Protein AF-A0A0G2E3F4-F1 (afdb_monomer_lite)

Organism: NCBI:txid420778

pLDDT: mean 75.31, std 21.33, range [27.22, 98.62]

Structure (mmCIF, N/CA/C/O backbone):
data_AF-A0A0G2E3F4-F1
#
_entry.id   AF-A0A0G2E3F4-F1
#
loop_
_atom_site.group_PDB
_atom_site.id
_atom_site.type_symbol
_atom_site.label_atom_id
_atom_site.label_alt_id
_atom_site.label_comp_id
_atom_site.label_asym_id
_atom_site.label_entity_id
_atom_site.label_seq_id
_atom_site.pdbx_PDB_ins_code
_atom_site.Cartn_x
_atom_site.Cartn_y
_atom_site.Cartn_z
_atom_site.occupancy
_atom_site.B_iso_or_equiv
_atom_site.auth_seq_id
_atom_site.auth_comp_id
_atom_site.auth_asym_id
_atom_site.auth_atom_id
_atom_site.pdbx_PDB_model_num
ATOM 1 N N . MET A 1 1 ? 27.073 -11.955 -39.532 1.00 35.34 1 MET A N 1
ATOM 2 C CA . MET A 1 1 ? 26.327 -10.688 -39.414 1.00 35.34 1 MET A CA 1
ATOM 3 C C . MET A 1 1 ? 25.211 -10.951 -38.424 1.00 35.34 1 MET A C 1
ATOM 5 O O . MET A 1 1 ? 24.167 -11.445 -38.822 1.00 35.34 1 MET A O 1
ATOM 9 N N . GLU A 1 2 ? 25.476 -10.755 -37.133 1.00 41.59 2 GLU A N 1
ATOM 10 C CA . GLU A 1 2 ? 24.390 -10.614 -36.159 1.00 41.59 2 GLU A CA 1
ATOM 11 C C . GLU A 1 2 ? 23.680 -9.307 -36.512 1.00 41.59 2 GLU A C 1
ATOM 13 O O . GLU A 1 2 ? 24.332 -8.270 -36.650 1.00 41.59 2 GLU A O 1
ATOM 18 N N . SER A 1 3 ? 22.377 -9.360 -36.777 1.00 43.88 3 SER A N 1
ATOM 19 C CA . SER A 1 3 ? 21.594 -8.137 -36.898 1.00 43.88 3 SER A CA 1
ATOM 20 C C . SER A 1 3 ? 21.648 -7.448 -35.539 1.00 43.88 3 SER A C 1
ATOM 22 O O . SER A 1 3 ? 21.188 -8.041 -34.564 1.00 43.88 3 SER A O 1
ATOM 24 N N . MET A 1 4 ? 22.207 -6.236 -35.463 1.00 48.00 4 MET A N 1
ATOM 25 C CA . MET A 1 4 ? 21.956 -5.343 -34.331 1.00 48.00 4 MET A CA 1
ATOM 26 C C . MET A 1 4 ? 20.439 -5.262 -34.179 1.00 48.00 4 MET A C 1
ATOM 28 O O . MET A 1 4 ? 19.757 -4.732 -35.052 1.00 48.00 4 MET A O 1
ATOM 32 N N . GLN A 1 5 ? 19.907 -5.913 -33.153 1.00 59.69 5 GLN A N 1
ATOM 33 C CA . GLN A 1 5 ? 18.490 -5.858 -32.863 1.00 59.69 5 GLN A CA 1
ATOM 34 C C . GLN A 1 5 ? 18.276 -4.521 -32.166 1.00 59.69 5 GLN A C 1
ATOM 36 O O . GLN A 1 5 ? 18.839 -4.290 -31.098 1.00 59.69 5 GLN A O 1
ATOM 41 N N . ASP A 1 6 ? 17.558 -3.610 -32.819 1.00 74.75 6 ASP A N 1
ATOM 42 C CA . ASP A 1 6 ? 17.254 -2.306 -32.241 1.00 74.75 6 ASP A CA 1
ATOM 43 C C . ASP A 1 6 ? 16.516 -2.520 -30.911 1.00 74.75 6 ASP A C 1
ATOM 45 O O . ASP A 1 6 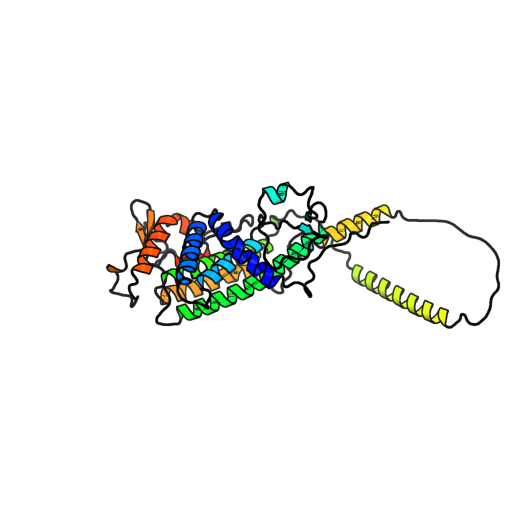? 15.482 -3.188 -30.867 1.00 74.75 6 ASP A O 1
ATOM 49 N N . VAL A 1 7 ? 17.082 -2.008 -29.815 1.00 83.88 7 VAL A N 1
ATOM 50 C CA . VAL A 1 7 ? 16.485 -2.099 -28.477 1.00 83.88 7 VAL A CA 1
ATOM 51 C C . VAL A 1 7 ? 15.593 -0.884 -28.269 1.00 83.88 7 VAL A C 1
ATOM 53 O O . VAL A 1 7 ? 16.074 0.250 -28.258 1.00 83.88 7 VAL A O 1
ATOM 56 N N . GLU A 1 8 ? 14.292 -1.105 -28.084 1.00 87.44 8 GLU A N 1
ATOM 57 C CA . GLU A 1 8 ? 13.362 -0.024 -27.771 1.00 87.44 8 GLU A CA 1
ATOM 58 C C . GLU A 1 8 ? 13.392 0.339 -26.281 1.00 87.44 8 GLU A C 1
ATOM 60 O O . GLU A 1 8 ? 13.349 -0.527 -25.406 1.00 87.44 8 GLU A O 1
ATOM 65 N N . ILE A 1 9 ? 13.427 1.643 -25.997 1.00 90.31 9 ILE A N 1
ATOM 66 C CA . ILE A 1 9 ? 13.443 2.211 -24.643 1.00 90.31 9 ILE A CA 1
ATOM 67 C C . ILE A 1 9 ? 12.480 3.394 -24.568 1.00 90.31 9 ILE A C 1
ATOM 69 O O . ILE A 1 9 ? 12.172 4.009 -25.590 1.00 90.31 9 ILE A O 1
ATOM 73 N N . ILE A 1 10 ? 12.028 3.750 -23.365 1.00 89.88 10 ILE A N 1
ATOM 74 C CA . ILE A 1 10 ? 11.353 5.035 -23.160 1.00 89.88 10 ILE A CA 1
ATOM 75 C C . ILE A 1 10 ? 12.427 6.114 -23.015 1.00 89.88 10 ILE A C 1
ATOM 77 O O . ILE A 1 10 ? 13.331 5.966 -22.196 1.00 89.88 10 ILE A O 1
ATOM 81 N N . ASP A 1 11 ? 12.322 7.195 -23.783 1.00 88.25 11 ASP A N 1
ATOM 82 C CA . ASP A 1 11 ? 13.210 8.352 -23.661 1.00 88.25 11 ASP A CA 1
ATOM 83 C C . ASP A 1 11 ? 12.820 9.192 -22.425 1.00 88.25 11 ASP A C 1
ATOM 85 O O . ASP A 1 11 ? 11.765 9.834 -22.441 1.00 88.25 11 ASP A O 1
ATOM 89 N N . PRO A 1 12 ? 13.623 9.200 -21.342 1.00 82.88 12 PRO A N 1
ATOM 90 C CA . PRO A 1 12 ? 13.279 9.910 -20.113 1.00 82.88 12 PRO A CA 1
ATOM 91 C C . PRO A 1 12 ? 13.416 11.436 -20.226 1.00 82.88 12 PRO A C 1
ATOM 93 O O . PRO A 1 12 ? 12.885 12.140 -19.367 1.00 82.88 12 PRO A O 1
ATOM 96 N N . ASP A 1 13 ? 14.125 11.948 -21.238 1.00 82.69 13 ASP A N 1
ATOM 97 C CA . ASP A 1 13 ? 14.331 13.387 -21.436 1.00 82.69 13 ASP A CA 1
ATOM 98 C C . ASP A 1 13 ? 13.146 14.022 -22.174 1.00 82.69 13 ASP A C 1
ATOM 100 O O . ASP A 1 13 ? 12.846 15.206 -21.998 1.00 82.69 13 ASP A O 1
ATOM 104 N N . VAL A 1 14 ? 12.448 13.222 -22.982 1.00 84.00 14 VAL A N 1
ATOM 105 C CA . VAL A 1 14 ? 11.275 13.648 -23.754 1.00 84.00 14 VAL A CA 1
ATOM 106 C C . VAL A 1 14 ? 9.968 13.286 -23.048 1.00 84.00 14 VAL A C 1
ATOM 108 O O . VAL A 1 14 ? 9.007 14.058 -23.095 1.00 84.00 14 VAL A O 1
ATOM 111 N N . GLU A 1 15 ? 9.905 12.123 -22.396 1.00 84.19 15 GLU A N 1
ATOM 112 C CA . GLU A 1 15 ? 8.662 11.570 -21.860 1.00 84.19 15 GLU A CA 1
ATOM 113 C C . GLU A 1 15 ? 8.498 11.785 -20.348 1.00 84.19 15 GLU A C 1
ATOM 115 O O . GLU A 1 15 ? 9.293 11.315 -19.534 1.00 84.19 15 GLU A O 1
ATOM 120 N N . ASP A 1 16 ? 7.378 12.396 -19.937 1.00 88.25 16 ASP A N 1
ATOM 121 C CA . ASP A 1 16 ? 6.977 12.458 -18.524 1.00 88.25 16 ASP A CA 1
ATOM 122 C C . ASP A 1 16 ? 6.351 11.129 -18.069 1.00 88.25 16 ASP A C 1
ATOM 124 O O . ASP A 1 16 ? 5.131 10.986 -17.920 1.00 88.25 16 ASP A O 1
ATOM 128 N N . ILE A 1 17 ? 7.207 10.128 -17.843 1.00 89.00 17 ILE A N 1
ATOM 129 C CA . ILE A 1 17 ? 6.800 8.814 -17.320 1.00 89.00 17 ILE A CA 1
ATOM 130 C C . ILE A 1 17 ? 6.051 8.983 -15.989 1.00 89.00 17 ILE A C 1
ATOM 132 O O . ILE A 1 17 ? 5.054 8.305 -15.747 1.00 89.00 17 ILE A O 1
ATOM 136 N N . GLY A 1 18 ? 6.490 9.910 -15.133 1.00 88.31 18 GLY A N 1
ATOM 137 C CA . GLY A 1 18 ? 5.902 10.134 -13.813 1.00 88.31 18 GLY A CA 1
ATOM 138 C C . GLY A 1 18 ? 4.446 10.600 -13.881 1.00 88.31 18 GLY A C 1
ATOM 139 O O . GLY A 1 18 ? 3.581 10.005 -13.229 1.00 88.31 18 GLY A O 1
ATOM 140 N N . GLY A 1 19 ? 4.165 11.629 -14.682 1.00 88.75 19 GLY A N 1
ATOM 141 C CA . GLY A 1 19 ? 2.813 12.145 -14.900 1.00 88.75 19 GLY A CA 1
ATOM 142 C C . GLY A 1 19 ? 1.916 11.176 -15.673 1.00 88.75 19 GLY A C 1
ATOM 143 O O . GLY A 1 19 ? 0.735 11.027 -15.353 1.00 88.75 19 GLY A O 1
ATOM 144 N N . LYS A 1 20 ? 2.464 10.429 -16.639 1.00 88.94 20 LYS A N 1
ATOM 145 C CA . LYS A 1 20 ? 1.707 9.379 -17.343 1.00 88.94 20 LYS A CA 1
ATOM 146 C C . LYS A 1 20 ? 1.330 8.223 -16.415 1.00 88.94 20 LYS A C 1
ATOM 148 O O . LYS A 1 20 ? 0.182 7.775 -16.445 1.00 88.94 20 LYS A O 1
ATOM 153 N N . LEU A 1 21 ? 2.247 7.780 -15.551 1.00 89.94 21 LEU A N 1
ATOM 154 C CA . LEU A 1 21 ? 1.967 6.748 -14.549 1.00 89.94 21 LEU A CA 1
ATOM 155 C C . LEU A 1 21 ? 0.956 7.217 -13.508 1.00 89.94 21 LEU A C 1
ATOM 157 O O . LEU A 1 21 ? 0.098 6.434 -13.117 1.00 89.94 21 LEU A O 1
ATOM 161 N N . GLU A 1 22 ? 0.998 8.486 -13.098 1.00 91.31 22 GLU A N 1
ATOM 162 C CA . GLU A 1 22 ? -0.040 9.072 -12.246 1.00 91.31 22 GLU A CA 1
ATOM 163 C C . GLU A 1 22 ? -1.436 8.898 -12.843 1.00 91.31 22 GLU A C 1
ATOM 165 O O . GLU A 1 22 ? -2.330 8.341 -12.200 1.00 91.31 22 GLU A O 1
ATOM 170 N N . SER A 1 23 ? -1.610 9.359 -14.080 1.00 89.50 23 SER A N 1
ATOM 171 C CA . SER A 1 23 ? -2.882 9.284 -14.797 1.00 89.50 23 SER A CA 1
ATOM 172 C C . SER A 1 23 ? -3.320 7.836 -15.009 1.00 89.50 23 SER A C 1
ATOM 174 O O . SER A 1 23 ? -4.490 7.505 -14.812 1.00 89.50 23 SER A O 1
ATOM 176 N N . TYR A 1 24 ? -2.378 6.952 -15.348 1.00 89.12 24 TYR A N 1
ATOM 177 C CA . TYR A 1 24 ? -2.632 5.521 -15.487 1.00 89.12 24 TYR A CA 1
ATOM 178 C C . TYR A 1 24 ? -3.112 4.893 -14.173 1.00 89.12 24 TYR A C 1
ATOM 180 O O . TYR A 1 24 ? -4.166 4.262 -14.152 1.00 89.12 24 TYR A O 1
ATOM 188 N N . MET A 1 25 ? -2.409 5.126 -13.062 1.00 91.56 25 MET A N 1
ATOM 189 C CA . MET A 1 25 ? -2.772 4.608 -11.739 1.00 91.56 25 MET A CA 1
ATOM 190 C C . MET A 1 25 ? -4.142 5.095 -11.275 1.00 91.56 25 MET A C 1
ATOM 192 O O . MET A 1 25 ? -4.948 4.293 -10.806 1.00 91.56 25 MET A O 1
ATOM 196 N N . LYS A 1 26 ? -4.421 6.398 -11.420 1.00 90.38 26 LYS A N 1
ATOM 197 C CA . LYS A 1 26 ? -5.726 6.982 -11.074 1.00 90.38 26 LYS A CA 1
ATOM 198 C C . LYS A 1 26 ? -6.853 6.313 -11.854 1.00 90.38 26 LYS A C 1
ATOM 200 O O . LYS A 1 26 ? -7.930 6.085 -11.310 1.00 90.38 26 LYS A O 1
ATOM 205 N N . ARG A 1 27 ? -6.588 5.962 -13.111 1.00 88.81 27 ARG A N 1
ATOM 206 C CA . ARG A 1 27 ? -7.558 5.317 -13.989 1.00 88.81 27 ARG A CA 1
ATOM 207 C C . ARG A 1 27 ? -7.780 3.838 -13.670 1.00 88.81 27 ARG A C 1
ATOM 209 O O . ARG A 1 27 ? -8.925 3.396 -13.688 1.00 88.81 27 ARG A O 1
ATOM 216 N N . ILE A 1 28 ? -6.725 3.074 -13.389 1.00 89.75 28 ILE A N 1
ATOM 217 C CA . ILE A 1 28 ? -6.854 1.637 -13.083 1.00 89.75 28 ILE A CA 1
ATOM 218 C C . ILE A 1 28 ? -7.222 1.361 -11.620 1.00 89.75 28 ILE A C 1
ATOM 220 O O . ILE A 1 28 ? -7.652 0.255 -11.308 1.00 89.75 28 ILE A O 1
ATOM 224 N N . GLY A 1 29 ? -7.067 2.342 -10.725 1.00 93.25 29 GLY A N 1
ATOM 225 C CA . GLY A 1 29 ? -7.308 2.205 -9.288 1.00 93.25 29 GLY A CA 1
ATOM 226 C C . GLY A 1 29 ? -8.634 1.517 -8.948 1.00 93.25 29 GLY A C 1
ATOM 227 O O . GLY A 1 29 ? -8.592 0.462 -8.319 1.00 93.25 29 GLY A O 1
ATOM 228 N N . PRO A 1 30 ? -9.793 2.020 -9.421 1.00 93.50 30 PRO A N 1
ATOM 229 C CA . PRO A 1 30 ? -11.088 1.396 -9.149 1.00 93.50 30 PRO A CA 1
ATOM 230 C C . PRO A 1 30 ? -11.157 -0.081 -9.559 1.00 93.50 30 PRO A C 1
ATOM 232 O O . PRO A 1 30 ? -11.669 -0.904 -8.808 1.00 93.50 30 PRO A O 1
ATOM 235 N N . MET A 1 31 ? -10.575 -0.440 -10.710 1.00 92.25 31 MET A N 1
ATOM 236 C CA . MET A 1 31 ? -10.502 -1.833 -11.163 1.00 92.25 31 MET A CA 1
ATOM 237 C C . MET A 1 31 ? -9.650 -2.686 -10.216 1.00 92.25 31 MET A C 1
ATOM 239 O O . MET A 1 31 ? -10.044 -3.797 -9.877 1.00 92.25 31 MET A O 1
ATOM 243 N N . ILE A 1 32 ? -8.507 -2.167 -9.758 1.00 93.50 32 ILE A N 1
ATOM 244 C CA . ILE A 1 32 ? -7.624 -2.861 -8.810 1.00 93.50 32 ILE A CA 1
ATOM 245 C C . ILE A 1 32 ? -8.321 -3.101 -7.466 1.00 93.50 32 ILE A C 1
ATOM 247 O O . ILE A 1 32 ? -8.130 -4.167 -6.875 1.00 93.50 32 ILE A O 1
ATOM 251 N N . TYR A 1 33 ? -9.110 -2.136 -6.981 1.00 95.75 33 TYR A N 1
ATOM 252 C CA . TYR A 1 33 ? -9.839 -2.256 -5.714 1.00 95.75 33 TYR A CA 1
ATOM 253 C C . TYR A 1 33 ? -10.932 -3.326 -5.806 1.00 95.75 33 TYR A C 1
ATOM 255 O O . TYR A 1 33 ? -11.039 -4.170 -4.922 1.00 95.75 33 TYR A O 1
ATOM 263 N N . GLU A 1 34 ? -11.695 -3.343 -6.902 1.00 94.56 34 GLU A N 1
ATOM 264 C CA . GLU A 1 34 ? -12.765 -4.325 -7.120 1.00 94.56 34 GLU A CA 1
ATOM 265 C C . GLU A 1 34 ? -12.240 -5.739 -7.398 1.00 94.56 34 GLU A C 1
ATOM 267 O O . GLU A 1 34 ? -12.844 -6.730 -6.972 1.00 94.56 34 GLU A O 1
ATOM 272 N N . ALA A 1 35 ? -11.097 -5.839 -8.081 1.00 93.00 35 ALA A N 1
ATOM 273 C CA . ALA A 1 35 ? -10.402 -7.095 -8.351 1.00 93.00 35 ALA A CA 1
ATOM 274 C C . ALA A 1 35 ? -9.579 -7.606 -7.154 1.00 93.00 35 ALA A C 1
ATOM 276 O O . ALA A 1 35 ? -8.912 -8.636 -7.264 1.00 93.00 35 ALA A O 1
ATOM 277 N N . GLU A 1 36 ? -9.575 -6.899 -6.019 1.00 95.12 36 GLU A N 1
ATOM 278 C CA . GLU A 1 36 ? -8.945 -7.395 -4.800 1.00 95.12 36 GLU A CA 1
ATOM 279 C C . GLU A 1 36 ? -9.619 -8.697 -4.347 1.00 95.12 36 GLU A C 1
ATOM 281 O O . GLU A 1 36 ? -10.843 -8.810 -4.316 1.00 95.12 36 GLU A O 1
ATOM 286 N N . THR A 1 37 ? -8.808 -9.698 -4.018 1.00 93.81 37 THR A N 1
ATOM 287 C CA . THR A 1 37 ? -9.283 -11.038 -3.640 1.00 93.81 37 THR A CA 1
ATOM 288 C C . THR A 1 37 ? -9.287 -11.240 -2.134 1.00 93.81 37 THR A C 1
ATOM 290 O O . THR A 1 37 ? -9.999 -12.114 -1.641 1.00 93.81 37 THR A O 1
ATOM 293 N N . SER A 1 38 ? -8.521 -10.434 -1.395 1.00 94.19 38 SER A N 1
ATOM 294 C CA . SER A 1 38 ? -8.513 -10.491 0.059 1.00 94.19 38 SER A CA 1
ATOM 295 C C . SER A 1 38 ? -9.885 -10.111 0.637 1.00 94.19 38 SER A C 1
ATOM 297 O O . SER A 1 38 ? -10.397 -9.023 0.342 1.00 94.19 38 SER A O 1
ATOM 299 N N . PRO A 1 39 ? -10.461 -10.948 1.524 1.00 94.56 39 PRO A N 1
ATOM 300 C CA . PRO A 1 39 ? -11.708 -10.630 2.216 1.00 94.56 39 PRO A CA 1
ATOM 301 C C . PRO A 1 39 ? -11.554 -9.468 3.209 1.00 94.56 39 PRO A C 1
ATOM 303 O O . PRO A 1 39 ? -12.553 -8.875 3.603 1.00 94.56 39 PRO A O 1
ATOM 306 N N . PHE A 1 40 ? -10.324 -9.120 3.602 1.00 96.06 40 PHE A N 1
ATOM 307 C CA . PHE A 1 40 ? -10.042 -7.980 4.470 1.00 96.06 40 PHE A CA 1
ATOM 308 C C . PHE A 1 40 ? -9.774 -6.704 3.662 1.00 96.06 40 PHE A C 1
ATOM 310 O O . PHE A 1 40 ? -10.366 -5.652 3.921 1.00 96.06 40 PHE A O 1
ATOM 317 N N . MET A 1 41 ? -8.888 -6.773 2.663 1.00 97.00 41 MET A N 1
ATOM 318 C CA . MET A 1 41 ? -8.467 -5.581 1.928 1.00 97.00 41 MET A CA 1
ATOM 319 C C . MET A 1 41 ? -9.506 -5.117 0.912 1.00 97.00 41 MET A C 1
ATOM 321 O O . MET A 1 41 ? -9.662 -3.907 0.768 1.00 97.00 41 MET A O 1
ATOM 325 N N . LYS A 1 42 ? -10.264 -6.012 0.261 1.00 97.62 42 LYS A N 1
ATOM 326 C CA . LYS A 1 42 ? -11.311 -5.606 -0.694 1.00 97.62 42 LYS A CA 1
ATOM 327 C C . LYS A 1 42 ? -12.326 -4.627 -0.080 1.00 97.62 42 LYS A C 1
ATOM 329 O O . LYS A 1 42 ? -12.399 -3.498 -0.569 1.00 97.62 42 LYS A O 1
ATOM 334 N N . PRO A 1 43 ? -13.069 -4.977 0.990 1.00 97.81 43 PRO A N 1
ATOM 335 C CA . PRO A 1 43 ? -14.024 -4.044 1.599 1.00 97.81 43 PRO A CA 1
ATOM 336 C C . PRO A 1 43 ? -13.339 -2.781 2.146 1.00 97.81 43 PRO A C 1
ATOM 338 O O . PRO A 1 43 ? -13.871 -1.680 2.025 1.00 97.81 43 PRO A O 1
ATOM 341 N N . THR A 1 44 ? -12.108 -2.896 2.659 1.00 98.12 44 THR A N 1
ATOM 342 C CA . THR A 1 44 ? -11.318 -1.744 3.129 1.00 98.12 44 THR A CA 1
ATOM 343 C C . THR A 1 44 ? -11.024 -0.740 2.009 1.00 98.12 44 THR A C 1
ATOM 345 O O . THR A 1 44 ? -11.204 0.465 2.197 1.00 98.12 44 THR A O 1
ATOM 348 N N . LEU A 1 45 ? -10.595 -1.216 0.837 1.00 98.38 45 LEU A N 1
ATOM 349 C CA . LEU A 1 45 ? -10.280 -0.375 -0.320 1.00 98.38 45 LEU A CA 1
ATOM 350 C C . LEU A 1 45 ? -11.539 0.220 -0.947 1.00 98.38 45 LEU A C 1
ATOM 352 O O . LEU A 1 45 ? -11.551 1.410 -1.255 1.00 98.38 45 LEU A O 1
ATOM 356 N N . VAL A 1 46 ? -12.596 -0.581 -1.106 1.00 97.88 46 VAL A N 1
ATOM 357 C CA . VAL A 1 46 ? -13.875 -0.134 -1.679 1.00 97.88 46 VAL A CA 1
ATOM 358 C C . VAL A 1 46 ? -14.500 0.955 -0.807 1.00 97.88 46 VAL A C 1
ATOM 360 O O . VAL A 1 46 ? -14.882 2.010 -1.318 1.00 97.88 46 VAL A O 1
ATOM 363 N N . MET A 1 47 ? -14.518 0.769 0.516 1.00 97.56 47 MET A N 1
ATOM 364 C CA . MET A 1 47 ? -15.020 1.784 1.440 1.00 97.56 47 MET A CA 1
ATOM 365 C C . MET A 1 47 ? -14.160 3.053 1.434 1.00 97.56 47 MET A C 1
ATOM 367 O O . MET A 1 47 ? -14.693 4.161 1.366 1.00 97.56 47 MET A O 1
ATOM 371 N N . ALA A 1 48 ? -12.830 2.919 1.461 1.00 97.25 48 ALA A N 1
ATOM 372 C CA . ALA A 1 48 ? -11.930 4.066 1.367 1.00 97.25 48 ALA A CA 1
ATOM 373 C C . ALA A 1 48 ? -12.110 4.831 0.047 1.00 97.25 48 ALA A C 1
ATOM 375 O O . ALA A 1 48 ? -12.100 6.062 0.050 1.00 97.25 48 ALA A O 1
ATOM 376 N N . HIS A 1 49 ? -12.309 4.122 -1.069 1.00 96.69 49 HIS A N 1
ATOM 377 C CA . HIS A 1 49 ? -12.571 4.719 -2.375 1.00 96.69 49 HIS A CA 1
ATOM 378 C C . HIS A 1 49 ? -13.899 5.477 -2.378 1.00 96.69 49 HIS A C 1
ATOM 380 O O . HIS A 1 49 ? -13.905 6.657 -2.736 1.00 96.69 49 HIS A O 1
ATOM 386 N N . ARG A 1 50 ? -14.980 4.863 -1.880 1.00 95.12 50 ARG A N 1
ATOM 387 C CA . ARG A 1 50 ? -16.290 5.508 -1.713 1.00 95.12 50 ARG A CA 1
ATOM 388 C C . ARG A 1 50 ? -16.176 6.813 -0.923 1.00 95.12 50 ARG A C 1
ATOM 390 O O . ARG A 1 50 ? -16.547 7.870 -1.426 1.00 95.12 50 ARG A O 1
ATOM 397 N N . LEU A 1 51 ? -15.564 6.767 0.261 1.00 93.62 51 LEU A N 1
ATOM 398 C CA . LEU A 1 51 ? -15.359 7.954 1.100 1.00 93.62 51 LEU A CA 1
ATOM 399 C C . LEU A 1 51 ? -14.454 9.001 0.431 1.00 93.62 51 LEU A C 1
ATOM 401 O O . LEU A 1 51 ? -14.646 10.203 0.608 1.00 93.62 51 LEU A O 1
ATOM 405 N N . SER A 1 52 ? -13.468 8.572 -0.363 1.00 92.69 52 SER A N 1
ATOM 406 C CA . SER A 1 52 ? -12.595 9.491 -1.099 1.00 92.69 52 SER A CA 1
ATOM 407 C C . SER A 1 52 ? -13.334 10.276 -2.187 1.00 92.69 52 SER A C 1
ATOM 409 O O . SER A 1 52 ? -12.941 11.411 -2.461 1.00 92.69 52 SER A O 1
ATOM 411 N N . VAL A 1 53 ? -14.372 9.679 -2.787 1.00 90.56 53 VAL A N 1
ATOM 412 C CA . VAL A 1 53 ? -15.226 10.292 -3.813 1.00 90.56 53 VAL A CA 1
ATOM 413 C C . VAL A 1 53 ? -16.254 11.208 -3.156 1.00 90.56 53 VAL A C 1
ATOM 415 O O . VAL A 1 53 ? -16.319 12.375 -3.527 1.00 90.56 53 VAL A O 1
ATOM 418 N N . GLU A 1 54 ? -16.956 10.735 -2.121 1.00 87.75 54 GLU A N 1
ATOM 419 C CA . GLU A 1 54 ? -17.923 11.544 -1.357 1.00 87.75 54 GLU A CA 1
ATOM 420 C C . GLU A 1 54 ? -17.290 12.842 -0.827 1.00 87.75 54 GLU A C 1
ATOM 422 O O . GLU A 1 54 ? -17.881 13.913 -0.909 1.00 87.75 54 GLU A O 1
ATOM 427 N N . ASN A 1 55 ? -16.047 12.780 -0.340 1.00 78.62 55 ASN A N 1
ATOM 428 C CA . ASN A 1 55 ? -15.343 13.953 0.184 1.00 78.62 55 ASN A CA 1
ATOM 429 C C . ASN A 1 55 ? -14.897 14.962 -0.896 1.00 78.62 55 ASN A C 1
ATOM 431 O O . ASN A 1 55 ? -14.499 16.074 -0.546 1.00 78.62 55 ASN A O 1
ATOM 435 N N . LYS A 1 56 ? -14.909 14.593 -2.186 1.00 72.62 56 LYS A N 1
ATOM 436 C CA . LYS A 1 56 ? -14.609 15.509 -3.305 1.00 72.62 56 LYS A CA 1
ATOM 437 C C . LYS A 1 56 ? -15.839 16.311 -3.737 1.00 72.62 56 LYS A C 1
ATOM 439 O O . LYS A 1 56 ? -15.685 17.367 -4.350 1.00 72.62 56 LYS A O 1
ATOM 444 N N . GLU A 1 57 ? -17.042 15.855 -3.398 1.00 59.25 57 GLU A N 1
ATOM 445 C CA . GLU A 1 57 ? -18.291 16.558 -3.684 1.00 59.25 57 GLU A CA 1
ATOM 446 C C . GLU A 1 57 ? -18.458 17.749 -2.721 1.00 59.25 57 GLU A C 1
ATOM 448 O O . GLU A 1 57 ? -19.051 17.638 -1.652 1.00 59.25 57 GLU A O 1
ATOM 453 N N . GLY A 1 58 ? -17.891 18.910 -3.077 1.00 55.47 58 GLY A N 1
ATOM 454 C CA . GLY A 1 58 ? -18.158 20.179 -2.378 1.00 55.47 58 GLY A CA 1
ATOM 455 C C . GLY A 1 58 ? -16.954 21.078 -2.082 1.00 55.47 58 GLY A C 1
ATOM 456 O O . GLY A 1 58 ? -17.155 22.196 -1.614 1.00 55.47 58 GLY A O 1
ATOM 457 N N . ILE A 1 59 ? -15.718 20.644 -2.355 1.00 56.34 59 ILE A N 1
ATOM 458 C CA . ILE A 1 59 ? -14.520 21.493 -2.235 1.00 56.34 59 ILE A CA 1
ATOM 459 C C . ILE A 1 59 ? -13.626 21.266 -3.455 1.00 56.34 59 ILE A C 1
ATOM 461 O O . ILE A 1 59 ? -12.892 20.281 -3.540 1.00 56.34 59 ILE A O 1
ATOM 465 N N . GLU A 1 60 ? -13.650 22.205 -4.398 1.00 52.28 60 GLU A N 1
ATOM 466 C CA . GLU A 1 60 ? -12.638 22.270 -5.450 1.00 52.28 60 GLU A CA 1
ATOM 467 C C . GLU A 1 60 ? -11.303 22.662 -4.807 1.00 52.28 60 GLU A C 1
ATOM 469 O O . GLU A 1 60 ? -11.206 23.747 -4.238 1.00 52.28 60 GLU A O 1
ATOM 474 N N . SER A 1 61 ? -10.301 21.768 -4.850 1.00 54.53 61 SER A N 1
ATOM 475 C CA . SER A 1 61 ? -8.849 22.067 -4.955 1.00 54.53 61 SER A CA 1
ATOM 476 C C . SER A 1 61 ? -7.900 21.190 -4.124 1.00 54.53 61 SER A C 1
ATOM 478 O O . SER A 1 61 ? -6.695 21.252 -4.369 1.00 54.53 61 SER A O 1
ATOM 480 N N . LYS A 1 62 ? -8.359 20.335 -3.193 1.00 64.69 62 LYS A N 1
ATOM 481 C CA . LYS A 1 62 ? -7.439 19.454 -2.437 1.00 64.69 62 LYS A CA 1
ATOM 482 C C . LYS A 1 62 ? -7.823 17.982 -2.530 1.00 64.69 62 LYS A C 1
ATOM 484 O O . LYS A 1 62 ? -8.877 17.568 -2.062 1.00 64.69 62 LYS A O 1
ATOM 489 N N . GLU A 1 63 ? -6.922 17.176 -3.088 1.00 74.06 63 GLU A N 1
ATOM 490 C CA . GLU A 1 63 ? -7.054 15.721 -3.061 1.00 74.06 63 GLU A CA 1
ATOM 491 C C . GLU A 1 63 ? -7.075 15.211 -1.613 1.00 74.06 63 GLU A C 1
ATOM 493 O O . GLU A 1 63 ? -6.255 15.603 -0.774 1.00 74.06 63 GLU A O 1
ATOM 498 N N . SER A 1 64 ? -8.037 14.338 -1.313 1.00 87.38 64 SER A N 1
ATOM 499 C CA . SER A 1 64 ? -8.199 13.769 0.021 1.00 87.38 64 SER A CA 1
ATOM 500 C C . SER A 1 64 ? -7.031 12.839 0.370 1.00 87.38 64 SER A C 1
ATOM 502 O O . SER A 1 64 ? -6.454 12.178 -0.496 1.00 87.38 64 SER A O 1
ATOM 504 N N . LEU A 1 65 ? -6.700 12.737 1.664 1.00 92.88 65 LEU A N 1
ATOM 505 C CA . LEU A 1 65 ? -5.679 11.794 2.140 1.00 92.88 65 LEU A CA 1
ATOM 506 C C . LEU A 1 65 ? -6.022 10.343 1.758 1.00 92.88 65 LEU A C 1
ATOM 508 O O . LEU A 1 65 ? -5.124 9.570 1.434 1.00 92.88 65 LEU A O 1
ATOM 512 N N . LEU A 1 66 ? -7.317 10.004 1.725 1.00 95.06 66 LEU A N 1
ATOM 513 C CA . LEU A 1 66 ? -7.808 8.719 1.226 1.00 95.06 66 LEU A CA 1
ATOM 514 C C . LEU A 1 66 ? -7.419 8.486 -0.241 1.00 95.06 66 LEU A C 1
ATOM 516 O O . LEU A 1 66 ? -6.907 7.423 -0.568 1.00 95.06 66 LEU A O 1
ATOM 520 N N . SER A 1 67 ? -7.571 9.489 -1.115 1.00 94.81 67 SER A N 1
ATOM 521 C CA . SER A 1 67 ? -7.126 9.389 -2.515 1.00 94.81 67 SER A CA 1
ATOM 522 C C . SER A 1 67 ? -5.628 9.079 -2.593 1.00 94.81 67 SER A C 1
ATOM 524 O O . SER A 1 67 ? -5.211 8.196 -3.337 1.00 94.81 67 SER A O 1
ATOM 526 N N . LYS A 1 68 ? -4.808 9.751 -1.774 1.00 96.06 68 LYS A N 1
ATOM 527 C CA . LYS A 1 68 ? -3.352 9.554 -1.782 1.00 96.06 68 LYS A CA 1
ATOM 528 C C . LYS A 1 68 ? -2.905 8.202 -1.233 1.00 96.06 68 LYS A C 1
ATOM 530 O O . LYS A 1 68 ? -1.977 7.615 -1.785 1.00 96.06 68 LYS A O 1
ATOM 535 N N . VAL A 1 69 ? -3.551 7.686 -0.187 1.00 98.00 69 VAL A N 1
ATOM 536 C CA . VAL A 1 69 ? -3.216 6.352 0.337 1.00 98.00 69 VAL A CA 1
ATOM 537 C C . VAL A 1 69 ? -3.698 5.233 -0.597 1.00 98.00 69 VAL A C 1
ATOM 539 O O . VAL A 1 69 ? -3.024 4.216 -0.719 1.00 98.00 69 VAL A O 1
ATOM 542 N N . LEU A 1 70 ? -4.803 5.435 -1.322 1.00 97.94 70 LEU A N 1
ATOM 543 C CA . LEU A 1 70 ? -5.272 4.513 -2.362 1.00 97.94 70 LEU A CA 1
ATOM 544 C C . LEU A 1 70 ? -4.340 4.487 -3.580 1.00 97.94 70 LEU A C 1
ATOM 546 O O . LEU A 1 70 ? -4.077 3.422 -4.135 1.00 97.94 70 LEU A O 1
ATOM 550 N N . GLU A 1 71 ? -3.790 5.634 -3.983 1.00 96.94 71 GLU A N 1
ATOM 551 C CA . GLU A 1 71 ? -2.730 5.675 -4.996 1.00 96.94 71 GLU A CA 1
ATOM 552 C C . GLU A 1 71 ? -1.461 4.959 -4.507 1.00 96.94 71 GLU A C 1
ATOM 554 O O . GLU A 1 71 ? -0.852 4.200 -5.259 1.00 96.94 71 GLU A O 1
ATOM 559 N N . LEU A 1 72 ? -1.078 5.144 -3.237 1.00 98.38 72 LEU A N 1
ATOM 560 C CA . LEU A 1 72 ? 0.061 4.434 -2.644 1.00 98.38 72 LEU A CA 1
ATOM 561 C C . LEU A 1 72 ? -0.161 2.914 -2.631 1.00 98.38 72 LEU A C 1
ATOM 563 O O . LEU A 1 72 ? 0.762 2.153 -2.928 1.00 98.38 72 LEU A O 1
ATOM 567 N N . TRP A 1 73 ? -1.385 2.470 -2.338 1.00 97.94 73 TRP A N 1
ATOM 568 C CA . TRP A 1 73 ? -1.764 1.063 -2.425 1.00 97.94 73 TRP A CA 1
ATOM 569 C C . TRP A 1 73 ? -1.532 0.503 -3.827 1.00 97.94 73 TRP A C 1
ATOM 571 O O . TRP A 1 73 ? -0.868 -0.522 -3.963 1.00 97.94 73 TRP A O 1
ATOM 581 N N . VAL A 1 74 ? -2.011 1.197 -4.865 1.00 97.38 74 VAL A N 1
ATOM 582 C CA . VAL A 1 74 ? -1.799 0.783 -6.262 1.00 97.38 74 VAL A CA 1
ATOM 583 C C . VAL A 1 74 ? -0.307 0.696 -6.580 1.00 97.38 74 VAL A C 1
ATOM 585 O O . VAL A 1 74 ? 0.134 -0.320 -7.108 1.00 97.38 74 VAL A O 1
ATOM 588 N N . ALA A 1 75 ? 0.480 1.716 -6.220 1.00 97.19 75 ALA A N 1
ATOM 589 C CA . ALA A 1 75 ? 1.913 1.732 -6.516 1.00 97.19 75 ALA A CA 1
ATOM 590 C C . ALA A 1 75 ? 2.649 0.565 -5.852 1.00 97.19 75 ALA A C 1
ATOM 592 O O . ALA A 1 75 ? 3.393 -0.157 -6.508 1.00 97.19 75 ALA A O 1
ATOM 593 N N . THR A 1 76 ? 2.418 0.348 -4.556 1.00 97.00 76 THR A N 1
ATOM 594 C CA . THR A 1 76 ? 3.078 -0.747 -3.831 1.00 97.00 76 THR A CA 1
ATOM 595 C C . THR A 1 76 ? 2.610 -2.116 -4.310 1.00 97.00 76 THR A C 1
ATOM 597 O O . THR A 1 76 ? 3.420 -3.037 -4.349 1.00 97.00 76 THR A O 1
ATOM 600 N N . ARG A 1 77 ? 1.340 -2.260 -4.719 1.00 94.81 77 ARG A N 1
ATOM 601 C CA . ARG A 1 77 ? 0.826 -3.492 -5.328 1.00 94.81 77 ARG A CA 1
ATOM 602 C C . ARG A 1 77 ? 1.551 -3.798 -6.637 1.00 94.81 77 ARG A C 1
ATOM 604 O O . ARG A 1 77 ? 2.054 -4.903 -6.782 1.00 94.81 77 ARG A O 1
ATOM 611 N N . VAL A 1 78 ? 1.697 -2.812 -7.525 1.00 93.31 78 VAL A N 1
ATOM 612 C CA . VAL A 1 78 ? 2.456 -2.972 -8.780 1.00 93.31 78 VAL A CA 1
ATOM 613 C C . VAL A 1 78 ? 3.916 -3.359 -8.529 1.00 93.31 78 VAL A C 1
ATOM 615 O O . VAL A 1 78 ? 4.454 -4.184 -9.253 1.00 93.31 78 VAL A O 1
ATOM 618 N N . LEU A 1 79 ? 4.550 -2.795 -7.498 1.00 93.38 79 LEU A N 1
ATOM 619 C CA . LEU A 1 79 ? 5.959 -3.063 -7.189 1.00 93.38 79 LEU A CA 1
ATOM 620 C C . LEU A 1 79 ? 6.216 -4.454 -6.588 1.00 93.38 79 LEU A C 1
ATOM 622 O O . LEU A 1 79 ? 7.318 -4.975 -6.743 1.00 93.38 79 LEU A O 1
ATOM 626 N N . ALA A 1 80 ? 5.257 -5.031 -5.858 1.00 91.56 80 ALA A N 1
ATOM 627 C CA . ALA A 1 80 ? 5.502 -6.250 -5.083 1.00 91.56 80 ALA A CA 1
ATOM 628 C C . ALA A 1 80 ? 4.777 -7.503 -5.592 1.00 91.56 80 ALA A C 1
ATOM 630 O O . ALA A 1 80 ? 5.187 -8.603 -5.227 1.00 91.56 80 ALA A O 1
ATOM 631 N N . GLU A 1 81 ? 3.716 -7.364 -6.390 1.00 87.94 81 GLU A N 1
ATOM 632 C CA . GLU A 1 81 ? 2.978 -8.494 -6.968 1.00 87.94 81 GLU A CA 1
ATOM 633 C C . GLU A 1 81 ? 3.771 -9.116 -8.128 1.00 87.94 81 GLU A C 1
ATOM 635 O O . GLU A 1 81 ? 3.883 -8.494 -9.184 1.00 87.94 81 GLU A O 1
ATOM 640 N N . PRO A 1 82 ? 4.299 -10.347 -7.992 1.00 78.56 82 PRO A N 1
ATOM 641 C CA . PRO A 1 82 ? 5.075 -10.981 -9.062 1.00 78.56 82 PRO A CA 1
ATOM 642 C C . PRO A 1 82 ? 4.217 -11.374 -10.276 1.00 78.56 82 PRO A C 1
ATOM 644 O O . PRO A 1 82 ? 4.736 -11.524 -11.386 1.00 78.56 82 PRO A O 1
ATOM 647 N N . ASP A 1 83 ? 2.912 -11.548 -10.067 1.00 81.88 83 ASP A N 1
ATOM 648 C CA . ASP A 1 83 ? 1.967 -11.965 -11.102 1.00 81.88 83 ASP A CA 1
ATOM 649 C C . ASP A 1 83 ? 1.417 -10.786 -11.913 1.00 81.88 83 ASP A C 1
ATOM 651 O O . ASP A 1 83 ? 0.850 -10.985 -12.992 1.00 81.88 83 ASP A O 1
ATOM 655 N N . LEU A 1 84 ? 1.613 -9.549 -11.441 1.00 85.25 84 LEU A N 1
ATOM 656 C CA . LEU A 1 84 ? 1.205 -8.361 -12.174 1.00 85.25 84 LEU A CA 1
ATOM 657 C C . LEU A 1 84 ? 2.276 -8.001 -13.208 1.00 85.25 84 LEU A C 1
ATOM 659 O O . LEU A 1 84 ? 3.388 -7.611 -12.865 1.00 85.25 84 LEU A O 1
ATOM 663 N N . LYS A 1 85 ? 1.933 -8.124 -14.492 1.00 85.19 85 LYS A N 1
ATOM 664 C CA . LYS A 1 85 ? 2.857 -7.872 -15.605 1.00 85.19 85 LYS A CA 1
ATOM 665 C C . LYS A 1 85 ? 2.317 -6.793 -16.524 1.00 85.19 85 LYS A C 1
ATOM 667 O O . LYS A 1 85 ? 1.125 -6.772 -16.836 1.00 85.19 85 LYS A O 1
ATOM 672 N N . PHE A 1 86 ? 3.205 -5.924 -16.991 1.00 87.81 86 PHE A N 1
ATOM 673 C CA . PHE A 1 86 ? 2.864 -4.955 -18.018 1.00 87.81 86 PHE A CA 1
ATOM 674 C C . PHE A 1 86 ? 2.725 -5.642 -19.375 1.00 87.81 86 PHE A C 1
ATOM 676 O O . PHE A 1 86 ? 3.565 -6.435 -19.786 1.00 87.81 86 PHE A O 1
ATOM 683 N N . GLN A 1 87 ? 1.658 -5.311 -20.093 1.00 87.19 87 GLN A N 1
ATOM 684 C CA . GLN A 1 87 ? 1.534 -5.653 -21.503 1.00 87.19 87 GLN A CA 1
ATOM 685 C C . GLN A 1 87 ? 1.996 -4.448 -22.312 1.00 87.19 87 GLN A C 1
ATOM 687 O O . GLN A 1 87 ? 1.375 -3.385 -22.267 1.00 87.19 87 GLN A O 1
ATOM 692 N N . LEU A 1 88 ? 3.126 -4.606 -22.996 1.00 88.00 88 LEU A N 1
ATOM 693 C CA . LEU A 1 88 ? 3.805 -3.521 -23.687 1.00 88.00 88 LEU A CA 1
ATOM 694 C C . LEU A 1 88 ? 3.574 -3.625 -25.188 1.00 88.00 88 LEU A C 1
ATOM 696 O O . LEU A 1 88 ? 3.653 -4.698 -25.785 1.00 88.00 88 LEU A O 1
ATOM 700 N N . PHE A 1 89 ? 3.312 -2.479 -25.800 1.00 85.62 89 PHE A N 1
ATOM 701 C CA . PHE A 1 89 ? 3.072 -2.380 -27.226 1.00 85.62 89 PHE A CA 1
ATOM 702 C C . PHE A 1 89 ? 3.720 -1.118 -27.785 1.00 85.62 89 PHE A C 1
ATOM 704 O O . PHE A 1 89 ? 3.635 -0.050 -27.181 1.00 85.62 89 PHE A O 1
ATOM 711 N N . PHE A 1 90 ? 4.297 -1.231 -28.975 1.00 82.56 90 PHE A N 1
ATOM 712 C CA . PHE A 1 90 ? 4.875 -0.126 -29.729 1.00 82.56 90 PHE A CA 1
ATOM 713 C C . PHE A 1 90 ? 4.037 0.170 -30.974 1.00 82.56 90 PHE A C 1
ATOM 715 O O . PHE A 1 90 ? 3.653 -0.752 -31.689 1.00 82.56 90 PHE A O 1
ATOM 722 N N . ASN A 1 91 ? 3.755 1.444 -31.256 1.00 82.25 91 ASN A N 1
ATOM 723 C CA . ASN A 1 91 ? 3.054 1.865 -32.471 1.00 82.25 91 ASN A CA 1
ATOM 724 C C . ASN A 1 91 ? 3.873 2.923 -33.212 1.00 82.25 91 ASN A C 1
ATOM 726 O O . ASN A 1 91 ? 4.053 4.023 -32.704 1.00 82.25 91 ASN A O 1
ATOM 730 N N . HIS A 1 92 ? 4.335 2.597 -34.421 1.00 77.62 92 HIS A N 1
ATOM 731 C CA . HIS A 1 92 ? 5.163 3.493 -35.238 1.00 77.62 92 HIS A CA 1
ATOM 732 C C . HIS A 1 92 ? 4.359 4.427 -36.153 1.00 77.62 92 HIS A C 1
ATOM 734 O O . HIS A 1 92 ? 4.933 5.284 -36.817 1.00 77.62 92 HIS A O 1
ATOM 740 N N . THR A 1 93 ? 3.039 4.253 -36.238 1.00 76.75 93 THR A N 1
ATOM 741 C CA . THR A 1 93 ? 2.188 5.019 -37.170 1.00 76.75 93 THR A CA 1
ATOM 742 C C . THR A 1 93 ? 1.374 6.115 -36.498 1.00 76.75 93 THR A C 1
ATOM 744 O O . THR A 1 93 ? 0.798 6.952 -37.189 1.00 76.75 93 THR A O 1
ATOM 747 N N . GLN A 1 94 ? 1.287 6.103 -35.167 1.00 70.19 94 GLN A N 1
ATOM 748 C CA . GLN A 1 94 ? 0.508 7.073 -34.408 1.00 70.19 94 GLN A CA 1
ATOM 749 C C . GLN A 1 94 ? 1.402 7.812 -33.414 1.00 70.19 94 GLN A C 1
ATOM 751 O O . GLN A 1 94 ? 2.238 7.181 -32.767 1.00 70.19 94 GLN A O 1
ATOM 756 N N . PRO A 1 95 ? 1.227 9.137 -33.266 1.00 70.44 95 PRO A N 1
ATOM 757 C CA . PRO A 1 95 ? 1.925 9.888 -32.235 1.00 70.44 95 PRO A CA 1
ATOM 758 C C . PRO A 1 95 ? 1.470 9.445 -30.832 1.00 70.44 95 PRO A C 1
ATOM 760 O O . PRO A 1 95 ? 0.361 8.918 -30.684 1.00 70.44 95 PRO A O 1
ATOM 763 N N . PRO A 1 96 ? 2.280 9.693 -29.784 1.00 71.62 96 PRO A N 1
ATOM 764 C CA . PRO A 1 96 ? 1.885 9.427 -28.407 1.00 71.62 96 PRO A CA 1
ATOM 765 C C . PRO A 1 96 ? 0.560 10.114 -28.058 1.00 71.62 96 PRO A C 1
ATOM 767 O O . PRO A 1 96 ? 0.379 11.312 -28.292 1.00 71.62 96 PRO A O 1
ATOM 770 N N . PHE A 1 97 ? -0.370 9.365 -27.466 1.00 68.81 97 PHE A N 1
ATOM 771 C CA . PHE A 1 97 ? -1.597 9.946 -26.932 1.00 68.81 97 PHE A CA 1
ATOM 772 C C . PHE A 1 97 ? -1.280 10.782 -25.688 1.00 68.81 97 PHE A C 1
ATOM 774 O O . PHE A 1 97 ? -0.478 10.377 -24.843 1.00 68.81 97 PHE A O 1
ATOM 781 N N . LYS A 1 98 ? -1.924 11.950 -25.570 1.00 66.31 98 LYS A N 1
ATOM 782 C CA . LYS A 1 98 ? -1.840 12.785 -24.361 1.00 66.31 98 LYS A CA 1
ATOM 783 C C . LYS A 1 98 ? -2.579 12.146 -23.187 1.00 66.31 98 LYS A C 1
ATOM 785 O O . LYS A 1 98 ? -2.086 12.190 -22.065 1.00 66.31 98 LYS A O 1
ATOM 790 N N . ASP A 1 99 ? -3.713 11.512 -23.474 1.00 63.69 99 ASP A N 1
ATOM 791 C CA . ASP A 1 99 ? -4.536 10.824 -22.488 1.00 63.69 99 ASP A CA 1
ATOM 792 C C . ASP A 1 99 ? -4.371 9.301 -22.596 1.00 63.69 99 ASP A C 1
ATOM 794 O O . ASP A 1 99 ? -4.206 8.771 -23.701 1.00 63.69 99 ASP A O 1
ATOM 798 N N . PRO A 1 100 ? -4.444 8.560 -21.475 1.00 65.25 100 PRO A N 1
ATOM 799 C CA . PRO A 1 100 ? -4.430 7.104 -21.508 1.00 65.25 100 PRO A CA 1
ATOM 800 C C . PRO A 1 100 ? -5.562 6.562 -22.395 1.00 65.25 100 PRO A C 1
ATOM 802 O O . PRO A 1 100 ? -6.734 6.844 -22.146 1.00 65.25 100 PRO A O 1
ATOM 805 N N . VAL A 1 101 ? -5.238 5.720 -23.380 1.00 67.81 101 VAL A N 1
ATOM 806 C CA . VAL A 1 101 ? -6.226 5.107 -24.292 1.00 67.81 101 VAL A CA 1
ATOM 807 C C . VAL A 1 101 ? -7.010 4.000 -23.584 1.00 67.81 101 VAL A C 1
ATOM 809 O O . VAL A 1 101 ? -6.448 3.237 -22.793 1.00 67.81 101 VAL A O 1
ATOM 812 N N . ILE A 1 102 ? -8.325 3.915 -23.809 1.00 66.25 102 ILE A N 1
ATOM 813 C CA . ILE A 1 102 ? -9.141 2.783 -23.344 1.00 66.25 102 ILE A CA 1
ATOM 814 C C . ILE A 1 102 ? -9.094 1.691 -24.393 1.00 66.25 102 ILE A C 1
ATOM 816 O O . ILE A 1 102 ? -9.450 1.930 -25.538 1.00 66.25 102 ILE A O 1
ATOM 820 N N . MET A 1 103 ? -8.620 0.517 -23.989 1.00 65.56 103 MET A N 1
ATOM 821 C CA . MET A 1 103 ? -8.525 -0.646 -24.858 1.00 65.56 103 MET A CA 1
ATOM 822 C C . MET A 1 103 ? -9.421 -1.713 -24.268 1.00 65.56 103 MET A C 1
ATOM 824 O O . MET A 1 103 ? -9.238 -2.112 -23.117 1.00 65.56 103 MET A O 1
ATOM 828 N N . THR A 1 104 ? -10.423 -2.121 -25.026 1.00 70.69 104 THR A N 1
ATOM 829 C CA . THR A 1 104 ? -11.232 -3.283 -24.690 1.00 70.69 104 THR A CA 1
ATOM 830 C C . THR A 1 104 ? -10.448 -4.557 -25.022 1.00 70.69 104 THR A C 1
ATOM 832 O O . THR A 1 104 ? -9.548 -4.520 -25.861 1.00 70.69 104 THR A O 1
ATOM 835 N N . PRO A 1 105 ? -10.780 -5.710 -24.418 1.00 67.56 105 PRO A N 1
ATOM 836 C CA . PRO A 1 105 ? -10.177 -6.989 -24.802 1.00 67.56 105 PRO A CA 1
ATOM 837 C C . PRO A 1 105 ? -10.291 -7.283 -26.309 1.00 67.56 105 PRO A C 1
ATOM 839 O O . PRO A 1 105 ? -9.365 -7.817 -26.908 1.00 67.56 105 PRO A O 1
ATOM 842 N N . GLN A 1 106 ? -11.373 -6.835 -26.954 1.00 67.06 106 GLN A N 1
ATOM 843 C CA . GLN A 1 106 ? -11.574 -6.960 -28.403 1.00 67.06 106 GLN A CA 1
ATOM 844 C C . GLN A 1 106 ? -10.586 -6.095 -29.215 1.00 67.06 106 GLN A C 1
ATOM 846 O O . GLN A 1 106 ? -10.133 -6.507 -30.286 1.00 67.06 106 GLN A O 1
ATOM 851 N N . ASP A 1 107 ? -10.179 -4.936 -28.686 1.00 68.31 107 ASP A N 1
ATOM 852 C CA . ASP A 1 107 ? -9.128 -4.095 -29.281 1.00 68.31 107 ASP A CA 1
ATOM 853 C C . ASP A 1 107 ? -7.728 -4.719 -29.133 1.00 68.31 107 ASP A C 1
ATOM 855 O O . ASP A 1 107 ? -6.819 -4.392 -29.896 1.00 68.31 107 ASP A O 1
ATOM 859 N N . LEU A 1 108 ? -7.535 -5.609 -28.149 1.00 64.31 108 LEU A N 1
ATOM 860 C CA . LEU A 1 108 ? -6.302 -6.386 -27.977 1.00 64.31 108 LEU A CA 1
ATOM 861 C C . LEU A 1 108 ? -6.258 -7.647 -28.855 1.00 64.31 108 LEU A C 1
ATOM 863 O O . LEU A 1 108 ? -5.174 -8.105 -29.196 1.00 64.31 108 LEU A O 1
ATOM 867 N N . GLU A 1 109 ? -7.402 -8.214 -29.233 1.00 63.38 109 GLU A N 1
ATOM 868 C CA . GLU A 1 109 ? -7.465 -9.433 -30.056 1.00 63.38 109 GLU A CA 1
ATOM 869 C C . GLU A 1 109 ? -7.486 -9.142 -31.570 1.00 63.38 109 GLU A C 1
ATOM 871 O O . GLU A 1 109 ? -6.997 -9.943 -32.365 1.00 63.38 109 GLU A O 1
ATOM 876 N N . SER A 1 110 ? -7.965 -7.965 -31.994 1.00 60.09 110 SER A N 1
ATOM 877 C CA . SER A 1 110 ? -7.967 -7.504 -33.402 1.00 60.09 110 SER A CA 1
ATOM 878 C C . SER A 1 110 ? -6.594 -7.027 -33.925 1.00 60.09 110 SER A C 1
ATOM 880 O O . SER A 1 110 ? -6.471 -6.494 -35.031 1.00 60.09 110 SER A O 1
ATOM 882 N N . VAL A 1 111 ? -5.535 -7.285 -33.153 1.00 53.28 111 VAL A N 1
ATOM 883 C CA . VAL A 1 111 ? -4.153 -6.814 -33.330 1.00 53.28 111 VAL A CA 1
ATOM 884 C C . VAL A 1 111 ? -3.448 -7.172 -34.652 1.00 53.28 111 VAL A C 1
ATOM 886 O O . VAL A 1 111 ? -2.534 -6.421 -34.999 1.00 53.28 111 VAL A O 1
ATOM 889 N N . PRO A 1 112 ? -3.830 -8.170 -35.484 1.00 51.38 112 PRO A N 1
ATOM 890 C CA . PRO A 1 112 ? -3.110 -8.382 -36.743 1.00 51.38 112 PRO A CA 1
ATOM 891 C C . PRO A 1 112 ? -3.219 -7.228 -37.761 1.00 51.38 112 PRO A C 1
ATOM 893 O O . PRO A 1 112 ? -2.567 -7.297 -38.799 1.00 51.38 112 PRO A O 1
ATOM 896 N N . GLN A 1 113 ? -4.044 -6.194 -37.529 1.00 53.31 113 GLN A N 1
ATOM 897 C CA . GLN A 1 113 ? -4.399 -5.205 -38.562 1.00 53.31 113 GLN A CA 1
ATOM 898 C C . GLN A 1 113 ? -4.058 -3.739 -38.245 1.00 53.31 113 GLN A C 1
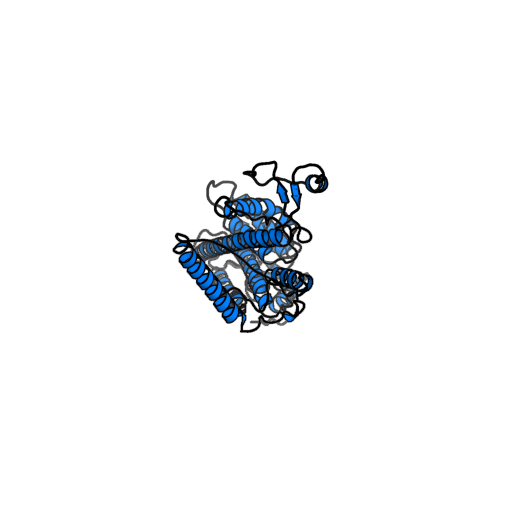ATOM 900 O O . GLN A 1 113 ? -4.194 -2.892 -39.125 1.00 53.31 113 GLN A O 1
ATOM 905 N N . THR A 1 114 ? -3.579 -3.397 -37.046 1.00 59.16 114 THR A N 1
ATOM 906 C CA . THR A 1 114 ? -3.478 -1.986 -36.622 1.00 59.16 114 THR A CA 1
ATOM 907 C C . THR A 1 114 ? -2.123 -1.647 -36.016 1.00 59.16 114 THR A C 1
ATOM 909 O O . THR A 1 114 ? -2.030 -1.595 -34.801 1.00 59.16 114 THR A O 1
ATOM 912 N N . SER A 1 115 ? -1.088 -1.407 -36.831 1.00 69.62 115 SER A N 1
ATOM 913 C CA . SER A 1 115 ? 0.157 -0.655 -36.528 1.00 69.62 115 SER A CA 1
ATOM 914 C C . SER A 1 115 ? 0.862 -0.814 -35.165 1.00 69.62 115 SER A C 1
ATOM 916 O O . SER A 1 115 ? 1.729 -0.012 -34.818 1.00 69.62 115 SER A O 1
ATOM 918 N N . ARG A 1 116 ? 0.504 -1.821 -34.378 1.00 76.38 116 ARG A N 1
ATOM 919 C CA . ARG A 1 116 ? 0.855 -1.993 -32.982 1.00 76.38 116 ARG A CA 1
ATOM 920 C C . ARG A 1 116 ? 1.529 -3.339 -32.845 1.00 76.38 116 ARG A C 1
ATOM 922 O O . ARG A 1 116 ? 0.934 -4.376 -33.110 1.00 76.38 116 ARG A O 1
ATOM 929 N N . PHE A 1 117 ? 2.762 -3.291 -32.390 1.00 80.94 117 PHE A N 1
ATOM 930 C CA . PHE A 1 117 ? 3.653 -4.425 -32.300 1.00 80.94 117 PHE A CA 1
ATOM 931 C C . PHE A 1 117 ? 3.850 -4.735 -30.822 1.00 80.94 117 PHE A C 1
ATOM 933 O O . PHE A 1 117 ? 4.255 -3.839 -30.076 1.00 80.94 117 PHE A O 1
ATOM 940 N N . PRO A 1 118 ? 3.518 -5.950 -30.368 1.00 85.31 118 PRO A N 1
ATOM 941 C CA . PRO A 1 118 ? 3.722 -6.315 -28.978 1.00 85.31 118 PRO A CA 1
ATOM 942 C C . PRO A 1 118 ? 5.225 -6.385 -28.680 1.00 85.31 118 PRO A C 1
ATOM 944 O O . PRO A 1 118 ? 6.012 -6.899 -29.478 1.00 85.31 118 PRO A O 1
ATOM 947 N N . ILE A 1 119 ? 5.621 -5.846 -27.530 1.00 87.25 119 ILE A N 1
ATOM 948 C CA . ILE A 1 119 ? 6.958 -6.024 -26.967 1.00 87.25 119 ILE A CA 1
ATOM 949 C C . ILE A 1 119 ? 6.801 -7.130 -25.930 1.00 87.25 119 ILE A C 1
ATOM 951 O O . ILE A 1 119 ? 6.293 -6.888 -24.839 1.00 87.25 119 ILE A O 1
ATOM 955 N N . GLU A 1 120 ? 7.166 -8.360 -26.286 1.00 85.88 120 GLU A N 1
ATOM 956 C CA . GLU A 1 120 ? 6.996 -9.525 -25.413 1.00 85.88 120 GLU A CA 1
ATOM 957 C C . GLU A 1 120 ? 8.339 -10.039 -24.913 1.00 85.88 120 GLU A C 1
ATOM 959 O O . GLU A 1 120 ? 9.341 -10.010 -25.625 1.00 85.88 120 GLU A O 1
ATOM 964 N N . LEU A 1 121 ? 8.342 -10.626 -23.716 1.00 84.00 121 LEU A N 1
ATOM 965 C CA . LEU A 1 121 ? 9.541 -11.227 -23.135 1.00 84.00 121 LEU A CA 1
ATOM 966 C C . LEU A 1 121 ? 10.145 -12.341 -24.013 1.00 84.00 121 LEU A C 1
ATOM 968 O O . LEU A 1 121 ? 11.348 -12.573 -23.952 1.00 84.00 121 LEU A O 1
ATOM 972 N N . ALA A 1 122 ? 9.326 -13.030 -24.815 1.00 82.94 122 ALA A N 1
ATOM 973 C CA . ALA A 1 122 ? 9.764 -14.122 -25.684 1.00 82.94 122 ALA A CA 1
ATOM 974 C C . ALA A 1 122 ? 10.447 -13.642 -26.976 1.00 82.94 122 ALA A C 1
ATOM 976 O O . ALA A 1 122 ? 11.279 -14.359 -27.525 1.00 82.94 122 ALA A O 1
ATOM 977 N N . THR A 1 123 ? 10.093 -12.451 -27.469 1.00 83.44 123 THR A N 1
ATOM 978 C CA . THR A 1 123 ? 10.517 -11.954 -28.790 1.00 83.44 123 THR A CA 1
ATOM 979 C C . THR A 1 123 ? 11.434 -10.735 -28.707 1.00 83.44 123 THR A C 1
ATOM 981 O O . THR A 1 123 ? 12.324 -10.584 -29.541 1.00 83.44 123 THR A O 1
ATOM 984 N N . ARG A 1 124 ? 11.241 -9.877 -27.700 1.00 85.31 124 ARG A N 1
ATOM 985 C CA . ARG A 1 124 ? 11.974 -8.625 -27.458 1.00 85.31 124 ARG A CA 1
ATOM 986 C C . ARG A 1 124 ? 12.338 -8.511 -25.976 1.00 85.31 124 ARG A C 1
ATOM 988 O O . ARG A 1 124 ? 11.923 -7.585 -25.281 1.00 85.31 124 ARG A O 1
ATOM 995 N N . SER A 1 125 ? 13.075 -9.505 -25.477 1.00 87.31 125 SER A N 1
ATOM 996 C CA . SER A 1 125 ? 13.358 -9.677 -24.046 1.00 87.31 125 SER A CA 1
ATOM 997 C C . SER A 1 125 ? 14.067 -8.473 -23.418 1.00 87.31 125 SER A C 1
ATOM 999 O O . SER A 1 125 ? 13.681 -8.048 -22.330 1.00 87.31 125 SER A O 1
ATOM 1001 N N . GLU A 1 126 ? 15.075 -7.914 -24.091 1.00 88.00 126 GLU A N 1
ATOM 1002 C CA . GLU A 1 126 ? 15.858 -6.777 -23.594 1.00 88.00 126 GLU A CA 1
ATOM 1003 C C . GLU A 1 126 ? 15.024 -5.495 -23.526 1.00 88.00 126 GLU A C 1
ATOM 1005 O O . GLU A 1 126 ? 14.944 -4.885 -22.459 1.00 88.00 126 GLU A O 1
ATOM 1010 N N . ALA A 1 127 ? 14.330 -5.143 -24.614 1.00 90.12 127 ALA A N 1
ATOM 1011 C CA . ALA A 1 127 ? 13.435 -3.987 -24.660 1.00 90.12 127 ALA A CA 1
ATOM 1012 C C . ALA A 1 127 ? 12.324 -4.090 -23.605 1.00 90.12 127 ALA A C 1
ATOM 1014 O O . ALA A 1 127 ? 12.101 -3.148 -22.845 1.00 90.12 127 ALA A O 1
ATOM 1015 N N . TYR A 1 128 ? 11.680 -5.261 -23.484 1.00 90.31 128 TYR A N 1
ATOM 1016 C CA . TYR A 1 128 ? 10.662 -5.493 -22.457 1.00 90.31 128 TYR A CA 1
ATOM 1017 C C . TYR A 1 128 ? 11.216 -5.216 -21.057 1.00 90.31 128 TYR A C 1
ATOM 1019 O O . TYR A 1 128 ? 10.625 -4.456 -20.299 1.00 90.31 128 TYR A O 1
ATOM 1027 N N . ARG A 1 129 ? 12.359 -5.820 -20.711 1.00 88.69 129 ARG A N 1
ATOM 1028 C CA . ARG A 1 129 ? 12.960 -5.698 -19.374 1.00 88.69 129 ARG A CA 1
ATOM 1029 C C . ARG A 1 129 ? 13.399 -4.278 -19.062 1.00 88.69 129 ARG A C 1
ATOM 1031 O O . ARG A 1 129 ? 13.261 -3.845 -17.923 1.00 88.69 129 ARG A O 1
ATOM 1038 N N . LEU A 1 130 ? 13.939 -3.572 -20.049 1.00 91.44 130 LEU A N 1
ATOM 1039 C CA . LEU A 1 130 ? 14.404 -2.207 -19.863 1.00 91.44 130 LEU A CA 1
ATOM 1040 C C . LEU A 1 130 ? 13.226 -1.253 -19.653 1.00 91.44 130 LEU A C 1
ATOM 1042 O O . LEU A 1 130 ? 13.233 -0.488 -18.692 1.00 91.44 130 LEU A O 1
ATOM 1046 N N . ILE A 1 131 ? 12.181 -1.362 -20.476 1.00 92.25 131 ILE A N 1
ATOM 1047 C CA . ILE A 1 131 ? 10.956 -0.570 -20.322 1.00 92.25 131 ILE A CA 1
ATOM 1048 C C . ILE A 1 131 ? 10.256 -0.898 -18.993 1.00 92.25 131 ILE A C 1
ATOM 1050 O O . ILE A 1 131 ? 9.847 0.013 -18.274 1.00 92.25 131 ILE A O 1
ATOM 1054 N N . ASP A 1 132 ? 10.161 -2.179 -18.629 1.00 91.81 132 ASP A N 1
ATOM 1055 C CA . ASP A 1 132 ? 9.615 -2.631 -17.343 1.00 91.81 132 ASP A CA 1
ATOM 1056 C C . ASP A 1 132 ? 10.394 -2.020 -16.167 1.00 91.81 132 ASP A C 1
ATOM 1058 O O . ASP A 1 132 ? 9.803 -1.404 -15.282 1.00 91.81 132 ASP A O 1
ATOM 1062 N N . ALA A 1 133 ? 11.730 -2.060 -16.206 1.00 90.38 133 ALA A N 1
ATOM 1063 C CA . ALA A 1 133 ? 12.577 -1.435 -15.193 1.00 90.38 133 ALA A CA 1
ATOM 1064 C C . ALA A 1 133 ? 12.405 0.094 -15.128 1.00 90.38 133 ALA A C 1
ATOM 1066 O O . ALA A 1 133 ? 12.373 0.657 -14.032 1.00 90.38 133 ALA A O 1
ATOM 1067 N N . GLN A 1 134 ? 12.255 0.780 -16.268 1.00 93.31 134 GLN A N 1
ATOM 1068 C CA . GLN A 1 134 ? 11.983 2.223 -16.309 1.00 93.31 134 GLN A CA 1
ATOM 1069 C C . GLN A 1 134 ? 10.632 2.563 -15.663 1.00 93.31 134 GLN A C 1
ATOM 1071 O O . GLN A 1 134 ? 10.541 3.500 -14.864 1.00 93.31 134 GLN A O 1
ATOM 1076 N N . ILE A 1 135 ? 9.592 1.779 -15.963 1.00 93.31 135 ILE A N 1
ATOM 1077 C CA . ILE A 1 135 ? 8.256 1.941 -15.381 1.00 93.31 135 ILE A CA 1
ATOM 1078 C C . ILE A 1 135 ? 8.287 1.672 -13.873 1.00 93.31 135 ILE A C 1
ATOM 1080 O O . ILE A 1 135 ? 7.781 2.488 -13.100 1.00 93.31 135 ILE A O 1
ATOM 1084 N N . LEU A 1 136 ? 8.901 0.568 -13.439 1.00 93.00 136 LEU A N 1
ATOM 1085 C CA . LEU A 1 136 ? 9.009 0.212 -12.024 1.00 93.00 136 LEU A CA 1
ATOM 1086 C C . LEU A 1 136 ? 9.844 1.235 -11.243 1.00 93.00 136 LEU A C 1
ATOM 1088 O O . LEU A 1 136 ? 9.440 1.631 -10.153 1.00 93.00 136 LEU A O 1
ATOM 1092 N N . GLY A 1 137 ? 10.937 1.750 -11.812 1.00 92.94 137 GLY A N 1
ATOM 1093 C CA . GLY A 1 137 ? 11.732 2.813 -11.191 1.00 92.94 137 GLY A CA 1
ATOM 1094 C C . GLY A 1 137 ? 10.949 4.122 -11.025 1.00 92.94 137 GLY A C 1
ATOM 1095 O O . GLY A 1 137 ? 10.995 4.767 -9.973 1.00 92.94 137 GLY A O 1
ATOM 1096 N N . ALA A 1 138 ? 10.156 4.509 -12.028 1.00 94.56 138 ALA A N 1
ATOM 1097 C CA . ALA A 1 138 ? 9.262 5.660 -11.915 1.00 94.56 138 ALA A CA 1
ATOM 1098 C C . ALA A 1 138 ? 8.123 5.418 -10.900 1.00 94.56 138 ALA A C 1
ATOM 1100 O O . ALA A 1 138 ? 7.766 6.327 -10.141 1.00 94.56 138 ALA A O 1
ATOM 1101 N N . MET A 1 139 ? 7.599 4.189 -10.831 1.00 95.25 139 MET A N 1
ATOM 1102 C CA . MET A 1 139 ? 6.605 3.762 -9.842 1.00 95.25 139 MET A CA 1
ATOM 1103 C C . MET A 1 139 ? 7.163 3.815 -8.413 1.00 95.25 139 MET A C 1
ATOM 1105 O O . MET A 1 139 ? 6.493 4.321 -7.513 1.00 95.25 139 MET A O 1
ATOM 1109 N N . GLU A 1 140 ? 8.405 3.375 -8.199 1.00 95.38 140 GLU A N 1
ATOM 1110 C CA . GLU A 1 140 ? 9.105 3.447 -6.913 1.00 95.38 140 GLU A CA 1
ATOM 1111 C C . GLU A 1 140 ? 9.274 4.900 -6.456 1.00 95.38 140 GLU A C 1
ATOM 1113 O O . GLU A 1 140 ? 8.889 5.256 -5.338 1.00 95.38 140 GLU A O 1
ATOM 1118 N N . LYS A 1 141 ? 9.754 5.781 -7.346 1.00 95.88 141 LYS A N 1
ATOM 1119 C CA . LYS A 1 141 ? 9.866 7.221 -7.063 1.00 95.88 141 LYS A CA 1
ATOM 1120 C C . LYS A 1 141 ? 8.513 7.825 -6.677 1.00 95.88 141 LYS A C 1
ATOM 1122 O O . LYS A 1 141 ? 8.429 8.645 -5.758 1.00 95.88 141 LYS A O 1
ATOM 1127 N N . ARG A 1 142 ? 7.433 7.410 -7.346 1.00 95.56 142 ARG A N 1
ATOM 1128 C CA . ARG A 1 142 ? 6.072 7.849 -7.018 1.00 95.56 142 ARG A CA 1
ATOM 1129 C C . ARG A 1 142 ? 5.606 7.317 -5.661 1.00 95.56 142 ARG A C 1
ATOM 1131 O O . ARG A 1 142 ? 5.092 8.101 -4.864 1.00 95.56 142 ARG A O 1
ATOM 1138 N N . ALA A 1 143 ? 5.824 6.038 -5.365 1.00 97.69 143 ALA A N 1
ATOM 1139 C CA . ALA A 1 143 ? 5.510 5.437 -4.069 1.00 97.69 143 ALA A CA 1
ATOM 1140 C C . ALA A 1 143 ? 6.260 6.134 -2.919 1.00 97.69 143 ALA A C 1
ATOM 1142 O O . ALA A 1 143 ? 5.675 6.405 -1.869 1.00 97.69 143 ALA A O 1
ATOM 1143 N N . ALA A 1 144 ? 7.527 6.505 -3.126 1.00 96.50 144 ALA A N 1
ATOM 1144 C CA . ALA A 1 144 ? 8.317 7.263 -2.156 1.00 96.50 144 ALA A CA 1
ATOM 1145 C C . ALA A 1 144 ? 7.720 8.658 -1.881 1.00 96.50 144 ALA A C 1
ATOM 1147 O O . ALA A 1 144 ? 7.587 9.071 -0.726 1.00 96.50 144 ALA A O 1
ATOM 1148 N N . ASN A 1 145 ? 7.287 9.369 -2.926 1.00 96.38 145 ASN A N 1
ATOM 1149 C CA . ASN A 1 145 ? 6.635 10.672 -2.776 1.00 96.38 145 ASN A CA 1
ATOM 1150 C C . ASN A 1 145 ? 5.271 10.561 -2.075 1.00 96.38 145 ASN A C 1
ATOM 1152 O O . ASN A 1 145 ? 4.975 11.342 -1.166 1.00 96.38 145 ASN A O 1
ATOM 1156 N N . LEU A 1 146 ? 4.454 9.580 -2.471 1.00 97.44 146 LEU A N 1
ATOM 1157 C CA . LEU A 1 146 ? 3.141 9.325 -1.880 1.00 97.44 146 LEU A CA 1
ATOM 1158 C C . LEU A 1 146 ? 3.256 8.917 -0.410 1.00 97.44 146 LEU A C 1
ATOM 1160 O O . LEU A 1 146 ? 2.542 9.469 0.423 1.00 97.44 146 LEU A O 1
ATOM 1164 N N . SER A 1 147 ? 4.175 8.012 -0.063 1.00 97.69 147 SER A N 1
ATOM 1165 C CA . SER A 1 147 ? 4.364 7.569 1.323 1.00 97.69 147 SER A CA 1
ATOM 1166 C C . SER A 1 147 ? 4.780 8.726 2.228 1.00 97.69 147 SER A C 1
ATOM 1168 O O . SER A 1 147 ? 4.183 8.916 3.287 1.00 97.69 147 SER A O 1
ATOM 1170 N N . LYS A 1 148 ? 5.717 9.574 1.783 1.00 97.31 148 LYS A N 1
ATOM 1171 C CA . LYS A 1 148 ? 6.105 10.794 2.504 1.00 97.31 148 LYS A CA 1
ATOM 1172 C C . LYS A 1 148 ? 4.924 11.744 2.700 1.00 97.31 148 LYS A C 1
ATOM 1174 O O . LYS A 1 148 ? 4.740 12.264 3.798 1.00 97.31 148 LYS A O 1
ATOM 1179 N N . PHE A 1 149 ? 4.119 11.972 1.662 1.00 95.69 149 PHE A N 1
ATOM 1180 C CA . PHE A 1 149 ? 2.924 12.812 1.767 1.00 95.69 149 PHE A CA 1
ATOM 1181 C C . PHE A 1 149 ? 1.924 12.246 2.782 1.00 95.69 149 PHE A C 1
ATOM 1183 O O . PHE A 1 149 ? 1.482 12.967 3.677 1.00 95.69 149 PHE A O 1
ATOM 1190 N N . VAL A 1 150 ? 1.597 10.956 2.660 1.00 97.44 150 VAL A N 1
ATOM 1191 C CA . VAL A 1 150 ? 0.612 10.283 3.511 1.00 97.44 150 VAL A CA 1
ATOM 1192 C C . VAL A 1 150 ? 1.063 10.290 4.969 1.00 97.44 150 VAL A C 1
ATOM 1194 O O . VAL A 1 150 ? 0.269 10.649 5.833 1.00 97.44 150 VAL A O 1
ATOM 1197 N N . MET A 1 151 ? 2.332 9.972 5.247 1.00 96.19 151 MET A N 1
ATOM 1198 C CA . MET A 1 151 ? 2.886 10.016 6.604 1.00 96.19 151 MET A CA 1
ATOM 1199 C C . MET A 1 151 ? 2.807 11.422 7.207 1.00 96.19 151 MET A C 1
ATOM 1201 O O . MET A 1 151 ? 2.343 11.566 8.334 1.00 96.19 151 MET A O 1
ATOM 1205 N N . ASN A 1 152 ? 3.179 12.460 6.452 1.00 95.12 152 ASN A N 1
ATOM 1206 C CA . ASN A 1 152 ? 3.155 13.838 6.944 1.00 95.12 152 ASN A CA 1
ATOM 1207 C C . ASN A 1 152 ? 1.730 14.344 7.235 1.00 95.12 152 ASN A C 1
ATOM 1209 O O . ASN A 1 152 ? 1.512 15.026 8.236 1.00 95.12 152 ASN A O 1
ATOM 1213 N N . ASP A 1 153 ? 0.749 14.063 6.367 1.00 93.00 153 ASP A N 1
ATOM 1214 C CA . ASP A 1 153 ? -0.643 14.482 6.609 1.00 93.00 153 ASP A CA 1
ATOM 1215 C C . ASP A 1 153 ? -1.278 13.655 7.737 1.00 93.00 153 ASP A C 1
ATOM 1217 O O . ASP A 1 153 ? -1.978 14.211 8.582 1.00 93.00 153 ASP A O 1
ATOM 1221 N N . LEU A 1 154 ? -0.973 12.353 7.817 1.00 93.88 154 LEU A N 1
ATOM 1222 C CA . LEU A 1 154 ? -1.419 11.490 8.912 1.00 93.88 154 LEU A CA 1
ATOM 1223 C C . LEU A 1 154 ? -0.848 11.952 10.258 1.00 93.88 154 LEU A C 1
ATOM 1225 O O . LEU A 1 154 ? -1.601 12.089 11.219 1.00 93.88 154 LEU A O 1
ATOM 1229 N N . GLU A 1 155 ? 0.446 12.273 10.325 1.00 92.81 155 GLU A N 1
ATOM 1230 C CA . GLU A 1 155 ? 1.071 12.857 11.515 1.00 92.81 155 GLU A CA 1
ATOM 1231 C C . GLU A 1 155 ? 0.356 14.151 11.924 1.00 92.81 155 GLU A C 1
ATOM 1233 O O . GLU A 1 155 ? -0.049 14.299 13.077 1.00 92.81 155 GLU A O 1
ATOM 1238 N N . ARG A 1 156 ? 0.103 15.065 10.977 1.00 90.62 156 ARG A N 1
ATOM 1239 C CA . ARG A 1 156 ? -0.642 16.305 11.253 1.00 90.62 156 ARG A CA 1
ATOM 1240 C C . ARG A 1 156 ? -2.029 16.024 11.829 1.00 90.62 156 ARG A C 1
ATOM 1242 O O . ARG A 1 156 ? -2.386 16.638 12.834 1.00 90.62 156 ARG A O 1
ATOM 1249 N N . ARG A 1 157 ? -2.785 15.082 11.250 1.00 89.06 157 ARG A N 1
ATOM 1250 C CA . ARG A 1 157 ? -4.111 14.669 11.750 1.00 89.06 157 ARG A CA 1
ATOM 1251 C C . ARG A 1 157 ? -4.042 14.084 13.160 1.00 89.06 157 ARG A C 1
ATOM 1253 O O . ARG A 1 157 ? -4.917 14.364 13.972 1.00 89.06 157 ARG A O 1
ATOM 1260 N N . LEU A 1 158 ? -2.997 13.314 13.464 1.00 87.44 158 LEU A N 1
ATOM 1261 C CA . LEU A 1 158 ? -2.782 12.706 14.780 1.00 87.44 158 LEU A CA 1
ATOM 1262 C C . LEU A 1 158 ? -2.207 13.685 15.813 1.00 87.44 158 LEU A C 1
ATOM 1264 O O . LEU A 1 158 ? -2.288 13.421 17.009 1.00 87.44 158 LEU A O 1
ATOM 1268 N N . LEU A 1 159 ? -1.630 14.817 15.409 1.00 87.19 159 LEU A N 1
ATOM 1269 C CA . LEU A 1 159 ? -1.130 15.839 16.334 1.00 87.19 159 LEU A CA 1
ATOM 1270 C C . LEU A 1 159 ? -2.161 16.938 16.625 1.00 87.19 159 LEU A C 1
ATOM 1272 O O . LEU A 1 159 ? -2.222 17.445 17.752 1.00 87.19 159 LEU A O 1
ATOM 1276 N N . GLN A 1 160 ? -2.994 17.284 15.645 1.00 81.88 160 GLN A N 1
ATOM 1277 C CA . GLN A 1 160 ? -4.025 18.312 15.782 1.00 81.88 160 GLN A CA 1
ATOM 1278 C C . GLN A 1 160 ? -5.172 17.847 16.698 1.00 81.88 160 GLN A C 1
ATOM 1280 O O . GLN A 1 160 ? -5.575 16.688 16.695 1.00 81.88 160 GLN A O 1
ATOM 1285 N N . ARG A 1 161 ? -5.686 18.754 17.542 1.00 62.16 161 ARG A N 1
ATOM 1286 C CA . ARG A 1 161 ? -6.691 18.429 18.578 1.00 62.16 161 ARG A CA 1
ATOM 1287 C C . ARG A 1 161 ? -8.130 18.325 18.064 1.00 62.16 161 ARG A C 1
ATOM 1289 O O . ARG A 1 161 ? -8.941 17.713 18.745 1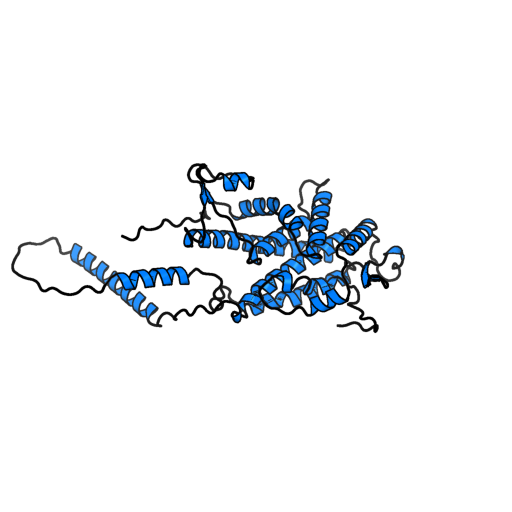.00 62.16 161 ARG A O 1
ATOM 1296 N N . GLN A 1 162 ? -8.460 18.914 16.919 1.00 58.50 162 GLN A N 1
ATOM 1297 C CA . GLN A 1 162 ? -9.821 18.955 16.378 1.00 58.50 162 GLN A CA 1
ATOM 1298 C C . GLN A 1 162 ? -9.757 18.956 14.846 1.00 58.50 162 GLN A C 1
ATOM 1300 O O . GLN A 1 162 ? -8.913 19.656 14.295 1.00 58.50 162 GLN A O 1
ATOM 1305 N N . GLN A 1 163 ? -10.682 18.221 14.209 1.00 60.56 163 GLN A N 1
ATOM 1306 C CA . GLN A 1 163 ? -11.106 18.259 12.788 1.00 60.56 163 GLN A CA 1
ATOM 1307 C C . GLN A 1 163 ? -10.794 17.054 11.879 1.00 60.56 163 GLN A C 1
ATOM 1309 O O . GLN A 1 163 ? -11.391 16.970 10.809 1.00 60.56 163 GLN A O 1
ATOM 1314 N N . ALA A 1 164 ? -9.961 16.082 12.261 1.00 73.81 164 ALA A N 1
ATOM 1315 C CA . ALA A 1 164 ? -9.804 14.881 11.430 1.00 73.81 164 ALA A CA 1
ATOM 1316 C C . ALA A 1 164 ? -10.949 13.881 11.677 1.00 73.81 164 ALA A C 1
ATOM 1318 O O . ALA A 1 164 ? -11.247 13.561 12.827 1.00 73.81 164 ALA A O 1
ATOM 1319 N N . ASN A 1 165 ? -11.575 13.366 10.611 1.00 84.69 165 ASN A N 1
ATOM 1320 C CA . ASN A 1 165 ? -12.543 12.271 10.713 1.00 84.69 165 ASN A CA 1
ATOM 1321 C C . ASN A 1 165 ? -11.830 11.023 11.289 1.00 84.69 165 ASN A C 1
ATOM 1323 O O . ASN A 1 165 ? -10.887 10.533 10.649 1.00 84.69 165 ASN A O 1
ATOM 1327 N N . PRO A 1 166 ? -12.219 10.521 12.481 1.00 87.12 166 PRO A N 1
ATOM 1328 C CA . PRO A 1 166 ? -11.517 9.418 13.137 1.00 87.12 166 PRO A CA 1
ATOM 1329 C C . PRO A 1 166 ? -11.515 8.146 12.293 1.00 87.12 166 PRO A C 1
ATOM 1331 O O . PRO A 1 166 ? -10.458 7.552 12.094 1.00 87.12 166 PRO A O 1
ATOM 1334 N N . PHE A 1 167 ? -12.658 7.767 11.715 1.00 91.12 167 PHE A N 1
ATOM 1335 C CA . PHE A 1 167 ? -12.740 6.541 10.927 1.00 91.12 167 PHE A CA 1
ATOM 1336 C C . PHE A 1 167 ? -11.979 6.630 9.597 1.00 91.12 167 PHE A C 1
ATOM 1338 O O . PHE A 1 167 ? -11.304 5.679 9.216 1.00 91.12 167 PHE A O 1
ATOM 1345 N N . GLU A 1 168 ? -11.970 7.783 8.922 1.00 92.38 168 GLU A N 1
ATOM 1346 C CA . GLU A 1 168 ? -11.097 7.957 7.747 1.00 92.38 168 GLU A CA 1
ATOM 1347 C C . GLU A 1 168 ? -9.620 7.855 8.121 1.00 92.38 168 GLU A C 1
ATOM 1349 O O . GLU A 1 168 ? -8.834 7.243 7.406 1.00 92.38 168 GLU A O 1
ATOM 1354 N N . THR A 1 169 ? -9.234 8.453 9.250 1.00 92.75 169 THR A N 1
ATOM 1355 C CA . THR A 1 169 ? -7.857 8.389 9.754 1.00 92.75 169 THR A CA 1
ATOM 1356 C C . THR A 1 169 ? -7.473 6.944 10.086 1.00 92.75 169 THR A C 1
ATOM 1358 O O . THR A 1 169 ? -6.352 6.515 9.802 1.00 92.75 169 THR A O 1
ATOM 1361 N N . PHE A 1 170 ? -8.419 6.169 10.619 1.00 93.75 170 PHE A N 1
ATOM 1362 C CA . PHE A 1 170 ? -8.278 4.736 10.850 1.00 93.75 170 PHE A CA 1
ATOM 1363 C C . PHE A 1 170 ? -8.100 3.948 9.540 1.00 93.75 170 PHE A C 1
ATOM 1365 O O . PHE A 1 170 ? -7.112 3.225 9.417 1.00 93.75 170 PHE A O 1
ATOM 1372 N N . LEU A 1 171 ? -8.960 4.151 8.531 1.00 96.25 171 LEU A N 1
ATOM 1373 C CA . LEU A 1 171 ? -8.818 3.529 7.204 1.00 96.25 171 LEU A CA 1
ATOM 1374 C C . LEU A 1 171 ? -7.471 3.865 6.550 1.00 96.25 171 LEU A C 1
ATOM 1376 O O . LEU A 1 171 ? -6.775 2.968 6.079 1.00 96.25 171 LEU A O 1
ATOM 1380 N N . VAL A 1 172 ? -7.068 5.142 6.561 1.00 97.44 172 VAL A N 1
ATOM 1381 C CA . VAL A 1 172 ? -5.764 5.572 6.028 1.00 97.44 172 VAL A CA 1
ATOM 1382 C C . VAL A 1 172 ? -4.624 4.832 6.721 1.00 97.44 172 VAL A C 1
ATOM 1384 O O . VAL A 1 172 ? -3.704 4.366 6.054 1.00 97.44 172 VAL A O 1
ATOM 1387 N N . SER A 1 173 ? -4.688 4.697 8.045 1.00 97.38 173 SER A N 1
ATOM 1388 C CA . SER A 1 173 ? -3.658 3.995 8.814 1.00 97.38 173 SER A CA 1
ATOM 1389 C C . SER A 1 173 ? -3.594 2.509 8.462 1.00 97.38 173 SER A C 1
ATOM 1391 O O . SER A 1 173 ? -2.497 1.976 8.316 1.00 97.38 173 SER A O 1
ATOM 1393 N N . MET A 1 174 ? -4.744 1.850 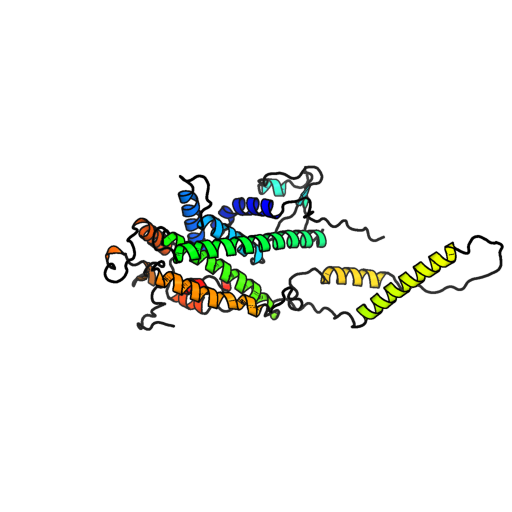8.276 1.00 97.25 174 MET A N 1
ATOM 1394 C CA . MET A 1 174 ? -4.797 0.445 7.854 1.00 97.25 174 MET A CA 1
ATOM 1395 C C . MET A 1 174 ? -4.191 0.246 6.464 1.00 97.25 174 MET A C 1
ATOM 1397 O O . MET A 1 174 ? -3.331 -0.613 6.296 1.00 97.25 174 MET A O 1
ATOM 1401 N N . ILE A 1 175 ? -4.580 1.064 5.480 1.00 98.50 175 ILE A N 1
ATOM 1402 C CA . ILE A 1 175 ? -4.061 0.944 4.109 1.00 98.50 175 ILE A CA 1
ATOM 1403 C C . ILE A 1 175 ? -2.562 1.269 4.073 1.00 98.50 175 ILE A C 1
ATOM 1405 O O . ILE A 1 175 ? -1.802 0.576 3.399 1.00 98.50 175 ILE A O 1
ATOM 1409 N N . LEU A 1 176 ? -2.110 2.280 4.825 1.00 98.62 176 LEU A N 1
ATOM 1410 C CA . LEU A 1 176 ? -0.690 2.614 4.940 1.00 98.62 176 LEU A CA 1
ATOM 1411 C C . LEU A 1 176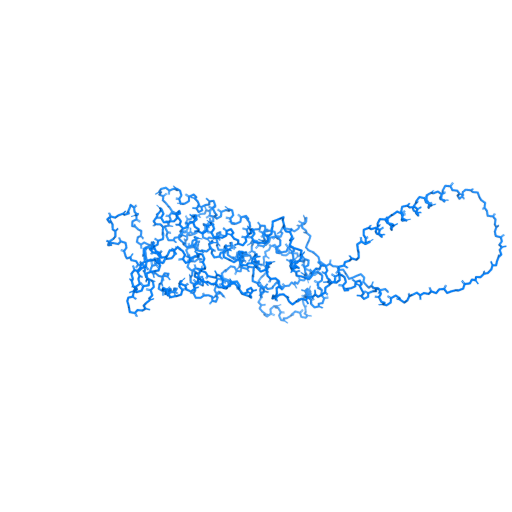 ? 0.114 1.457 5.543 1.00 98.62 176 LEU A C 1
ATOM 1413 O O . LEU A 1 176 ? 1.159 1.106 5.001 1.00 98.62 176 LEU A O 1
ATOM 1417 N N . LEU A 1 177 ? -0.372 0.840 6.625 1.00 97.94 177 LEU A N 1
ATOM 1418 C CA . LEU A 1 177 ? 0.270 -0.338 7.210 1.00 97.94 177 LEU A CA 1
ATOM 1419 C C . LEU A 1 177 ? 0.303 -1.507 6.231 1.00 97.94 177 LEU A C 1
ATOM 1421 O O . LEU A 1 177 ? 1.346 -2.131 6.107 1.00 97.94 177 LEU A O 1
ATOM 1425 N N . ALA A 1 178 ? -0.768 -1.749 5.480 1.00 97.88 178 ALA A N 1
ATOM 1426 C CA . ALA A 1 178 ? -0.786 -2.806 4.475 1.00 97.88 178 ALA A CA 1
ATOM 1427 C C . ALA A 1 178 ? 0.204 -2.538 3.316 1.00 97.88 178 ALA A C 1
ATOM 1429 O O . ALA A 1 178 ? 0.824 -3.458 2.785 1.00 97.88 178 ALA A O 1
ATOM 1430 N N . CYS A 1 179 ? 0.434 -1.268 2.956 1.00 98.19 179 CYS A N 1
ATOM 1431 C CA . CYS A 1 179 ? 1.512 -0.890 2.033 1.00 98.19 179 CYS A CA 1
ATOM 1432 C C . CYS A 1 179 ? 2.898 -1.184 2.631 1.00 98.19 179 CYS A C 1
ATOM 1434 O O . CYS A 1 179 ? 3.778 -1.679 1.930 1.00 98.19 179 CYS A O 1
ATOM 1436 N N . VAL A 1 180 ? 3.093 -0.899 3.922 1.00 97.50 180 VAL A N 1
ATOM 1437 C CA . VAL A 1 180 ? 4.339 -1.203 4.642 1.00 97.50 180 VAL A CA 1
ATOM 1438 C C . VAL A 1 180 ? 4.567 -2.713 4.734 1.00 97.50 180 VAL A C 1
ATOM 1440 O O . VAL A 1 180 ? 5.659 -3.159 4.405 1.00 97.50 180 VAL A O 1
ATOM 1443 N N . GLU A 1 181 ? 3.550 -3.501 5.095 1.00 96.25 181 GLU A N 1
ATOM 1444 C CA . GLU A 1 181 ? 3.593 -4.974 5.117 1.00 96.25 181 GLU A CA 1
ATOM 1445 C C . GLU A 1 181 ? 4.095 -5.521 3.781 1.00 96.25 181 GLU A C 1
ATOM 1447 O O . GLU A 1 181 ? 5.061 -6.281 3.743 1.00 96.25 181 GLU A O 1
ATOM 1452 N N . ARG A 1 182 ? 3.498 -5.058 2.678 1.00 95.31 182 ARG A N 1
ATOM 1453 C CA . ARG A 1 182 ? 3.860 -5.471 1.323 1.00 95.31 182 ARG A CA 1
ATOM 1454 C C . ARG A 1 182 ? 5.300 -5.121 0.958 1.00 95.31 182 ARG A C 1
ATOM 1456 O O . ARG A 1 182 ? 6.008 -5.959 0.406 1.00 95.31 182 ARG A O 1
ATOM 1463 N N . MET A 1 183 ? 5.745 -3.899 1.249 1.00 95.62 183 MET A N 1
ATOM 1464 C CA . MET A 1 183 ? 7.116 -3.487 0.936 1.00 95.62 183 MET A CA 1
ATOM 1465 C C . MET A 1 183 ? 8.135 -4.214 1.819 1.00 95.62 183 MET A C 1
ATOM 1467 O O . MET A 1 183 ? 9.181 -4.636 1.330 1.00 95.62 183 MET A O 1
ATOM 1471 N N . CYS A 1 184 ? 7.832 -4.426 3.101 1.00 94.75 184 CYS A N 1
ATOM 1472 C CA . CYS A 1 184 ? 8.684 -5.210 3.989 1.00 94.75 184 CYS A CA 1
ATOM 1473 C C . CYS A 1 184 ? 8.759 -6.678 3.544 1.00 94.75 184 CYS A C 1
ATOM 1475 O O . CYS A 1 184 ? 9.856 -7.235 3.534 1.00 94.75 184 CYS A O 1
ATOM 1477 N N . TRP A 1 185 ? 7.645 -7.270 3.101 1.00 93.94 185 TRP A N 1
ATOM 1478 C CA . TRP A 1 185 ? 7.619 -8.599 2.488 1.00 93.94 185 TRP A CA 1
ATOM 1479 C C . TRP A 1 185 ? 8.471 -8.649 1.214 1.00 93.94 185 TRP A C 1
ATOM 1481 O O . TRP A 1 185 ? 9.305 -9.544 1.069 1.00 93.94 185 TRP A O 1
ATOM 1491 N N . LEU A 1 186 ? 8.338 -7.651 0.329 1.00 92.00 186 LEU A N 1
ATOM 1492 C CA . LEU A 1 186 ? 9.143 -7.542 -0.889 1.00 92.00 186 LEU A CA 1
ATOM 1493 C C . LEU A 1 186 ? 10.635 -7.549 -0.553 1.00 92.00 186 LEU A C 1
ATOM 1495 O O . LEU A 1 186 ? 11.373 -8.352 -1.113 1.00 92.00 186 LEU A O 1
ATOM 1499 N N . PHE A 1 187 ? 11.079 -6.720 0.396 1.00 91.56 187 PHE A N 1
ATOM 1500 C CA . PHE A 1 187 ? 12.476 -6.698 0.836 1.00 91.56 187 PHE A CA 1
ATOM 1501 C C . PHE A 1 187 ? 12.910 -8.002 1.511 1.00 91.56 187 PHE A C 1
ATOM 1503 O O . PHE A 1 187 ? 14.035 -8.451 1.298 1.00 91.56 187 PHE A O 1
ATOM 1510 N N . LYS A 1 188 ? 12.021 -8.654 2.268 1.00 90.50 188 LYS A N 1
ATOM 1511 C CA . LYS A 1 188 ? 12.306 -9.929 2.937 1.00 90.50 188 LYS A CA 1
ATOM 1512 C C . LYS A 1 188 ? 12.624 -11.053 1.945 1.00 90.50 188 LYS A C 1
ATOM 1514 O O . LYS A 1 188 ? 13.477 -11.890 2.237 1.00 90.50 188 LYS A O 1
ATOM 1519 N N . ARG A 1 189 ? 12.033 -11.043 0.742 1.00 87.69 189 ARG A N 1
ATOM 1520 C CA . ARG A 1 189 ? 12.363 -12.003 -0.339 1.00 87.69 189 ARG A CA 1
ATOM 1521 C C . ARG A 1 189 ? 13.811 -11.947 -0.790 1.00 87.69 189 ARG A C 1
ATOM 1523 O O . ARG A 1 189 ? 14.352 -12.972 -1.189 1.00 87.69 189 ARG A O 1
ATOM 1530 N N . TRP A 1 190 ? 14.448 -10.786 -0.688 1.00 84.88 190 TRP A N 1
ATOM 1531 C CA . TRP A 1 190 ? 15.858 -10.641 -1.034 1.00 84.88 190 TRP A CA 1
ATOM 1532 C C . TRP A 1 190 ? 16.801 -11.227 0.026 1.00 84.88 190 TRP A C 1
ATOM 1534 O O . TRP A 1 190 ? 17.982 -11.395 -0.256 1.00 84.88 190 TRP A O 1
ATOM 1544 N N . GLU A 1 191 ? 16.316 -11.554 1.231 1.00 81.75 191 GLU A N 1
ATOM 1545 C CA . GLU A 1 191 ? 17.137 -12.166 2.288 1.00 81.75 191 GLU A CA 1
ATOM 1546 C C . GLU A 1 191 ? 17.309 -13.681 2.113 1.00 81.75 191 GLU A C 1
ATOM 1548 O O . GLU A 1 191 ? 18.346 -14.221 2.488 1.00 81.75 191 GLU A O 1
ATOM 1553 N N . ASN A 1 192 ? 16.309 -14.372 1.553 1.00 64.62 192 ASN A N 1
ATOM 1554 C CA . ASN A 1 192 ? 16.267 -15.834 1.466 1.00 64.62 192 ASN A CA 1
ATOM 1555 C C . ASN A 1 192 ? 16.126 -16.307 0.013 1.00 64.62 192 ASN A C 1
ATOM 1557 O O . ASN A 1 192 ? 15.031 -16.670 -0.423 1.00 64.62 192 ASN A O 1
ATOM 1561 N N . PRO A 1 193 ? 17.230 -16.389 -0.742 1.00 56.09 193 PRO A N 1
ATOM 1562 C CA . PRO A 1 193 ? 17.186 -16.795 -2.142 1.00 56.09 193 PRO A CA 1
ATOM 1563 C C . PRO A 1 193 ? 16.867 -18.255 -2.414 1.00 56.09 193 PRO A C 1
ATOM 1565 O O . PRO A 1 193 ? 16.818 -18.645 -3.570 1.00 56.09 193 PRO A O 1
ATOM 1568 N N . VAL A 1 194 ? 16.670 -19.079 -1.387 1.00 49.62 194 VAL A N 1
ATOM 1569 C CA . VAL A 1 194 ? 16.513 -20.535 -1.530 1.00 49.62 194 VAL A CA 1
ATOM 1570 C C . VAL A 1 194 ? 15.227 -20.918 -2.297 1.00 49.62 194 VAL A C 1
ATOM 1572 O O . VAL A 1 194 ? 15.153 -22.015 -2.839 1.00 49.62 194 VAL A O 1
ATOM 1575 N N . HIS A 1 195 ? 14.256 -20.002 -2.431 1.00 44.75 195 HIS A N 1
ATOM 1576 C CA . HIS A 1 195 ? 13.077 -20.142 -3.308 1.00 44.75 195 HIS A CA 1
ATOM 1577 C C . HIS A 1 195 ? 13.239 -19.496 -4.698 1.00 44.75 195 HIS A C 1
ATOM 1579 O O . HIS A 1 195 ? 12.332 -19.553 -5.526 1.00 44.75 195 HIS A O 1
ATOM 1585 N N . VAL A 1 196 ? 14.401 -18.912 -4.988 1.00 44.78 196 VAL A N 1
ATOM 1586 C CA . VAL A 1 196 ? 14.822 -18.560 -6.345 1.00 44.78 196 VAL A CA 1
ATOM 1587 C C . VAL A 1 196 ? 15.584 -19.783 -6.860 1.00 44.78 196 VAL A C 1
ATOM 1589 O O . VAL A 1 196 ? 16.581 -20.150 -6.237 1.00 44.78 196 VAL A O 1
ATOM 1592 N N . PRO A 1 197 ? 15.150 -20.474 -7.936 1.00 34.12 197 PRO A N 1
ATOM 1593 C CA . PRO A 1 197 ? 15.901 -21.614 -8.450 1.00 34.12 197 PRO A CA 1
ATOM 1594 C C . PRO A 1 197 ? 17.349 -21.179 -8.662 1.00 34.12 197 PRO A C 1
ATOM 1596 O O . PRO A 1 197 ? 17.606 -20.211 -9.382 1.00 34.12 197 PRO A O 1
ATOM 1599 N N . ALA A 1 198 ? 18.275 -21.861 -7.981 1.00 33.12 198 ALA A N 1
ATOM 1600 C CA . ALA A 1 198 ? 19.696 -21.584 -8.067 1.00 33.12 198 ALA A CA 1
ATOM 1601 C C . ALA A 1 198 ? 20.121 -21.730 -9.530 1.00 33.12 198 ALA A C 1
ATOM 1603 O O . ALA A 1 198 ? 20.323 -22.836 -10.027 1.00 33.12 198 ALA A O 1
ATOM 1604 N N . ARG A 1 199 ? 20.228 -20.609 -10.241 1.00 35.97 199 ARG A N 1
ATOM 1605 C CA . ARG A 1 199 ? 20.951 -20.572 -11.502 1.00 35.97 199 ARG A CA 1
ATOM 1606 C C . ARG A 1 199 ? 22.411 -20.380 -11.149 1.00 35.97 199 ARG A C 1
ATOM 1608 O O . ARG A 1 199 ? 22.829 -19.309 -10.714 1.00 35.97 199 ARG A O 1
ATOM 1615 N N . THR A 1 200 ? 23.162 -21.464 -11.270 1.00 31.12 200 THR A N 1
ATOM 1616 C CA . THR A 1 200 ? 24.617 -21.443 -11.284 1.00 31.12 200 THR A CA 1
ATOM 1617 C C . THR A 1 200 ? 25.065 -20.481 -12.376 1.00 31.12 200 THR A C 1
ATOM 1619 O O . THR A 1 200 ? 24.859 -20.740 -13.557 1.00 31.12 200 THR A O 1
ATOM 1622 N N . TYR A 1 201 ? 25.695 -19.382 -11.975 1.00 38.44 201 TYR A N 1
ATOM 1623 C CA . TYR A 1 201 ? 26.516 -18.576 -12.864 1.00 38.44 201 TYR A CA 1
ATOM 1624 C C . TYR A 1 201 ? 27.932 -18.528 -12.301 1.00 38.44 201 TYR A C 1
ATOM 1626 O O . TYR A 1 201 ? 28.150 -18.311 -11.107 1.00 38.44 201 TYR A O 1
ATOM 1634 N N . SER A 1 202 ? 28.885 -18.791 -13.187 1.00 37.69 202 SER A N 1
ATOM 1635 C CA . SER A 1 202 ? 30.319 -18.682 -12.972 1.00 37.69 202 SER A CA 1
ATOM 1636 C C . SER A 1 202 ? 30.699 -17.233 -12.685 1.00 37.69 202 SER A C 1
ATOM 1638 O O . SER A 1 202 ? 30.405 -16.335 -13.471 1.00 37.69 202 SER A O 1
ATOM 1640 N N . VAL A 1 203 ? 31.376 -17.022 -11.558 1.00 38.72 203 VAL A N 1
ATOM 1641 C CA . VAL A 1 203 ? 32.087 -15.781 -11.234 1.00 38.72 203 VAL A CA 1
ATOM 1642 C C . VAL A 1 203 ? 32.993 -15.414 -12.425 1.00 38.72 203 VAL A C 1
ATOM 1644 O O . VAL A 1 203 ? 33.681 -16.309 -12.926 1.00 38.72 203 VAL A O 1
ATOM 1647 N N . PRO A 1 204 ? 33.030 -14.152 -12.902 1.00 41.50 204 PRO A N 1
ATOM 1648 C CA . PRO A 1 204 ? 34.029 -13.750 -13.886 1.00 41.50 204 PRO A CA 1
ATOM 1649 C C . PRO A 1 204 ? 35.410 -13.948 -13.254 1.00 41.50 204 PRO A C 1
ATOM 1651 O O . PRO A 1 204 ? 35.589 -13.540 -12.101 1.00 41.50 204 PRO A O 1
ATOM 1654 N N . PRO A 1 205 ? 36.385 -14.565 -13.944 1.00 43.88 205 PRO A N 1
ATOM 1655 C CA . PRO A 1 205 ? 37.727 -14.695 -13.404 1.00 43.88 205 PRO A CA 1
ATOM 1656 C C . PRO A 1 205 ? 38.239 -13.322 -12.943 1.00 43.88 205 PRO A C 1
ATOM 1658 O O . PRO A 1 205 ? 37.964 -12.317 -13.609 1.00 43.88 205 PRO A O 1
ATOM 1661 N N . PRO A 1 206 ? 38.981 -13.257 -11.824 1.00 45.34 206 PRO A N 1
ATOM 1662 C CA . PRO A 1 206 ? 39.477 -12.005 -11.241 1.00 45.34 206 PRO A CA 1
ATOM 1663 C C . PRO A 1 206 ? 40.305 -11.146 -12.214 1.00 45.34 206 PRO A C 1
ATOM 1665 O O . PRO A 1 206 ? 40.511 -9.961 -11.960 1.00 45.34 206 PRO A O 1
ATOM 1668 N N . ASP A 1 207 ? 40.713 -11.713 -13.348 1.00 51.28 207 ASP A N 1
ATOM 1669 C CA . ASP A 1 207 ? 41.513 -11.063 -14.375 1.00 51.28 207 ASP A CA 1
ATOM 1670 C C . ASP A 1 207 ? 40.736 -10.209 -15.385 1.00 51.28 207 ASP A C 1
ATOM 1672 O O . ASP A 1 207 ? 41.373 -9.526 -16.178 1.00 51.28 207 ASP A O 1
ATOM 1676 N N . LEU A 1 208 ? 39.396 -10.141 -15.349 1.00 48.50 208 LEU A N 1
ATOM 1677 C CA . LEU A 1 208 ? 38.641 -9.341 -16.333 1.00 48.50 208 LEU A CA 1
ATOM 1678 C C . LEU A 1 208 ? 38.981 -7.841 -16.265 1.00 48.50 208 LEU A C 1
ATOM 1680 O O . LEU A 1 208 ? 38.990 -7.150 -17.281 1.00 48.50 208 LEU A O 1
ATOM 1684 N N . LYS A 1 209 ? 39.298 -7.335 -15.066 1.00 49.09 209 LYS A N 1
ATOM 1685 C CA . LYS A 1 209 ? 39.762 -5.953 -14.883 1.00 49.09 209 LYS A CA 1
ATOM 1686 C C . LYS A 1 209 ? 41.154 -5.759 -15.492 1.00 49.09 209 LYS A C 1
ATOM 1688 O O . LYS A 1 209 ? 41.383 -4.783 -16.198 1.00 49.09 209 LYS A O 1
ATOM 1693 N N . THR A 1 210 ? 42.044 -6.721 -15.275 1.00 54.97 210 THR A N 1
ATOM 1694 C CA . THR A 1 210 ? 43.416 -6.738 -15.794 1.00 54.97 210 THR A CA 1
ATOM 1695 C C . THR A 1 210 ? 43.448 -6.881 -17.322 1.00 54.97 210 THR A C 1
ATOM 1697 O O . THR A 1 210 ? 44.282 -6.280 -17.996 1.00 54.97 210 THR A O 1
ATOM 1700 N N . GLU A 1 211 ? 42.524 -7.657 -17.886 1.00 51.25 211 GLU A N 1
ATOM 1701 C CA . GLU A 1 211 ? 42.363 -7.900 -19.323 1.00 51.25 211 GLU A CA 1
ATOM 1702 C C . GLU A 1 211 ? 41.723 -6.698 -20.032 1.00 51.25 211 GLU A C 1
ATOM 1704 O O . GLU A 1 211 ? 42.148 -6.317 -21.126 1.00 51.25 211 GLU A O 1
ATOM 1709 N N . LEU A 1 212 ? 40.766 -6.032 -19.375 1.00 53.25 212 LEU A N 1
ATOM 1710 C CA . LEU A 1 212 ? 40.181 -4.781 -19.851 1.00 53.25 212 LEU A CA 1
ATOM 1711 C C . LEU A 1 212 ? 41.210 -3.641 -19.828 1.00 53.25 212 LEU A C 1
ATOM 1713 O O . LEU A 1 212 ? 41.331 -2.911 -20.808 1.00 53.25 212 LEU A O 1
ATOM 1717 N N . GLU A 1 213 ? 42.014 -3.532 -18.768 1.00 56.94 213 GLU A N 1
ATOM 1718 C CA . GLU A 1 213 ? 43.119 -2.567 -18.689 1.00 56.94 213 GLU A CA 1
ATOM 1719 C C . GLU A 1 213 ? 44.188 -2.834 -19.762 1.00 56.94 213 GLU A C 1
ATOM 1721 O O . GLU A 1 213 ? 44.656 -1.898 -20.414 1.00 56.94 213 GLU A O 1
ATOM 1726 N N . LYS A 1 214 ? 44.531 -4.102 -20.032 1.00 59.41 214 LYS A N 1
ATOM 1727 C CA . LYS A 1 214 ? 45.424 -4.469 -21.149 1.00 59.41 214 LYS A CA 1
ATOM 1728 C C . LYS A 1 214 ? 44.835 -4.108 -22.511 1.00 59.41 214 LYS A C 1
ATOM 1730 O O . LYS A 1 214 ? 45.562 -3.596 -23.359 1.00 59.41 214 LYS A O 1
ATOM 1735 N N . SER A 1 215 ? 43.538 -4.330 -22.711 1.00 57.19 215 SER A N 1
ATOM 1736 C CA . SER A 1 215 ? 42.848 -4.032 -23.972 1.00 57.19 215 SER A CA 1
ATOM 1737 C C . SER A 1 215 ? 42.758 -2.525 -24.231 1.00 57.19 215 SER A C 1
ATOM 1739 O O . SER A 1 215 ? 43.013 -2.074 -25.346 1.00 57.19 215 SER A O 1
ATOM 1741 N N . ILE A 1 216 ? 42.490 -1.731 -23.189 1.00 59.69 216 ILE A N 1
ATOM 1742 C CA . ILE A 1 216 ? 42.484 -0.263 -23.259 1.00 59.69 216 ILE A CA 1
ATOM 1743 C C . ILE A 1 216 ? 43.894 0.266 -23.559 1.00 59.69 216 ILE A C 1
ATOM 1745 O O . ILE A 1 216 ? 44.064 1.126 -24.422 1.00 59.69 216 ILE A O 1
ATOM 1749 N N . ASN A 1 217 ? 44.924 -0.284 -22.913 1.00 65.06 217 ASN A N 1
ATOM 1750 C CA . ASN A 1 217 ? 46.309 0.123 -23.158 1.00 65.06 217 ASN A CA 1
ATOM 1751 C C . ASN A 1 217 ? 46.800 -0.266 -24.563 1.00 65.06 217 ASN A C 1
ATOM 1753 O O . ASN A 1 217 ? 47.519 0.512 -25.189 1.00 65.06 217 ASN A O 1
ATOM 1757 N N . ALA A 1 218 ? 46.381 -1.419 -25.091 1.00 63.72 218 ALA A N 1
ATOM 1758 C CA . ALA A 1 218 ? 46.678 -1.832 -26.462 1.00 63.72 218 ALA A CA 1
ATOM 1759 C C . ALA A 1 218 ? 45.978 -0.940 -27.502 1.00 63.72 218 ALA A C 1
ATOM 1761 O O . ALA A 1 218 ? 46.597 -0.558 -28.494 1.00 63.72 218 ALA A O 1
ATOM 1762 N N . ALA A 1 219 ? 44.721 -0.552 -27.256 1.00 55.72 219 ALA A N 1
ATOM 1763 C CA . ALA A 1 219 ? 43.980 0.366 -28.121 1.00 55.72 219 ALA A CA 1
ATOM 1764 C C . ALA A 1 219 ? 44.602 1.772 -28.136 1.00 55.72 219 ALA A C 1
ATOM 1766 O O . ALA A 1 219 ? 44.758 2.369 -29.201 1.00 55.72 219 ALA A O 1
ATOM 1767 N N . ASN A 1 220 ? 45.042 2.267 -26.976 1.00 58.59 220 ASN A N 1
ATOM 1768 C CA . ASN A 1 220 ? 45.737 3.549 -26.878 1.00 58.59 220 ASN A CA 1
ATOM 1769 C C . ASN A 1 220 ? 47.106 3.508 -27.574 1.00 58.59 220 ASN A C 1
ATOM 1771 O O . ASN A 1 220 ? 47.432 4.427 -28.319 1.00 58.59 220 ASN A O 1
ATOM 1775 N N . ALA A 1 221 ? 47.875 2.424 -27.421 1.00 62.12 221 ALA A N 1
ATOM 1776 C CA . ALA A 1 221 ? 49.150 2.251 -28.121 1.00 62.12 221 ALA A CA 1
ATOM 1777 C C . ALA A 1 221 ? 48.977 2.159 -29.650 1.00 62.12 221 ALA A C 1
ATOM 1779 O O . ALA A 1 221 ? 49.786 2.713 -30.394 1.00 62.12 221 ALA A O 1
ATOM 1780 N N . ALA A 1 222 ? 47.908 1.510 -30.125 1.00 61.88 222 ALA A N 1
ATOM 1781 C CA . ALA A 1 222 ? 47.564 1.456 -31.545 1.00 61.88 222 ALA A CA 1
ATOM 1782 C C . ALA A 1 222 ? 47.152 2.833 -32.095 1.00 61.88 222 ALA A C 1
ATOM 1784 O O . ALA A 1 222 ? 47.550 3.185 -33.205 1.00 61.88 222 ALA A O 1
ATOM 1785 N N . ALA A 1 223 ? 46.430 3.640 -31.310 1.00 57.97 223 ALA A N 1
ATOM 1786 C CA . ALA A 1 223 ? 46.080 5.012 -31.675 1.00 57.97 223 ALA A CA 1
ATOM 1787 C C . ALA A 1 223 ? 47.323 5.917 -31.770 1.00 57.97 223 ALA A C 1
ATOM 1789 O O . ALA A 1 223 ? 47.477 6.643 -32.750 1.00 57.97 223 ALA A O 1
ATOM 1790 N N . THR A 1 224 ? 48.265 5.810 -30.825 1.00 58.91 224 THR A N 1
ATOM 1791 C CA . THR A 1 224 ? 49.530 6.570 -30.865 1.00 58.91 224 THR A CA 1
ATOM 1792 C C . THR A 1 224 ? 50.456 6.104 -31.997 1.00 58.91 224 THR A C 1
ATOM 1794 O O . THR A 1 224 ? 51.170 6.907 -32.596 1.00 58.91 224 THR A O 1
ATOM 1797 N N . ALA A 1 225 ? 50.447 4.809 -32.335 1.00 56.78 225 ALA A N 1
ATOM 1798 C CA . ALA A 1 225 ? 51.190 4.278 -33.479 1.00 56.78 225 ALA A CA 1
ATOM 1799 C C . ALA A 1 225 ? 50.599 4.743 -34.821 1.00 56.78 225 ALA A C 1
ATOM 1801 O O . ALA A 1 225 ? 51.357 5.069 -35.733 1.00 56.78 225 ALA A O 1
ATOM 1802 N N . ALA A 1 226 ? 49.270 4.830 -34.929 1.00 56.59 226 ALA A N 1
ATOM 1803 C CA . ALA A 1 226 ? 48.592 5.385 -36.098 1.00 56.59 226 ALA A CA 1
ATOM 1804 C C . ALA A 1 226 ? 48.873 6.891 -36.264 1.00 56.59 226 ALA A C 1
ATOM 1806 O O . ALA A 1 226 ? 49.132 7.345 -37.375 1.00 56.59 226 ALA A O 1
ATOM 1807 N N . GLU A 1 227 ? 48.919 7.650 -35.166 1.00 49.69 227 GLU A N 1
ATOM 1808 C CA . GLU A 1 227 ? 49.248 9.083 -35.170 1.00 49.69 227 GLU A CA 1
ATOM 1809 C C . GLU A 1 227 ? 50.716 9.348 -35.569 1.00 49.69 227 GLU A C 1
ATOM 1811 O O . GLU A 1 227 ? 51.005 10.255 -36.350 1.00 49.69 227 GLU A O 1
ATOM 1816 N N . ASN A 1 228 ? 51.648 8.492 -35.133 1.00 51.94 228 ASN A N 1
ATOM 1817 C CA . ASN A 1 228 ? 53.053 8.549 -35.557 1.00 51.94 228 ASN A CA 1
ATOM 1818 C C . ASN A 1 228 ? 53.275 8.071 -37.002 1.00 51.94 228 ASN A C 1
ATOM 1820 O O . ASN A 1 228 ? 54.168 8.580 -37.680 1.00 51.94 228 ASN A O 1
ATOM 1824 N N . ALA A 1 229 ? 52.471 7.123 -37.496 1.00 54.62 229 ALA A N 1
ATOM 1825 C CA . ALA A 1 229 ? 52.509 6.689 -38.891 1.00 54.62 229 ALA A CA 1
ATOM 1826 C C . ALA A 1 229 ? 51.987 7.783 -39.836 1.00 54.62 229 ALA A C 1
ATOM 1828 O O . ALA A 1 229 ? 52.576 7.996 -40.893 1.00 54.62 229 ALA A O 1
ATOM 1829 N N . GLN A 1 230 ? 50.957 8.535 -39.429 1.00 51.03 230 GLN A N 1
ATOM 1830 C CA . GLN A 1 230 ? 50.401 9.641 -40.215 1.00 51.03 230 GLN A CA 1
ATOM 1831 C C . GLN A 1 230 ? 51.402 10.796 -40.412 1.00 51.03 230 GLN A C 1
ATOM 1833 O O . GLN A 1 230 ? 51.377 11.453 -41.449 1.00 51.03 230 GLN A O 1
ATOM 1838 N N . ASN A 1 231 ? 52.323 11.001 -39.462 1.00 46.84 231 ASN A N 1
ATOM 1839 C CA . ASN A 1 231 ? 53.369 12.027 -39.541 1.00 46.84 231 ASN A CA 1
ATOM 1840 C C . ASN A 1 231 ? 54.591 11.625 -40.389 1.00 46.84 231 ASN A C 1
ATOM 1842 O O . ASN A 1 231 ? 55.457 12.463 -40.629 1.00 46.84 231 ASN A O 1
ATOM 1846 N N . ASN A 1 232 ? 54.684 10.369 -40.843 1.00 47.66 232 ASN A N 1
ATOM 1847 C CA . ASN A 1 232 ? 55.864 9.850 -41.546 1.00 47.66 232 ASN A CA 1
ATOM 1848 C C . ASN A 1 232 ? 55.588 9.436 -43.007 1.00 47.66 232 ASN A C 1
ATOM 1850 O O . ASN A 1 232 ? 56.448 8.841 -43.652 1.00 47.66 232 ASN A O 1
ATOM 1854 N N . VAL A 1 233 ? 54.398 9.741 -43.544 1.00 47.81 233 VAL A N 1
ATOM 1855 C CA . VAL A 1 233 ? 53.984 9.364 -44.917 1.00 47.81 233 VAL A CA 1
ATOM 1856 C C . VAL A 1 233 ? 54.433 10.371 -45.986 1.00 47.81 233 VAL A C 1
ATOM 1858 O O . VAL A 1 233 ? 54.201 10.150 -47.170 1.00 47.81 233 VAL A O 1
ATOM 1861 N N . ASP A 1 234 ? 55.157 11.435 -45.633 1.00 43.06 234 ASP A N 1
ATOM 1862 C CA . ASP A 1 234 ? 55.565 12.412 -46.647 1.00 43.06 234 ASP A CA 1
ATOM 1863 C C . ASP A 1 234 ? 56.770 12.006 -47.505 1.00 43.06 234 ASP A C 1
ATOM 1865 O O . ASP A 1 234 ? 57.037 12.712 -48.469 1.00 43.06 234 ASP A O 1
ATOM 1869 N N . HIS A 1 235 ? 57.482 10.893 -47.269 1.00 42.31 235 HIS A N 1
ATOM 1870 C CA . HIS A 1 235 ? 58.578 10.487 -48.169 1.00 42.31 235 HIS A CA 1
ATOM 1871 C C . HIS A 1 235 ? 58.661 8.969 -48.449 1.00 42.31 235 HIS A C 1
ATOM 1873 O O . HIS A 1 235 ? 59.219 8.197 -47.676 1.00 42.31 235 HIS A O 1
ATOM 1879 N N . ASN A 1 236 ? 58.278 8.637 -49.691 1.00 35.09 236 ASN A N 1
ATOM 1880 C CA . ASN A 1 236 ? 58.897 7.658 -50.603 1.00 35.09 236 ASN A CA 1
ATOM 1881 C C . ASN A 1 236 ? 58.382 6.191 -50.653 1.00 35.09 236 ASN A C 1
ATOM 1883 O O . ASN A 1 236 ? 58.227 5.503 -49.652 1.00 35.09 236 ASN A O 1
ATOM 1887 N N . VAL A 1 237 ? 58.201 5.709 -51.893 1.00 38.41 237 VAL A N 1
ATOM 1888 C CA . VAL A 1 237 ? 57.841 4.348 -52.386 1.00 38.41 237 VAL A CA 1
ATOM 1889 C C . VAL A 1 237 ? 58.935 3.994 -53.433 1.00 38.41 237 VAL A C 1
ATOM 1891 O O . VAL A 1 237 ? 59.338 4.952 -54.101 1.00 38.41 237 VAL A O 1
ATOM 1894 N N . PRO A 1 238 ? 59.465 2.745 -53.647 1.00 45.38 238 PRO A N 1
ATOM 1895 C CA . PRO A 1 238 ? 58.710 1.516 -53.996 1.00 45.38 238 PRO A CA 1
ATOM 1896 C C . PRO A 1 238 ? 59.249 0.103 -53.579 1.00 45.38 238 PRO A C 1
ATOM 1898 O O . PRO A 1 238 ? 60.378 -0.064 -53.136 1.00 45.38 238 PRO A O 1
ATOM 1901 N N . MET A 1 239 ? 58.352 -0.886 -53.791 1.00 34.25 239 MET A N 1
ATOM 1902 C CA . MET A 1 239 ? 58.343 -2.389 -53.794 1.00 34.25 239 MET A CA 1
ATOM 1903 C C . MET A 1 239 ? 59.513 -3.167 -54.486 1.00 34.25 239 MET A C 1
ATOM 1905 O O . MET A 1 239 ? 60.315 -2.485 -55.125 1.00 34.25 239 MET A O 1
ATOM 1909 N N . PRO A 1 240 ? 59.546 -4.545 -54.590 1.00 61.59 240 PRO A N 1
ATOM 1910 C CA . PRO A 1 240 ? 58.876 -5.696 -53.879 1.00 61.59 240 PRO A CA 1
ATOM 1911 C C . PRO A 1 240 ? 59.767 -6.978 -53.618 1.00 61.59 240 PRO A C 1
ATOM 1913 O O . PRO A 1 240 ? 60.876 -7.039 -54.132 1.00 61.59 240 PRO A O 1
ATOM 1916 N N . ASP A 1 241 ? 59.285 -8.011 -52.869 1.00 29.80 241 ASP A N 1
ATOM 1917 C CA . ASP A 1 241 ? 59.290 -9.478 -53.232 1.00 29.80 241 ASP A CA 1
ATOM 1918 C C . ASP A 1 241 ? 58.936 -10.504 -52.089 1.00 29.80 241 ASP A C 1
ATOM 1920 O O . ASP A 1 241 ? 59.608 -10.550 -51.063 1.00 29.80 241 ASP A O 1
ATOM 1924 N N . ALA A 1 242 ? 57.944 -11.389 -52.364 1.00 31.05 242 ALA A N 1
ATOM 1925 C CA . ALA A 1 242 ? 57.674 -12.798 -51.913 1.00 31.05 242 ALA A CA 1
ATOM 1926 C C . ALA A 1 242 ? 57.404 -13.198 -50.407 1.00 31.05 242 ALA A C 1
ATOM 1928 O O . ALA A 1 242 ? 57.646 -12.403 -49.509 1.00 31.05 242 ALA A O 1
ATOM 1929 N N . PRO A 1 243 ? 56.972 -14.457 -50.072 1.00 40.91 243 PRO A N 1
ATOM 1930 C CA . PRO A 1 243 ? 55.609 -15.065 -50.080 1.00 40.91 243 PRO A CA 1
ATOM 1931 C C . PRO A 1 243 ? 55.116 -15.586 -48.671 1.00 40.91 243 PRO A C 1
ATOM 1933 O O . PRO A 1 243 ? 55.839 -15.417 -47.691 1.00 40.91 243 PRO A O 1
ATOM 1936 N N . PRO A 1 244 ? 53.908 -16.203 -48.504 1.00 48.31 244 PRO A N 1
ATOM 1937 C CA . PRO A 1 244 ? 53.209 -16.298 -47.202 1.00 48.31 244 PRO A CA 1
ATOM 1938 C C . PRO A 1 244 ? 53.278 -17.677 -46.497 1.00 48.31 244 PRO A C 1
ATOM 1940 O O . PRO A 1 244 ? 53.469 -18.693 -47.167 1.00 48.31 244 PRO A O 1
ATOM 1943 N N . PRO A 1 245 ? 52.963 -17.749 -45.184 1.00 32.62 245 PRO A N 1
ATOM 1944 C CA . PRO A 1 245 ? 52.418 -18.960 -44.565 1.00 32.62 245 PRO A CA 1
ATOM 1945 C C . PRO A 1 245 ? 51.008 -18.777 -43.961 1.00 32.62 245 PRO A C 1
ATOM 1947 O O . PRO A 1 245 ? 50.636 -17.709 -43.477 1.00 32.62 245 PRO A O 1
ATOM 1950 N N . GLN A 1 246 ? 50.235 -19.865 -44.025 1.00 35.91 246 GLN A N 1
ATOM 1951 C CA . GLN A 1 246 ? 48.866 -20.056 -43.530 1.00 35.91 246 GLN A CA 1
ATOM 1952 C C . GLN A 1 246 ? 48.810 -20.483 -42.042 1.00 35.91 246 GLN A C 1
ATOM 1954 O O . GLN A 1 246 ? 49.821 -20.893 -41.483 1.00 35.91 246 GLN A O 1
ATOM 1959 N N . GLU A 1 247 ? 47.573 -20.500 -41.509 1.00 28.59 247 GLU A N 1
ATOM 1960 C CA . GLU A 1 247 ? 47.056 -21.151 -40.277 1.00 28.59 247 GLU A CA 1
ATOM 1961 C C . GLU A 1 247 ? 47.106 -20.323 -38.970 1.00 28.59 247 GLU A C 1
ATOM 1963 O O . GLU A 1 247 ? 48.119 -19.729 -38.633 1.00 28.59 247 GLU A O 1
ATOM 1968 N N . GLY A 1 248 ? 46.045 -20.211 -38.157 1.00 29.23 248 GLY A N 1
ATOM 1969 C CA . GLY A 1 248 ? 44.737 -20.871 -38.163 1.00 29.23 248 GLY A CA 1
ATOM 1970 C C . GLY A 1 248 ? 43.678 -20.072 -37.384 1.00 29.23 248 GLY A C 1
ATOM 1971 O O . GLY A 1 248 ? 43.979 -19.307 -36.469 1.00 29.23 248 GLY A O 1
ATOM 1972 N N . THR A 1 249 ? 42.419 -20.231 -37.784 1.00 32.47 249 THR A N 1
ATOM 1973 C CA . THR A 1 249 ? 41.234 -19.592 -37.201 1.00 32.47 249 THR A CA 1
ATOM 1974 C C . THR A 1 249 ? 40.638 -20.451 -36.076 1.00 32.47 249 THR A C 1
ATOM 1976 O O . THR A 1 249 ? 40.260 -21.594 -36.331 1.00 32.47 249 THR A O 1
ATOM 1979 N N . PRO A 1 250 ? 40.456 -19.930 -34.846 1.00 35.38 250 PRO A N 1
ATOM 1980 C CA . PRO A 1 250 ? 39.543 -20.529 -33.880 1.00 35.38 250 PRO A CA 1
ATOM 1981 C C . PRO A 1 250 ? 38.092 -20.199 -34.268 1.00 35.38 250 PRO A C 1
ATOM 1983 O O . PRO A 1 250 ? 37.759 -19.069 -34.623 1.00 35.38 250 PRO A O 1
ATOM 1986 N N . SER A 1 251 ? 37.226 -21.206 -34.215 1.00 39.31 251 SER A N 1
ATOM 1987 C CA . SER A 1 251 ? 35.808 -21.169 -34.586 1.00 39.31 251 SER A CA 1
ATOM 1988 C C . SER A 1 251 ? 35.000 -20.105 -33.823 1.00 39.31 251 SER A C 1
ATOM 1990 O O . SER A 1 251 ? 34.800 -20.227 -32.617 1.00 39.31 251 SER A O 1
ATOM 1992 N N . MET A 1 252 ? 34.440 -19.126 -34.544 1.00 39.81 252 MET A N 1
ATOM 1993 C CA . MET A 1 252 ? 33.591 -18.031 -34.026 1.00 39.81 252 MET A CA 1
ATOM 1994 C C . MET A 1 252 ? 32.212 -18.470 -33.475 1.00 39.81 252 MET A C 1
ATOM 1996 O O . MET A 1 252 ? 31.412 -17.625 -33.087 1.00 39.81 252 MET A O 1
ATOM 2000 N N . GLN A 1 253 ? 31.901 -19.770 -33.442 1.00 40.03 253 GLN A N 1
ATOM 2001 C CA . GLN A 1 253 ? 30.607 -20.277 -32.958 1.00 40.03 253 GLN A CA 1
ATOM 2002 C C . GLN A 1 253 ? 30.541 -20.447 -31.432 1.00 40.03 253 GLN A C 1
ATOM 2004 O O . GLN A 1 253 ? 29.462 -20.318 -30.867 1.00 40.03 253 GLN A O 1
ATOM 2009 N N . SER A 1 254 ? 31.662 -20.681 -30.739 1.00 40.50 254 SER A N 1
ATOM 2010 C CA . SER A 1 254 ? 31.654 -20.877 -29.278 1.00 40.50 254 SER A CA 1
ATOM 2011 C C . SER A 1 254 ? 31.606 -19.565 -28.484 1.00 40.50 254 SER A C 1
ATOM 2013 O O . SER A 1 254 ? 31.110 -19.540 -27.361 1.00 40.50 254 SER A O 1
ATOM 2015 N N . THR A 1 255 ? 32.081 -18.460 -29.065 1.00 42.03 255 THR A N 1
ATOM 2016 C CA . THR A 1 255 ? 32.132 -17.139 -28.419 1.00 42.03 255 THR A CA 1
ATOM 2017 C C . THR A 1 255 ? 30.827 -16.356 -28.538 1.00 42.03 255 THR A C 1
ATOM 2019 O O . THR A 1 255 ? 30.455 -15.669 -27.590 1.00 42.03 255 THR A O 1
ATOM 2022 N N . ALA A 1 256 ? 30.093 -16.501 -29.647 1.00 42.22 256 ALA A N 1
ATOM 2023 C CA . ALA A 1 256 ? 28.793 -15.850 -29.835 1.00 42.22 256 ALA A CA 1
ATOM 2024 C C . ALA A 1 256 ? 27.749 -16.365 -28.829 1.00 42.22 256 ALA A C 1
ATOM 2026 O O . ALA A 1 256 ? 27.001 -15.578 -28.255 1.00 42.22 256 ALA A O 1
ATOM 2027 N N . GLN A 1 257 ? 27.775 -17.671 -28.539 1.00 40.25 257 GLN A N 1
ATOM 2028 C CA . GLN A 1 257 ? 26.868 -18.323 -27.589 1.00 40.25 257 GLN A CA 1
ATOM 2029 C C . GLN A 1 257 ? 27.172 -17.927 -26.132 1.00 40.25 257 GLN A C 1
ATOM 2031 O O . GLN A 1 257 ? 26.263 -17.647 -25.356 1.00 40.25 257 GLN A O 1
ATOM 2036 N N . ALA A 1 258 ? 28.455 -17.774 -25.785 1.00 38.72 258 ALA A N 1
ATOM 2037 C CA . ALA A 1 258 ? 28.880 -17.273 -24.476 1.00 38.72 258 ALA A CA 1
ATOM 2038 C C . ALA A 1 258 ? 28.517 -15.789 -24.248 1.00 38.72 258 ALA A C 1
ATOM 2040 O O . ALA A 1 258 ? 28.235 -15.389 -23.118 1.00 38.72 258 ALA A O 1
ATOM 2041 N N . ALA A 1 259 ? 28.491 -14.971 -25.308 1.00 40.91 259 ALA A N 1
ATOM 2042 C CA . ALA A 1 259 ? 28.098 -13.563 -25.237 1.00 40.91 259 ALA A CA 1
ATOM 2043 C C . ALA A 1 259 ? 26.573 -13.380 -25.107 1.00 40.91 259 ALA A C 1
ATOM 2045 O O . ALA A 1 259 ? 26.126 -12.528 -24.336 1.00 40.91 259 ALA A O 1
ATOM 2046 N N . THR A 1 260 ? 25.772 -14.221 -25.776 1.00 44.34 260 THR A N 1
ATOM 2047 C CA . THR A 1 260 ? 24.304 -14.236 -25.606 1.00 44.34 260 THR A CA 1
ATOM 2048 C C . THR A 1 260 ? 23.900 -14.733 -24.217 1.00 44.34 260 THR A C 1
ATOM 2050 O O . THR A 1 260 ? 22.976 -14.189 -23.609 1.00 44.34 260 THR A O 1
ATOM 2053 N N . ASP A 1 261 ? 24.622 -15.707 -23.659 1.00 38.22 261 ASP A N 1
ATOM 2054 C CA . ASP A 1 261 ? 24.401 -16.181 -22.289 1.00 38.22 261 ASP A CA 1
ATOM 2055 C C . ASP A 1 261 ? 24.826 -15.142 -21.230 1.00 38.22 261 ASP A C 1
ATOM 2057 O O . ASP A 1 261 ? 24.167 -15.013 -20.195 1.00 38.22 261 ASP A O 1
ATOM 2061 N N . ALA A 1 262 ? 25.857 -14.332 -21.507 1.00 39.22 262 ALA A N 1
ATOM 2062 C CA . ALA A 1 262 ? 26.301 -13.234 -20.641 1.00 39.22 262 ALA A CA 1
ATOM 2063 C C . ALA A 1 262 ? 25.341 -12.025 -20.644 1.00 39.22 262 ALA A C 1
ATOM 2065 O O . ALA A 1 262 ? 25.065 -11.459 -19.583 1.00 39.22 262 ALA A O 1
ATOM 2066 N N . ALA A 1 263 ? 24.783 -11.658 -21.803 1.00 39.19 263 ALA A N 1
ATOM 2067 C CA . ALA A 1 263 ? 23.771 -10.602 -21.917 1.00 39.19 263 ALA A CA 1
ATOM 2068 C C . ALA A 1 263 ? 22.452 -11.003 -21.225 1.00 39.19 263 ALA A C 1
ATOM 2070 O O . ALA A 1 263 ? 21.876 -10.229 -20.454 1.00 39.19 263 ALA A O 1
ATOM 2071 N N . ASN A 1 264 ? 22.043 -12.269 -21.370 1.00 40.97 264 ASN A N 1
ATOM 2072 C CA . ASN A 1 264 ? 20.902 -12.833 -20.647 1.00 40.97 264 ASN A CA 1
ATOM 2073 C C . ASN A 1 264 ? 21.125 -12.916 -19.121 1.00 40.97 264 ASN A C 1
ATOM 2075 O O . ASN A 1 264 ? 20.151 -12.847 -18.360 1.00 40.97 264 ASN A O 1
ATOM 2079 N N . ALA A 1 265 ? 22.374 -13.038 -18.656 1.00 39.94 265 ALA A N 1
ATOM 2080 C CA . ALA A 1 265 ? 22.736 -13.106 -17.237 1.00 39.94 265 ALA A CA 1
ATOM 2081 C C . ALA A 1 265 ? 22.750 -11.739 -16.522 1.00 39.94 265 ALA A C 1
ATOM 2083 O O . ALA A 1 265 ? 22.524 -11.685 -15.315 1.00 39.94 265 ALA A O 1
ATOM 2084 N N . LEU A 1 266 ? 22.966 -10.628 -17.236 1.00 37.28 266 LEU A N 1
ATOM 2085 C CA . LEU A 1 266 ? 23.065 -9.294 -16.623 1.00 37.28 266 LEU A CA 1
ATOM 2086 C C . LEU A 1 266 ? 21.713 -8.672 -16.236 1.00 37.28 266 LEU A C 1
ATOM 2088 O O . LEU A 1 266 ? 21.677 -7.819 -15.350 1.00 37.28 266 LEU A O 1
ATOM 2092 N N . PHE A 1 267 ? 20.608 -9.109 -16.852 1.00 44.47 267 PHE A N 1
ATOM 2093 C CA . PHE A 1 267 ? 19.312 -8.417 -16.749 1.00 44.47 267 PHE A CA 1
ATOM 2094 C C . PHE A 1 267 ? 18.116 -9.328 -16.426 1.00 44.47 267 PHE A C 1
ATOM 2096 O O . PHE A 1 267 ? 16.963 -8.942 -16.610 1.00 44.47 267 PHE A O 1
ATOM 2103 N N . SER A 1 268 ? 18.358 -10.549 -15.943 1.00 34.19 268 SER A N 1
ATOM 2104 C CA . SER A 1 268 ? 17.293 -11.476 -15.535 1.00 34.19 268 SER A CA 1
ATOM 2105 C C . SER A 1 268 ? 17.053 -11.418 -14.023 1.00 34.19 268 SER A C 1
ATOM 2107 O O . SER A 1 268 ? 17.708 -12.151 -13.293 1.00 34.19 268 SER A O 1
ATOM 2109 N N . GLN A 1 269 ? 16.052 -10.636 -13.594 1.00 42.28 269 GLN A N 1
ATOM 2110 C CA . GLN A 1 269 ? 15.471 -10.626 -12.237 1.00 42.28 269 GLN A CA 1
ATOM 2111 C C . GLN A 1 269 ? 16.441 -10.230 -11.092 1.00 42.28 269 GLN A C 1
ATOM 2113 O O . GLN A 1 269 ? 17.659 -10.325 -11.229 1.00 42.28 269 GLN A O 1
ATOM 2118 N N . PRO A 1 270 ? 15.914 -9.768 -9.942 1.00 38.50 270 PRO A N 1
ATOM 2119 C CA . PRO A 1 270 ? 16.628 -9.663 -8.672 1.00 38.50 270 PRO A CA 1
ATOM 2120 C C . PRO A 1 270 ? 17.608 -10.809 -8.402 1.00 38.50 270 PRO A C 1
ATOM 2122 O O . PRO A 1 270 ? 17.223 -11.867 -7.906 1.00 38.50 270 PRO A O 1
ATOM 2125 N N . HIS A 1 271 ? 18.892 -10.613 -8.698 1.00 40.09 271 HIS A N 1
ATOM 2126 C CA . HIS A 1 271 ? 19.915 -11.540 -8.241 1.00 40.09 271 HIS A CA 1
ATOM 2127 C C . HIS A 1 271 ? 20.045 -11.350 -6.722 1.00 40.09 271 HIS A C 1
ATOM 2129 O O . HIS A 1 271 ? 20.402 -10.257 -6.276 1.00 40.09 271 HIS A O 1
ATOM 2135 N N . PRO A 1 272 ? 19.844 -12.386 -5.901 1.00 45.69 272 PRO A N 1
ATOM 2136 C CA . PRO A 1 272 ? 20.000 -12.266 -4.451 1.00 45.69 272 PRO A CA 1
ATOM 2137 C C . PRO A 1 272 ? 21.434 -11.968 -3.995 1.00 45.69 272 PRO A C 1
ATOM 2139 O O . PRO A 1 272 ? 21.650 -11.529 -2.872 1.00 45.69 272 PRO A O 1
ATOM 2142 N N . ASN A 1 273 ? 22.413 -12.140 -4.889 1.00 48.22 273 ASN A N 1
ATOM 2143 C CA . ASN A 1 273 ? 23.812 -11.774 -4.661 1.00 48.22 273 ASN A CA 1
ATOM 2144 C C . ASN A 1 273 ? 24.167 -10.365 -5.168 1.00 48.22 273 ASN A C 1
ATOM 2146 O O . ASN A 1 273 ? 25.325 -9.966 -5.076 1.00 48.22 273 ASN A O 1
ATOM 2150 N N . ARG A 1 274 ? 23.209 -9.604 -5.713 1.00 61.06 274 ARG A N 1
ATOM 2151 C CA . ARG A 1 274 ? 23.432 -8.220 -6.154 1.00 61.06 274 ARG A CA 1
ATOM 2152 C C . ARG A 1 274 ? 22.300 -7.322 -5.687 1.00 61.06 274 ARG A C 1
ATOM 2154 O O . ARG A 1 274 ? 21.628 -6.656 -6.468 1.00 61.06 274 ARG A O 1
ATOM 2161 N N . TRP A 1 275 ? 22.099 -7.345 -4.378 1.00 75.31 275 TRP A N 1
ATOM 2162 C CA . TRP A 1 275 ? 21.298 -6.354 -3.693 1.00 75.31 275 TRP A CA 1
ATOM 2163 C C . TRP A 1 275 ? 21.757 -4.932 -4.099 1.00 75.31 275 TRP A C 1
ATOM 2165 O O . TRP A 1 275 ? 22.945 -4.629 -3.962 1.00 75.31 275 TRP A O 1
ATOM 2175 N N . PRO A 1 276 ? 20.864 -4.084 -4.646 1.00 76.00 276 PRO A N 1
ATOM 2176 C CA . PRO A 1 276 ? 21.263 -2.845 -5.318 1.00 76.00 276 PRO A CA 1
ATOM 2177 C C . PRO A 1 276 ? 21.420 -1.639 -4.381 1.00 76.00 276 PRO A C 1
ATOM 2179 O O . PRO A 1 276 ? 21.858 -0.586 -4.835 1.00 76.00 276 PRO A O 1
ATOM 2182 N N . LEU A 1 277 ? 21.036 -1.761 -3.104 1.00 84.62 277 LEU A N 1
ATOM 2183 C CA . LEU A 1 277 ? 21.052 -0.654 -2.140 1.00 84.62 277 LEU A CA 1
ATOM 2184 C C . LEU A 1 277 ? 22.212 -0.782 -1.143 1.00 84.62 277 LEU A C 1
ATOM 2186 O O . LEU A 1 277 ? 22.771 -1.855 -0.934 1.00 84.62 277 LEU A O 1
ATOM 2190 N N . ASP A 1 278 ? 22.524 0.312 -0.451 1.00 84.12 278 ASP A N 1
ATOM 2191 C CA . ASP A 1 278 ? 23.685 0.373 0.450 1.00 84.12 278 ASP A CA 1
ATOM 2192 C C . ASP A 1 278 ? 23.554 -0.505 1.706 1.00 84.12 278 ASP A C 1
ATOM 2194 O O . ASP A 1 278 ? 24.546 -0.992 2.248 1.00 84.12 278 ASP A O 1
ATOM 2198 N N . LYS A 1 279 ? 22.330 -0.683 2.220 1.00 87.81 279 LYS A N 1
ATOM 2199 C CA . LYS A 1 279 ? 22.057 -1.444 3.454 1.00 87.81 279 LYS A CA 1
ATOM 2200 C C . LYS A 1 279 ? 21.471 -2.804 3.115 1.00 87.81 279 LYS A C 1
ATOM 2202 O O . LYS A 1 279 ? 20.673 -2.846 2.197 1.00 87.81 279 LYS A O 1
ATOM 2207 N N . PRO A 1 280 ? 21.745 -3.884 3.862 1.00 87.50 280 PRO A N 1
ATOM 2208 C CA . PRO A 1 280 ? 21.183 -5.200 3.552 1.00 87.50 280 PRO A CA 1
ATOM 2209 C C . PRO A 1 280 ? 19.642 -5.186 3.562 1.00 87.50 280 PRO A C 1
ATOM 2211 O O . PRO A 1 280 ? 19.060 -4.394 4.313 1.00 87.50 280 PRO A O 1
ATOM 2214 N N . PRO A 1 281 ? 18.966 -6.093 2.826 1.00 88.56 281 PRO A N 1
ATOM 2215 C CA . PRO A 1 281 ? 17.502 -6.116 2.751 1.00 88.56 281 PRO A CA 1
ATOM 2216 C C . PRO A 1 281 ? 16.815 -6.187 4.125 1.00 88.56 281 PRO A C 1
ATOM 2218 O O . PRO A 1 281 ? 15.811 -5.509 4.352 1.00 88.56 281 PRO A O 1
ATOM 2221 N N . ALA A 1 282 ? 17.429 -6.891 5.085 1.00 88.44 282 ALA A N 1
ATOM 2222 C CA . ALA A 1 282 ? 16.996 -6.955 6.484 1.00 88.44 282 ALA A CA 1
ATOM 2223 C C . ALA A 1 282 ? 16.839 -5.582 7.156 1.00 88.44 282 ALA A C 1
ATOM 2225 O O . ALA A 1 282 ? 15.942 -5.380 7.972 1.00 88.44 282 ALA A O 1
ATOM 2226 N N . SER A 1 283 ? 17.668 -4.603 6.780 1.00 89.44 283 SER A N 1
ATOM 2227 C CA . SER A 1 283 ? 17.561 -3.236 7.289 1.00 89.44 283 SER A CA 1
ATOM 2228 C C . SER A 1 283 ? 16.284 -2.532 6.833 1.00 89.44 283 SER A C 1
ATOM 2230 O O . SER A 1 283 ? 15.942 -1.518 7.438 1.00 89.44 283 SER A O 1
ATOM 2232 N N . TYR A 1 284 ? 15.626 -2.993 5.769 1.00 90.94 284 TYR A N 1
ATOM 2233 C CA . TYR A 1 284 ? 14.384 -2.423 5.242 1.00 90.94 284 TYR A CA 1
ATOM 2234 C C . TYR A 1 284 ? 13.171 -3.247 5.672 1.00 90.94 284 TYR A C 1
ATOM 2236 O O . TYR A 1 284 ? 12.185 -2.674 6.134 1.00 90.94 284 TYR A O 1
ATOM 2244 N N . SER A 1 285 ? 13.261 -4.579 5.610 1.00 89.94 285 SER A N 1
ATOM 2245 C CA . SER A 1 285 ? 12.165 -5.476 5.998 1.00 89.94 285 SER A CA 1
ATOM 2246 C C . SER A 1 285 ? 11.767 -5.322 7.473 1.00 89.94 285 SER A C 1
ATOM 2248 O O . SER A 1 285 ? 10.587 -5.390 7.798 1.00 89.94 285 SER A O 1
ATOM 2250 N N . GLN A 1 286 ? 12.719 -5.020 8.363 1.00 89.38 286 GLN A N 1
ATOM 2251 C CA . GLN A 1 286 ? 12.461 -4.850 9.800 1.00 89.38 286 GLN A CA 1
ATOM 2252 C C . GLN A 1 286 ? 11.912 -3.464 10.181 1.00 89.38 286 GLN A C 1
ATOM 2254 O O . GLN A 1 286 ? 11.431 -3.276 11.298 1.00 89.38 286 GLN A O 1
ATOM 2259 N N . GLN A 1 287 ? 11.945 -2.469 9.283 1.00 92.31 287 GLN A N 1
ATOM 2260 C CA . GLN A 1 287 ? 11.470 -1.115 9.617 1.00 92.31 287 GLN A CA 1
ATOM 2261 C C . GLN A 1 287 ? 9.963 -1.070 9.888 1.00 92.31 287 GLN A C 1
ATOM 2263 O O . GLN A 1 287 ? 9.506 -0.220 10.657 1.00 92.31 287 GLN A O 1
ATOM 2268 N N . GLY A 1 288 ? 9.205 -1.992 9.284 1.00 93.00 288 GLY A N 1
ATOM 2269 C CA . GLY A 1 288 ? 7.757 -2.071 9.436 1.00 93.00 288 GLY A CA 1
ATOM 2270 C C . GLY A 1 288 ? 7.318 -2.300 10.880 1.00 93.00 288 GLY A C 1
ATOM 2271 O O . GLY A 1 288 ? 6.340 -1.699 11.315 1.00 93.00 288 GLY A O 1
ATOM 2272 N N . GLU A 1 289 ? 8.085 -3.068 11.660 1.00 91.50 289 GLU A N 1
ATOM 2273 C CA . GLU A 1 289 ? 7.772 -3.336 13.065 1.00 91.50 289 GLU A CA 1
ATOM 2274 C C . GLU A 1 289 ? 7.788 -2.046 13.887 1.00 91.50 289 GLU A C 1
ATOM 2276 O O . GLU A 1 289 ? 6.755 -1.641 14.425 1.00 91.50 289 GLU A O 1
ATOM 2281 N N . ARG A 1 290 ? 8.915 -1.325 13.872 1.00 92.62 290 ARG A N 1
ATOM 2282 C CA . ARG A 1 290 ? 9.052 -0.046 14.580 1.00 92.62 290 ARG A CA 1
ATOM 2283 C C . ARG A 1 290 ? 8.020 0.981 14.115 1.00 92.62 290 ARG A C 1
ATOM 2285 O O . ARG A 1 290 ? 7.469 1.712 14.936 1.00 92.62 290 ARG A O 1
ATOM 2292 N N . PHE A 1 291 ? 7.767 1.059 12.807 1.00 95.06 291 PHE A N 1
ATOM 2293 C CA . PHE A 1 291 ? 6.757 1.963 12.260 1.00 95.06 291 PHE A CA 1
ATOM 2294 C C . PHE A 1 291 ? 5.354 1.621 12.779 1.00 95.06 291 PHE A C 1
ATOM 2296 O O . PHE A 1 291 ? 4.627 2.513 13.222 1.00 95.06 291 PHE A O 1
ATOM 2303 N N . SER A 1 292 ? 4.995 0.334 12.784 1.00 94.31 292 SER A N 1
ATOM 2304 C CA . SER A 1 292 ? 3.694 -0.140 13.258 1.00 94.31 292 SER A CA 1
ATOM 2305 C C . SER A 1 292 ? 3.452 0.177 14.734 1.00 94.31 292 SER A C 1
ATOM 2307 O O . SER A 1 292 ? 2.349 0.590 15.088 1.00 94.31 292 SER A O 1
ATOM 2309 N N . ASP A 1 293 ? 4.482 0.075 15.578 1.00 93.06 293 ASP A N 1
ATOM 2310 C CA . ASP A 1 293 ? 4.376 0.377 17.008 1.00 93.06 293 ASP A CA 1
ATOM 2311 C C . ASP A 1 293 ? 4.169 1.871 17.261 1.00 93.06 293 ASP A C 1
ATOM 2313 O O . ASP A 1 293 ? 3.297 2.259 18.042 1.00 93.06 293 ASP A O 1
ATOM 2317 N N . ILE A 1 294 ? 4.925 2.723 16.559 1.00 93.75 294 ILE A N 1
ATOM 2318 C CA . ILE A 1 294 ? 4.774 4.181 16.650 1.00 93.75 294 ILE A CA 1
ATOM 2319 C C . ILE A 1 294 ? 3.371 4.590 16.198 1.00 93.75 294 ILE A C 1
ATOM 2321 O O . ILE A 1 294 ? 2.694 5.349 16.894 1.00 93.75 294 ILE A O 1
ATOM 2325 N N . LEU A 1 295 ? 2.913 4.076 15.054 1.00 93.75 295 LEU A N 1
ATOM 2326 C CA . LEU A 1 295 ? 1.595 4.408 14.525 1.00 93.75 295 LEU A CA 1
ATOM 2327 C C . LEU A 1 295 ? 0.477 3.917 15.454 1.00 93.75 295 LEU A C 1
ATOM 2329 O O . LEU A 1 295 ? -0.429 4.688 15.771 1.00 93.75 295 LEU A O 1
ATOM 2333 N N . HIS A 1 296 ? 0.561 2.680 15.951 1.00 91.94 296 HIS A N 1
ATOM 2334 C CA . HIS A 1 296 ? -0.395 2.145 16.919 1.00 91.94 296 HIS A CA 1
ATOM 2335 C C . HIS A 1 296 ? -0.454 3.005 18.190 1.00 91.94 296 HIS A C 1
ATOM 2337 O O . HIS A 1 296 ? -1.546 3.378 18.628 1.00 91.94 296 HIS A O 1
ATOM 2343 N N . MET A 1 297 ? 0.700 3.393 18.742 1.00 90.94 297 MET A N 1
ATOM 2344 C CA . MET A 1 297 ? 0.771 4.280 19.903 1.00 90.94 297 MET A CA 1
ATOM 2345 C C . MET A 1 297 ? 0.077 5.620 19.629 1.00 90.94 297 MET A C 1
ATOM 2347 O O . MET A 1 297 ? -0.773 6.036 20.416 1.00 90.94 297 MET A O 1
ATOM 2351 N N . LEU A 1 298 ? 0.389 6.289 18.514 1.00 90.50 298 LEU A N 1
ATOM 2352 C CA . LEU A 1 298 ? -0.205 7.586 18.170 1.00 90.50 298 LEU A CA 1
ATOM 2353 C C . LEU A 1 298 ? -1.725 7.494 17.984 1.00 90.50 298 LEU A C 1
ATOM 2355 O O . LEU A 1 298 ? -2.463 8.340 18.492 1.00 90.50 298 LEU A O 1
ATOM 2359 N N . LEU A 1 299 ? -2.201 6.443 17.315 1.00 88.81 299 LEU A N 1
ATOM 2360 C CA . LEU A 1 299 ? -3.627 6.184 17.120 1.00 88.81 299 LEU A CA 1
ATOM 2361 C C . LEU A 1 299 ? -4.348 5.963 18.451 1.00 88.81 299 LEU A C 1
ATOM 2363 O O . LEU A 1 299 ? -5.395 6.568 18.696 1.00 88.81 299 LEU A O 1
ATOM 2367 N N . LYS A 1 300 ? -3.774 5.138 19.335 1.00 86.12 300 LYS A N 1
ATOM 2368 C CA . LYS A 1 300 ? -4.348 4.835 20.650 1.00 86.12 300 LYS A CA 1
ATOM 2369 C C . LYS A 1 300 ? -4.388 6.068 21.547 1.00 86.12 300 LYS A C 1
ATOM 2371 O O . LYS A 1 300 ? -5.423 6.347 22.146 1.00 86.12 300 LYS A O 1
ATOM 2376 N N . MET A 1 301 ? -3.305 6.847 21.577 1.00 84.50 301 MET A N 1
ATOM 2377 C CA . MET A 1 301 ? -3.229 8.104 22.332 1.00 84.50 301 MET A CA 1
ATOM 2378 C C . MET A 1 301 ? -4.266 9.136 21.872 1.00 84.50 301 MET A C 1
ATOM 2380 O O . MET A 1 301 ? -4.663 10.001 22.652 1.00 84.50 301 MET A O 1
ATOM 2384 N N . ARG A 1 302 ? -4.725 9.044 20.619 1.00 83.69 302 ARG A N 1
ATOM 2385 C CA . ARG A 1 302 ? -5.777 9.899 20.057 1.00 83.69 302 ARG A CA 1
ATOM 2386 C C . ARG A 1 302 ? -7.171 9.290 20.070 1.00 83.69 302 ARG A C 1
ATOM 2388 O O . ARG A 1 302 ? -8.107 9.975 19.674 1.00 83.69 302 ARG A O 1
ATOM 2395 N N . GLY A 1 303 ? -7.327 8.052 20.539 1.00 82.31 303 GLY A N 1
ATOM 2396 C CA . GLY A 1 303 ? -8.616 7.361 20.538 1.00 82.31 303 GLY A CA 1
ATOM 2397 C C . GLY A 1 303 ? -9.204 7.198 19.134 1.00 82.31 303 GLY A C 1
ATOM 2398 O O . GLY A 1 303 ? -10.418 7.250 18.983 1.00 82.31 303 GLY A O 1
ATOM 2399 N N . VAL A 1 304 ? -8.347 7.065 18.113 1.00 87.19 304 VAL A N 1
ATOM 2400 C CA . VAL A 1 304 ? -8.769 6.935 16.709 1.00 87.19 304 VAL A CA 1
ATOM 2401 C C . VAL A 1 304 ? -9.353 5.551 16.401 1.00 87.19 304 VAL A C 1
ATOM 2403 O O . VAL A 1 304 ? -10.403 5.503 15.760 1.00 87.19 304 VAL A O 1
ATOM 2406 N N . PRO A 1 305 ? -8.732 4.426 16.821 1.00 87.62 305 PRO A N 1
ATOM 2407 C CA . PRO A 1 305 ? -9.287 3.108 16.548 1.00 87.62 305 PRO A CA 1
ATOM 2408 C C . PRO A 1 305 ? -10.641 2.923 17.244 1.00 87.62 305 PRO A C 1
ATOM 2410 O O . PRO A 1 305 ? -10.752 3.250 18.433 1.00 87.62 305 PRO A O 1
ATOM 2413 N N . PRO A 1 306 ? -11.649 2.355 16.558 1.00 87.25 306 PRO A N 1
ATOM 2414 C CA . PRO A 1 306 ? -12.900 1.970 17.193 1.00 87.25 306 PRO A CA 1
ATOM 2415 C C . PRO A 1 306 ? -12.642 1.023 18.368 1.00 87.25 306 PRO A C 1
ATOM 2417 O O . PRO A 1 306 ? -11.821 0.106 18.285 1.00 87.25 306 PRO A O 1
ATOM 2420 N N . LYS A 1 307 ? -13.353 1.224 19.480 1.00 85.25 307 LYS A N 1
ATOM 2421 C CA . LYS A 1 307 ? -13.358 0.238 20.566 1.00 85.25 307 LYS A CA 1
ATOM 2422 C C . LYS A 1 307 ? -14.093 -1.000 20.070 1.00 85.25 307 LYS A C 1
ATOM 2424 O O . LYS A 1 307 ? -15.162 -0.863 19.490 1.00 85.25 307 LYS A O 1
ATOM 2429 N N . THR A 1 308 ? -13.545 -2.185 20.303 1.00 87.25 308 THR A N 1
ATOM 2430 C CA . THR A 1 308 ? -14.095 -3.444 19.789 1.00 87.25 308 THR A CA 1
ATOM 2431 C C . THR A 1 308 ? -14.360 -4.450 20.903 1.00 87.25 308 THR A C 1
ATOM 2433 O O . THR A 1 308 ? -13.727 -4.415 21.959 1.00 87.25 308 THR A O 1
ATOM 2436 N N . THR A 1 309 ? -15.320 -5.340 20.666 1.00 87.81 309 THR A N 1
ATOM 2437 C CA . THR A 1 309 ? -15.621 -6.528 21.470 1.00 87.81 309 THR A CA 1
ATOM 2438 C C . THR A 1 309 ? -15.771 -7.732 20.544 1.00 87.81 309 THR A C 1
ATOM 2440 O O . THR A 1 309 ? -15.897 -7.573 19.333 1.00 87.81 309 THR A O 1
ATOM 2443 N N . THR A 1 310 ? -15.750 -8.941 21.096 1.00 89.19 310 THR A N 1
ATOM 2444 C CA . THR A 1 310 ? -16.062 -10.155 20.330 1.00 89.19 310 THR A CA 1
ATOM 2445 C C . THR A 1 310 ? -17.518 -10.522 20.566 1.00 89.19 310 THR A C 1
ATOM 2447 O O . THR A 1 310 ? -17.952 -10.632 21.714 1.00 89.19 310 THR A O 1
ATOM 2450 N N . GLU A 1 311 ? -18.282 -10.686 19.490 1.00 87.69 311 GLU A N 1
ATOM 2451 C CA . GLU A 1 311 ? -19.657 -11.160 19.572 1.00 87.69 311 GLU A CA 1
ATOM 2452 C C . GLU A 1 311 ? -19.674 -12.642 20.001 1.00 87.69 311 GLU A C 1
ATOM 2454 O O . GLU A 1 311 ? -19.074 -13.473 19.316 1.00 87.69 311 GLU A O 1
ATOM 2459 N N . PRO A 1 312 ? -20.367 -13.018 21.096 1.00 85.62 312 PRO A N 1
ATOM 2460 C CA . PRO A 1 312 ? -20.283 -14.376 21.646 1.00 85.62 312 PRO A CA 1
ATOM 2461 C C . PRO A 1 312 ? -20.769 -15.492 20.714 1.00 85.62 312 PRO A C 1
ATOM 2463 O O . PRO A 1 312 ? -20.328 -16.628 20.847 1.00 85.62 312 PRO A O 1
ATOM 2466 N N . ILE A 1 313 ? -21.705 -15.190 19.807 1.00 87.31 313 ILE A N 1
ATOM 2467 C CA . ILE A 1 313 ? -22.358 -16.196 18.956 1.00 87.31 313 ILE A CA 1
ATOM 2468 C C . ILE A 1 313 ? -21.557 -16.428 17.676 1.00 87.31 313 ILE A C 1
ATOM 2470 O O . ILE A 1 313 ? -21.272 -17.565 17.315 1.00 87.31 313 ILE A O 1
ATOM 2474 N N . THR A 1 314 ? -21.209 -15.351 16.974 1.00 89.38 314 THR A N 1
ATOM 2475 C CA . THR A 1 314 ? -20.521 -15.422 15.678 1.00 89.38 314 THR A CA 1
ATOM 2476 C C . THR A 1 314 ? -19.000 -15.488 15.823 1.00 89.38 314 THR A C 1
ATOM 2478 O O . THR A 1 314 ? -18.316 -15.839 14.865 1.00 89.38 314 THR A O 1
ATOM 2481 N N . ASN A 1 315 ? -18.467 -15.170 17.012 1.00 89.25 315 ASN A N 1
ATOM 2482 C CA . ASN A 1 315 ? -17.038 -15.021 17.295 1.00 89.25 315 ASN A CA 1
ATOM 2483 C C . ASN A 1 315 ? -16.343 -13.983 16.388 1.00 89.25 315 ASN A C 1
ATOM 2485 O O . ASN A 1 315 ? -15.154 -14.094 16.078 1.00 89.25 315 ASN A O 1
ATOM 2489 N N . ILE A 1 316 ? -17.098 -12.977 15.941 1.00 91.69 316 ILE A N 1
ATOM 2490 C CA . ILE A 1 316 ? -16.616 -11.879 15.100 1.00 91.69 316 ILE A CA 1
ATOM 2491 C C . ILE A 1 316 ? -16.299 -10.667 15.980 1.00 91.69 316 ILE A C 1
ATOM 2493 O O . ILE A 1 316 ? -16.989 -10.378 16.960 1.00 91.69 316 ILE A O 1
ATOM 2497 N N . VAL A 1 317 ? -15.239 -9.947 15.625 1.00 90.38 317 VAL A N 1
ATOM 2498 C CA . VAL A 1 317 ? -14.870 -8.671 16.234 1.00 90.38 317 VAL A CA 1
ATOM 2499 C C . VAL A 1 317 ? -15.814 -7.588 15.720 1.00 90.38 317 VAL A C 1
ATOM 2501 O O . VAL A 1 317 ? -15.879 -7.326 14.521 1.00 90.38 317 VAL A O 1
ATOM 2504 N N . VAL A 1 318 ? -16.520 -6.932 16.636 1.00 90.44 318 VAL A N 1
ATOM 2505 C CA . VAL A 1 318 ? -17.491 -5.874 16.342 1.00 90.44 318 VAL A CA 1
ATOM 2506 C C . VAL A 1 318 ? -17.172 -4.610 17.144 1.00 90.44 318 VAL A C 1
ATOM 2508 O O . VAL A 1 318 ? -16.653 -4.705 18.261 1.00 90.44 318 VAL A O 1
ATOM 2511 N N . PRO A 1 319 ? -17.453 -3.409 16.615 1.00 89.25 319 PRO A N 1
ATOM 2512 C CA . PRO A 1 319 ? -17.252 -2.173 17.354 1.00 89.25 319 PRO A CA 1
ATOM 2513 C C . PRO A 1 319 ? -18.283 -2.035 18.485 1.00 89.25 319 PRO A C 1
ATOM 2515 O O . PRO A 1 319 ? -19.433 -2.448 18.357 1.00 89.25 319 PRO A O 1
ATOM 2518 N N . ILE A 1 320 ? -17.865 -1.439 19.600 1.00 83.75 320 ILE A N 1
ATOM 2519 C CA . ILE A 1 320 ? -18.720 -1.092 20.738 1.00 83.75 320 ILE A CA 1
ATOM 2520 C C . ILE A 1 320 ? -19.326 0.287 20.480 1.00 83.75 320 ILE A C 1
ATOM 2522 O O . ILE A 1 320 ? -18.607 1.235 20.166 1.00 83.75 320 ILE A O 1
ATOM 2526 N N . ASP A 1 321 ? -20.635 0.415 20.679 1.00 68.44 321 ASP A N 1
ATOM 2527 C CA . ASP A 1 321 ? -21.344 1.685 20.535 1.00 68.44 321 ASP A CA 1
ATOM 2528 C C . ASP A 1 321 ? -20.788 2.756 21.480 1.00 68.44 321 ASP A C 1
ATOM 2530 O O . ASP A 1 321 ? -20.811 2.612 22.704 1.00 68.44 321 ASP A O 1
ATOM 2534 N N . ASN A 1 322 ? -20.342 3.883 20.919 1.00 57.59 322 ASN A N 1
ATOM 2535 C CA . ASN A 1 322 ? -19.786 4.989 21.700 1.00 57.59 322 ASN A CA 1
ATOM 2536 C C . ASN A 1 322 ? -20.808 5.649 22.645 1.00 57.59 322 ASN A C 1
ATOM 2538 O O . ASN A 1 322 ? -20.403 6.337 23.580 1.00 57.59 322 ASN A O 1
ATOM 2542 N N . MET A 1 323 ? -22.116 5.400 22.483 1.00 51.78 323 MET A N 1
ATOM 2543 C CA . MET A 1 323 ? -23.144 5.905 23.407 1.00 51.78 323 MET A CA 1
ATOM 2544 C C . MET A 1 323 ? -22.981 5.392 24.848 1.00 51.78 323 MET A C 1
ATOM 2546 O O . MET A 1 323 ? -23.394 6.082 25.777 1.00 51.78 323 MET A O 1
ATOM 2550 N N . THR A 1 324 ? -22.364 4.226 25.070 1.00 45.53 324 THR A N 1
ATOM 2551 C CA . THR A 1 324 ? -22.214 3.640 26.417 1.00 45.53 324 THR A CA 1
ATOM 2552 C C . THR A 1 324 ? -20.864 3.947 27.081 1.00 45.53 324 THR A C 1
ATOM 2554 O O . THR A 1 324 ? -20.665 3.598 28.242 1.00 45.53 324 THR A O 1
ATOM 2557 N N . ASN A 1 325 ? -19.929 4.620 26.391 1.00 45.03 325 ASN A N 1
ATOM 2558 C CA . ASN A 1 325 ? -18.503 4.646 26.760 1.00 45.03 325 ASN A CA 1
ATOM 2559 C C . ASN A 1 325 ? -17.950 6.036 27.160 1.00 45.03 325 ASN A C 1
ATOM 2561 O O . ASN A 1 325 ? -16.737 6.232 27.248 1.00 45.03 325 ASN A O 1
ATOM 2565 N N . ASN A 1 326 ? -18.830 7.005 27.432 1.00 45.31 326 ASN A N 1
ATOM 2566 C CA . ASN A 1 326 ? -18.486 8.414 27.691 1.00 45.31 326 ASN A CA 1
ATOM 2567 C C . ASN A 1 326 ? -17.768 8.709 29.026 1.00 45.31 326 ASN A C 1
ATOM 2569 O O . ASN A 1 326 ? -17.570 9.876 29.351 1.00 45.31 326 ASN A O 1
ATOM 2573 N N . GLN A 1 327 ? -17.377 7.713 29.827 1.00 46.94 327 GLN A N 1
ATOM 2574 C CA . GLN A 1 327 ? -16.804 7.990 31.154 1.00 46.94 327 GLN A CA 1
ATOM 2575 C C . GLN A 1 327 ? -15.281 8.205 31.173 1.00 46.94 327 GLN A C 1
ATOM 2577 O O . GLN A 1 327 ? -14.776 8.741 32.154 1.00 46.94 327 GLN A O 1
ATOM 2582 N N . THR A 1 328 ? -14.529 7.834 30.129 1.00 44.75 328 THR A N 1
ATOM 2583 C CA . THR A 1 328 ? -13.047 7.815 30.209 1.00 44.75 328 THR A CA 1
ATOM 2584 C C . THR A 1 328 ? -12.294 8.484 29.063 1.00 44.75 328 THR A C 1
ATOM 2586 O O . THR A 1 328 ? -11.090 8.698 29.187 1.00 44.75 328 THR A O 1
ATOM 2589 N N . THR A 1 329 ? -12.948 8.859 27.962 1.00 50.09 329 THR A N 1
ATOM 2590 C CA . THR A 1 329 ? -12.257 9.451 26.806 1.00 50.09 329 THR A CA 1
ATOM 2591 C C . THR A 1 329 ? -12.965 10.715 26.342 1.00 50.09 329 THR A C 1
ATOM 2593 O O . THR A 1 329 ? -14.139 10.653 25.998 1.00 50.09 329 THR A O 1
ATOM 2596 N N . ASN A 1 330 ? -12.234 11.832 26.236 1.00 49.91 330 ASN A N 1
ATOM 2597 C CA . ASN A 1 330 ? -12.657 13.076 25.564 1.00 49.91 330 ASN A CA 1
ATOM 2598 C C . ASN A 1 330 ? -12.871 12.892 24.037 1.00 49.91 330 ASN A C 1
ATOM 2600 O O . ASN A 1 330 ? -12.656 13.818 23.255 1.00 49.91 330 ASN A O 1
ATOM 2604 N N . ALA A 1 331 ? -13.219 11.684 23.589 1.00 52.94 331 ALA A N 1
ATOM 2605 C CA . ALA A 1 331 ? -13.506 11.381 22.200 1.00 52.94 331 ALA A CA 1
ATOM 2606 C C . ALA A 1 331 ? -14.821 12.072 21.826 1.00 52.94 331 ALA A C 1
ATOM 2608 O O . ALA A 1 331 ? -15.850 11.881 22.470 1.00 52.94 331 ALA A O 1
ATOM 2609 N N . THR A 1 332 ? -14.778 12.921 20.804 1.00 53.47 332 THR A N 1
ATOM 2610 C CA . THR A 1 332 ? -15.984 13.554 20.270 1.00 53.47 332 THR A CA 1
ATOM 2611 C C . THR A 1 332 ? -16.827 12.470 19.607 1.00 53.47 332 THR A C 1
ATOM 2613 O O . THR A 1 332 ? -16.352 11.818 18.679 1.00 53.47 332 THR A O 1
ATOM 2616 N N . ILE A 1 333 ? -18.056 12.261 20.084 1.00 61.41 333 ILE A N 1
ATOM 2617 C CA . ILE A 1 333 ? -18.998 11.319 19.472 1.00 61.41 333 ILE A CA 1
ATOM 2618 C C . ILE A 1 333 ? -19.223 11.766 18.027 1.00 61.41 333 ILE A C 1
ATOM 2620 O O . ILE A 1 333 ? -19.686 12.882 17.786 1.00 61.41 333 ILE A O 1
ATOM 2624 N N . ASN A 1 334 ? -18.892 10.903 17.069 1.00 75.88 334 ASN A N 1
ATOM 2625 C CA . ASN A 1 334 ? -19.153 11.140 15.657 1.00 75.88 334 ASN A CA 1
ATOM 2626 C C . ASN A 1 334 ? -20.051 10.009 15.133 1.00 75.88 334 ASN A C 1
ATOM 2628 O O . ASN A 1 334 ? -19.539 8.980 14.694 1.00 75.88 334 ASN A O 1
ATOM 2632 N N . PRO A 1 335 ? -21.385 10.194 15.145 1.00 81.38 335 PRO A N 1
ATOM 2633 C CA . PRO A 1 335 ? -22.332 9.153 14.744 1.00 81.38 335 PRO A CA 1
ATOM 2634 C C . PRO A 1 335 ? -22.103 8.630 13.321 1.00 81.38 335 PRO A C 1
ATOM 2636 O O . PRO A 1 335 ? -22.323 7.450 13.060 1.00 81.38 335 PRO A O 1
ATOM 2639 N N . LYS A 1 336 ? -21.622 9.486 12.405 1.00 85.19 336 LYS A N 1
ATOM 2640 C CA . LYS A 1 336 ? -21.270 9.081 11.036 1.00 85.19 336 LYS A CA 1
ATOM 2641 C C . LYS A 1 336 ? -20.058 8.146 11.042 1.00 85.19 336 LYS A C 1
ATOM 2643 O O . LYS A 1 336 ? -20.091 7.105 10.400 1.00 85.19 336 LYS A O 1
ATOM 2648 N N . SER A 1 337 ? -19.012 8.502 11.788 1.00 86.31 337 SER A N 1
ATOM 2649 C CA . SER A 1 337 ? -17.811 7.673 11.968 1.00 86.31 337 SER A CA 1
ATOM 2650 C C . SER A 1 337 ? -18.151 6.309 12.579 1.00 86.31 337 SER A C 1
ATOM 2652 O O . SER A 1 337 ? -17.617 5.293 12.143 1.00 86.31 337 SER A O 1
ATOM 2654 N N . ASP A 1 338 ? -19.063 6.276 13.551 1.00 86.88 338 ASP A N 1
ATOM 2655 C CA . ASP A 1 338 ? -19.483 5.040 14.220 1.00 86.88 338 ASP A CA 1
ATOM 2656 C C . ASP A 1 338 ? -20.296 4.134 13.292 1.00 86.88 338 ASP A C 1
ATOM 2658 O O . ASP A 1 338 ? -20.079 2.923 13.265 1.00 86.88 338 ASP A O 1
ATOM 2662 N N . ALA A 1 339 ? -21.204 4.711 12.501 1.00 90.69 339 ALA A N 1
ATOM 2663 C CA . ALA A 1 339 ? -21.966 3.970 11.500 1.00 90.69 339 ALA A CA 1
ATOM 2664 C C . ALA A 1 339 ? -21.048 3.347 10.436 1.00 90.69 339 ALA A C 1
ATOM 2666 O O . ALA A 1 339 ? -21.190 2.164 10.135 1.00 90.69 339 ALA A O 1
ATOM 2667 N N . LEU A 1 340 ? -20.065 4.108 9.941 1.00 93.50 340 LEU A N 1
ATOM 2668 C CA . LEU A 1 340 ? -19.075 3.614 8.978 1.00 93.50 340 LEU A CA 1
ATOM 2669 C C . LEU A 1 340 ? -18.204 2.497 9.568 1.00 93.50 340 LEU A C 1
ATOM 2671 O O . LEU A 1 340 ? -17.936 1.505 8.897 1.00 93.50 340 LEU A O 1
ATOM 2675 N N . ALA A 1 341 ? -17.806 2.614 10.839 1.00 92.38 341 ALA A N 1
ATOM 2676 C CA . ALA A 1 341 ? -17.083 1.544 11.516 1.00 92.38 341 ALA A CA 1
ATOM 2677 C C . ALA A 1 341 ? -17.922 0.261 11.598 1.00 92.38 341 ALA A C 1
ATOM 2679 O O . ALA A 1 341 ? -17.424 -0.812 11.269 1.00 92.38 341 ALA A O 1
ATOM 2680 N N . LYS A 1 342 ? -19.199 0.357 11.992 1.00 92.81 342 LYS A N 1
ATOM 2681 C CA . LYS A 1 342 ? -20.110 -0.801 12.044 1.00 92.81 342 LYS A CA 1
ATOM 2682 C C . LYS A 1 342 ? -20.286 -1.462 10.680 1.00 92.81 342 LYS A C 1
ATOM 2684 O O . LYS A 1 342 ? -20.197 -2.683 10.599 1.00 92.81 342 LYS A O 1
ATOM 2689 N N . GLU A 1 343 ? -20.511 -0.660 9.640 1.00 95.62 343 GLU A N 1
ATOM 2690 C CA . GLU A 1 343 ? -20.606 -1.115 8.247 1.00 95.62 343 GLU A CA 1
ATOM 2691 C C . GLU A 1 343 ? -19.348 -1.901 7.857 1.00 95.62 343 GLU A C 1
ATOM 2693 O O . GLU A 1 343 ? -19.440 -3.062 7.467 1.00 95.62 343 GLU A O 1
ATOM 2698 N N . TRP A 1 344 ? -18.167 -1.320 8.079 1.00 96.44 344 TRP A N 1
ATOM 2699 C CA . TRP A 1 344 ? -16.899 -1.945 7.712 1.00 96.44 344 TRP A CA 1
ATOM 2700 C C . TRP A 1 344 ? -16.651 -3.260 8.447 1.00 96.44 344 TRP A C 1
ATOM 2702 O O . TRP A 1 344 ? -16.353 -4.265 7.807 1.00 96.44 344 TRP A O 1
ATOM 2712 N N . PHE A 1 345 ? -16.811 -3.280 9.778 1.00 94.56 345 PHE A N 1
ATOM 2713 C CA . PHE A 1 345 ? -16.609 -4.488 10.589 1.00 94.56 345 PHE A CA 1
ATOM 2714 C C . PHE A 1 345 ? -17.569 -5.625 10.191 1.00 94.56 345 PHE A C 1
ATOM 2716 O O . PHE A 1 345 ? -17.175 -6.794 10.212 1.00 94.56 345 PHE A O 1
ATOM 2723 N N . ALA A 1 346 ? -18.802 -5.2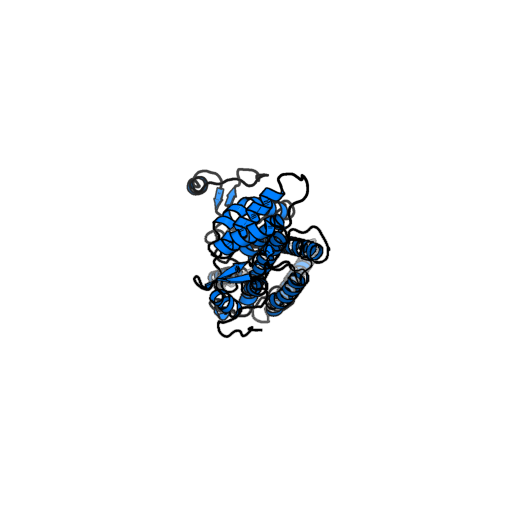95 9.788 1.00 94.38 346 ALA A N 1
ATOM 2724 C CA . ALA A 1 346 ? -19.780 -6.270 9.307 1.00 94.38 346 ALA A CA 1
ATOM 2725 C C . ALA A 1 346 ? -19.394 -6.895 7.953 1.00 94.38 346 ALA A C 1
ATOM 2727 O O . ALA A 1 346 ? -19.731 -8.056 7.698 1.00 94.38 346 ALA A O 1
ATOM 2728 N N . GLU A 1 347 ? -18.675 -6.158 7.103 1.00 96.06 347 GLU A N 1
ATOM 2729 C CA . GLU A 1 347 ? -18.178 -6.657 5.818 1.00 96.06 347 GLU A CA 1
ATOM 2730 C C . GLU A 1 347 ? -16.930 -7.532 5.974 1.00 96.06 347 GLU A C 1
ATOM 2732 O O . GLU A 1 347 ? -16.896 -8.642 5.442 1.00 96.06 347 GLU A O 1
ATOM 2737 N N . VAL A 1 348 ? -15.929 -7.072 6.734 1.00 95.44 348 VAL A N 1
ATOM 2738 C CA . VAL A 1 348 ? -14.640 -7.780 6.894 1.00 95.44 348 VAL A CA 1
ATOM 2739 C C . VAL A 1 348 ? -14.732 -9.052 7.734 1.00 95.44 348 VAL A C 1
ATOM 2741 O O . VAL A 1 348 ? -13.902 -9.942 7.570 1.00 95.44 348 VAL A O 1
ATOM 2744 N N . LYS A 1 349 ? -15.707 -9.143 8.653 1.00 93.75 349 LYS A N 1
ATOM 2745 C CA . LYS A 1 349 ? -15.981 -10.330 9.493 1.00 93.75 349 LYS A CA 1
ATOM 2746 C C . LYS A 1 349 ? -14.733 -10.927 10.156 1.00 93.75 349 LYS A C 1
ATOM 2748 O O . LYS A 1 349 ? -14.515 -12.138 10.162 1.00 93.75 349 LYS A O 1
ATOM 2753 N N . ILE A 1 350 ? -13.906 -10.058 10.724 1.00 92.75 350 ILE A N 1
ATOM 2754 C CA . ILE A 1 350 ? -12.643 -10.431 11.366 1.00 92.75 350 ILE A CA 1
ATOM 2755 C C . ILE A 1 350 ? -12.920 -11.252 12.625 1.00 92.75 350 ILE A C 1
ATOM 2757 O O . ILE A 1 350 ? -13.752 -10.865 13.442 1.00 92.75 350 ILE A O 1
ATOM 2761 N N . THR A 1 351 ? -12.172 -12.333 12.838 1.00 92.50 351 THR A N 1
ATOM 2762 C CA . THR A 1 351 ? -12.240 -13.128 14.073 1.00 92.50 351 THR A CA 1
ATOM 2763 C C . THR A 1 351 ? -10.979 -12.941 14.926 1.00 92.50 351 THR A C 1
ATOM 2765 O O . THR A 1 351 ? -9.903 -12.651 14.390 1.00 92.50 351 THR A O 1
ATOM 2768 N N . PRO A 1 352 ? -11.057 -13.143 16.255 1.00 89.62 352 PRO A N 1
ATOM 2769 C CA . PRO A 1 352 ? -9.880 -13.187 17.123 1.00 89.62 352 PRO A CA 1
ATOM 2770 C C . PRO A 1 352 ? -8.824 -14.197 16.652 1.00 89.62 352 PRO A C 1
ATOM 2772 O O . PRO A 1 352 ? -7.633 -13.899 16.662 1.00 89.62 352 PRO A O 1
ATOM 2775 N N . MET A 1 353 ? -9.271 -15.370 16.188 1.00 89.62 353 MET A N 1
ATOM 2776 C CA . MET A 1 353 ? -8.396 -16.430 15.682 1.00 89.62 353 MET A CA 1
ATOM 2777 C C . MET A 1 353 ? -7.640 -15.990 14.427 1.00 89.62 353 MET A C 1
ATOM 2779 O O . MET A 1 353 ? -6.426 -16.157 14.371 1.00 89.62 353 MET A O 1
ATOM 2783 N N . TYR A 1 354 ? -8.331 -15.359 13.469 1.00 91.31 354 TYR A N 1
ATOM 2784 C CA . TYR A 1 354 ? -7.692 -14.788 12.284 1.00 91.31 354 TYR A CA 1
ATOM 2785 C C . TYR A 1 354 ? -6.595 -13.798 12.686 1.00 91.31 354 TYR A C 1
ATOM 2787 O O . TYR A 1 354 ? -5.455 -13.932 12.260 1.00 91.31 354 TYR A O 1
ATOM 2795 N N . LEU A 1 355 ? -6.889 -12.844 13.575 1.00 90.12 355 LEU A N 1
ATOM 2796 C CA . LEU A 1 355 ? -5.892 -11.859 14.004 1.00 90.12 355 LEU A CA 1
ATOM 2797 C C . LEU A 1 355 ? -4.679 -12.497 14.696 1.00 90.12 355 LEU A C 1
ATOM 2799 O O . LEU A 1 355 ? -3.557 -12.033 14.493 1.00 90.12 355 LEU A O 1
ATOM 2803 N N . ALA A 1 356 ? -4.888 -13.545 15.496 1.00 88.00 356 ALA A N 1
ATOM 2804 C CA . ALA A 1 356 ? -3.807 -14.269 16.158 1.00 88.00 356 ALA A CA 1
ATOM 2805 C C . ALA A 1 356 ? -2.925 -15.005 15.140 1.00 88.00 356 ALA A C 1
ATOM 2807 O O . ALA A 1 356 ? -1.700 -14.948 15.235 1.00 88.00 356 ALA A O 1
ATOM 2808 N N . GLU A 1 357 ? -3.534 -15.633 14.133 1.00 90.69 357 GLU A N 1
ATOM 2809 C CA . GLU A 1 357 ? -2.820 -16.259 13.021 1.00 90.69 357 GLU A CA 1
ATOM 2810 C C . GLU A 1 357 ? -2.001 -15.225 12.239 1.00 90.69 357 GLU A C 1
ATOM 2812 O O . GLU A 1 357 ? -0.802 -15.413 12.031 1.00 90.69 357 GLU A O 1
ATOM 2817 N N . ARG A 1 358 ? -2.607 -14.084 11.879 1.00 91.56 358 ARG A N 1
ATOM 2818 C CA . ARG A 1 358 ? -1.929 -13.034 11.103 1.00 91.56 358 ARG A CA 1
ATOM 2819 C C . ARG A 1 358 ? -0.751 -12.407 11.850 1.00 91.56 358 ARG A C 1
ATOM 2821 O O . ARG A 1 358 ? 0.251 -12.105 11.218 1.00 91.56 358 ARG A O 1
ATOM 2828 N N . ARG A 1 359 ? -0.807 -12.267 13.181 1.00 88.19 359 ARG A N 1
ATOM 2829 C CA . ARG A 1 359 ? 0.330 -11.788 14.005 1.00 88.19 359 ARG A CA 1
ATOM 2830 C C . ARG A 1 359 ? 1.524 -12.735 14.018 1.00 88.19 359 ARG A C 1
ATOM 2832 O O . ARG A 1 359 ? 2.644 -12.296 14.251 1.00 88.19 359 ARG A O 1
ATOM 2839 N N . ASN A 1 360 ? 1.276 -14.018 13.789 1.00 87.94 360 ASN A N 1
ATOM 2840 C CA . ASN A 1 360 ? 2.293 -15.062 13.773 1.00 87.94 360 ASN A CA 1
ATOM 2841 C C . ASN A 1 360 ? 2.587 -15.539 12.344 1.00 87.94 360 ASN A C 1
ATOM 2843 O O . ASN A 1 360 ? 3.109 -16.639 12.159 1.00 87.94 360 ASN A O 1
ATOM 2847 N N . ALA A 1 361 ? 2.227 -14.740 11.332 1.00 89.25 361 ALA A N 1
ATOM 2848 C CA . ALA A 1 361 ? 2.375 -15.145 9.947 1.00 89.25 361 ALA A CA 1
ATOM 2849 C C . ALA A 1 361 ? 3.844 -15.427 9.608 1.00 89.25 361 ALA A C 1
ATOM 2851 O O . ALA A 1 361 ? 4.745 -14.629 9.878 1.00 89.25 361 ALA A O 1
ATOM 2852 N N . VAL A 1 362 ? 4.074 -16.586 8.997 1.00 88.19 362 VAL A N 1
ATOM 2853 C CA . VAL A 1 362 ? 5.402 -17.030 8.580 1.00 88.19 362 VAL A CA 1
ATOM 2854 C C . VAL A 1 362 ? 5.694 -16.492 7.186 1.00 88.19 362 VAL A C 1
ATOM 2856 O O . VAL A 1 362 ? 4.828 -16.460 6.317 1.00 88.19 362 VAL A O 1
ATOM 2859 N N . PHE A 1 363 ? 6.939 -16.081 6.970 1.00 89.75 363 PHE A N 1
ATOM 2860 C CA . PHE A 1 363 ? 7.419 -15.692 5.654 1.00 89.75 363 PHE A CA 1
ATOM 2861 C C . PHE A 1 363 ? 7.799 -16.927 4.825 1.00 89.75 363 PHE A C 1
ATOM 2863 O O . PHE A 1 363 ? 8.672 -17.694 5.240 1.00 89.75 363 PHE A O 1
ATOM 2870 N N . ILE A 1 364 ? 7.185 -17.084 3.651 1.00 87.94 364 ILE A N 1
ATOM 2871 C CA . ILE A 1 364 ? 7.508 -18.135 2.672 1.00 87.94 364 ILE A CA 1
ATOM 2872 C C . ILE A 1 364 ? 8.159 -17.507 1.427 1.00 87.94 364 ILE A C 1
ATOM 2874 O O . ILE A 1 364 ? 9.151 -18.031 0.922 1.00 87.94 364 ILE A O 1
ATOM 2878 N N . GLY A 1 365 ? 7.668 -16.343 0.989 1.00 86.44 365 GLY A N 1
ATOM 2879 C CA . GLY A 1 365 ? 8.213 -15.548 -0.112 1.00 86.44 365 GLY A CA 1
ATOM 2880 C C . GLY A 1 365 ? 7.556 -15.788 -1.475 1.00 86.44 365 GLY A C 1
ATOM 2881 O O . GLY A 1 365 ? 8.137 -15.396 -2.493 1.00 86.44 365 GLY A O 1
ATOM 2882 N N . ASN A 1 366 ? 6.368 -16.398 -1.503 1.00 86.88 366 ASN A N 1
ATOM 2883 C CA . ASN A 1 366 ? 5.595 -16.688 -2.712 1.00 86.88 366 ASN A CA 1
ATOM 2884 C C . ASN A 1 366 ? 4.542 -15.614 -3.004 1.00 86.88 366 ASN A C 1
ATOM 2886 O O . ASN A 1 366 ? 4.418 -15.182 -4.147 1.00 86.88 366 ASN A O 1
ATOM 2890 N N . ASP A 1 367 ? 3.821 -15.165 -1.977 1.00 88.69 367 ASP A N 1
ATOM 2891 C CA . ASP A 1 367 ? 2.686 -14.251 -2.109 1.00 88.69 367 ASP A CA 1
ATOM 2892 C C . ASP A 1 367 ? 2.766 -13.082 -1.103 1.00 88.69 367 ASP A C 1
ATOM 2894 O O . ASP A 1 367 ? 2.903 -13.337 0.097 1.00 88.69 367 ASP A O 1
ATOM 2898 N N . PRO A 1 368 ? 2.639 -11.805 -1.528 1.00 89.81 368 PRO A N 1
ATOM 2899 C CA . PRO A 1 368 ? 2.602 -10.667 -0.605 1.00 89.81 368 PRO A CA 1
ATOM 2900 C C . PRO A 1 368 ? 1.531 -10.778 0.489 1.00 89.81 368 PRO A C 1
ATOM 2902 O O . PRO A 1 368 ? 1.693 -10.218 1.577 1.00 89.81 368 PRO A O 1
ATOM 2905 N N . ARG A 1 369 ? 0.444 -11.515 0.226 1.00 91.25 369 ARG A N 1
ATOM 2906 C CA . ARG A 1 369 ? -0.644 -11.766 1.181 1.00 91.25 369 ARG A CA 1
ATOM 2907 C C . ARG A 1 369 ? -0.203 -12.601 2.379 1.00 91.25 369 ARG A C 1
ATOM 2909 O O . ARG A 1 369 ? -0.877 -12.579 3.404 1.00 91.25 369 ARG A O 1
ATOM 2916 N N . GLU A 1 370 ? 0.954 -13.262 2.319 1.00 91.56 370 GLU A N 1
ATOM 2917 C CA . GLU A 1 370 ? 1.559 -13.933 3.474 1.00 91.56 370 GLU A CA 1
ATOM 2918 C C . GLU A 1 370 ? 1.675 -13.013 4.686 1.00 91.56 370 GLU A C 1
ATOM 2920 O O . GLU A 1 370 ? 1.516 -13.488 5.805 1.00 91.56 370 GLU A O 1
ATOM 2925 N N . TRP A 1 371 ? 1.887 -11.709 4.487 1.00 93.38 371 TRP A N 1
ATOM 2926 C CA . TRP A 1 371 ? 2.014 -10.710 5.557 1.00 93.38 371 TRP A CA 1
ATOM 2927 C C . TRP A 1 371 ? 0.811 -9.764 5.673 1.00 93.38 371 TRP A C 1
ATOM 2929 O O . TRP A 1 371 ? 0.858 -8.813 6.449 1.00 93.38 371 TRP A O 1
ATOM 2939 N N . GLU A 1 372 ? -0.294 -10.040 4.974 1.00 93.94 372 GLU A N 1
ATOM 2940 C CA . GLU A 1 372 ? -1.538 -9.278 5.123 1.00 93.94 372 GLU A CA 1
ATOM 2941 C C . GLU A 1 372 ? -1.988 -9.227 6.589 1.00 93.94 372 GLU A C 1
ATOM 2943 O O . GLU A 1 372 ? -2.070 -10.248 7.265 1.00 93.94 372 GLU A O 1
ATOM 2948 N N . CYS A 1 373 ? -2.297 -8.044 7.099 1.00 94.19 373 CYS A N 1
ATOM 2949 C CA . CYS A 1 373 ? -2.695 -7.829 8.487 1.00 94.19 373 CYS A CA 1
ATOM 2950 C C . CYS A 1 373 ? -1.648 -8.175 9.557 1.00 94.19 373 CYS A C 1
ATOM 2952 O O . CYS A 1 373 ? -1.985 -8.126 10.745 1.00 94.19 373 CYS A O 1
ATOM 2954 N N . PHE A 1 374 ? -0.403 -8.489 9.197 1.00 94.06 374 PHE A N 1
ATOM 2955 C CA . PHE A 1 374 ? 0.659 -8.762 10.163 1.00 94.06 374 PHE A CA 1
ATOM 2956 C C . PHE A 1 374 ? 0.843 -7.587 11.142 1.00 94.06 374 PHE A C 1
ATOM 2958 O O . PHE A 1 374 ? 0.688 -7.740 12.355 1.00 94.06 374 PHE A O 1
ATOM 2965 N N . TYR A 1 375 ? 1.044 -6.379 10.615 1.00 93.94 375 TYR A N 1
ATOM 2966 C CA . TYR A 1 375 ? 1.106 -5.130 11.370 1.00 93.94 375 TYR A CA 1
ATOM 2967 C C . TYR A 1 375 ? -0.273 -4.498 11.603 1.00 93.94 375 TYR A C 1
ATOM 2969 O O . TYR A 1 375 ? -0.502 -3.942 12.680 1.00 93.94 375 TYR A O 1
ATOM 2977 N N . VAL A 1 376 ? -1.213 -4.588 10.650 1.00 94.44 376 VAL A N 1
ATOM 2978 C CA . VAL A 1 376 ? -2.561 -3.994 10.799 1.00 94.44 376 VAL A CA 1
ATOM 2979 C C . VAL A 1 376 ? -3.298 -4.586 12.003 1.00 94.44 376 VAL A C 1
ATOM 2981 O O . VAL A 1 376 ? -3.997 -3.864 12.713 1.00 94.44 376 VAL A O 1
ATOM 2984 N N . SER A 1 377 ? -3.094 -5.869 12.318 1.00 91.50 377 SER A N 1
ATOM 2985 C CA . SER A 1 377 ? -3.709 -6.524 13.482 1.00 91.50 377 SER A CA 1
ATOM 2986 C C . SER A 1 377 ? -3.433 -5.827 14.821 1.00 91.50 377 SER A C 1
ATOM 2988 O O . SER A 1 377 ? -4.208 -6.001 15.768 1.00 91.50 377 SER A O 1
ATOM 2990 N N . LYS A 1 378 ? -2.358 -5.031 14.930 1.00 88.00 378 LYS A N 1
ATOM 2991 C CA . LYS A 1 378 ? -2.039 -4.245 16.132 1.00 88.00 378 LYS A CA 1
ATOM 2992 C C . LYS A 1 378 ? -3.071 -3.148 16.390 1.00 88.00 378 LYS A C 1
ATOM 2994 O O . LYS A 1 378 ? -3.338 -2.844 17.545 1.00 88.00 378 LYS A O 1
ATOM 2999 N N . ILE A 1 379 ? -3.677 -2.589 15.339 1.00 88.75 379 ILE A N 1
ATOM 3000 C CA . ILE A 1 379 ? -4.594 -1.443 15.445 1.00 88.75 379 ILE A CA 1
ATOM 3001 C C . ILE A 1 379 ? -6.081 -1.826 15.395 1.00 88.75 379 ILE A C 1
ATOM 3003 O O . ILE A 1 379 ? -6.927 -0.968 15.623 1.00 88.75 379 ILE A O 1
ATOM 3007 N N . LEU A 1 380 ? -6.411 -3.098 15.133 1.00 87.19 380 LEU A N 1
ATOM 3008 C CA . LEU A 1 380 ? -7.795 -3.589 15.002 1.00 87.19 380 LEU A CA 1
ATOM 3009 C C . LEU A 1 380 ? -8.490 -3.897 16.340 1.00 87.19 380 LEU A C 1
ATOM 3011 O O . LEU A 1 380 ? -9.718 -3.955 16.407 1.00 87.19 380 LEU A O 1
ATOM 3015 N N . VAL A 1 381 ? -7.723 -4.104 17.413 1.00 76.44 381 VAL A N 1
ATOM 3016 C CA . VAL A 1 381 ? -8.245 -4.482 18.736 1.00 76.44 381 VAL A CA 1
ATOM 3017 C C . VAL A 1 381 ? -7.673 -3.581 19.823 1.00 76.44 381 VAL A C 1
ATOM 3019 O O . VAL A 1 381 ? -6.479 -3.602 20.108 1.00 76.44 381 VAL A O 1
ATOM 3022 N N . HIS A 1 382 ? -8.550 -2.803 20.466 1.00 62.50 382 HIS A N 1
ATOM 3023 C CA . HIS A 1 382 ? -8.181 -1.764 21.438 1.00 62.50 382 HIS A CA 1
ATOM 3024 C C . HIS A 1 382 ? -7.379 -2.294 22.644 1.00 62.50 382 HIS A C 1
ATOM 3026 O O . HIS A 1 382 ? -6.494 -1.608 23.166 1.00 62.50 382 HIS A O 1
ATOM 3032 N N . ASN A 1 383 ? -7.665 -3.534 23.052 1.00 58.16 383 ASN A N 1
ATOM 3033 C CA . ASN A 1 383 ? -7.044 -4.212 24.188 1.00 58.16 383 ASN A CA 1
ATOM 3034 C C . ASN A 1 383 ? -6.327 -5.505 23.767 1.00 58.16 383 ASN A C 1
ATOM 3036 O O . ASN A 1 383 ? -6.201 -6.412 24.570 1.00 58.16 383 ASN A O 1
ATOM 3040 N N . GLY A 1 384 ? -5.879 -5.641 22.517 1.00 55.03 384 GLY A N 1
ATOM 3041 C CA . GLY A 1 384 ? -5.345 -6.924 22.055 1.00 55.03 384 GLY A CA 1
ATOM 3042 C C . GLY A 1 384 ? -6.417 -8.020 21.975 1.00 55.03 384 GLY A C 1
ATOM 3043 O O . GLY A 1 384 ? -7.603 -7.790 22.215 1.00 55.03 384 GLY A O 1
ATOM 3044 N N . ILE A 1 385 ? -6.003 -9.212 21.553 1.00 50.34 385 ILE A N 1
ATOM 3045 C CA . ILE A 1 385 ? -6.899 -10.358 21.408 1.00 50.34 385 ILE A CA 1
ATOM 3046 C C . ILE A 1 385 ? -7.042 -10.995 22.785 1.00 50.34 385 ILE A C 1
ATOM 3048 O O . ILE A 1 385 ? -6.072 -11.515 23.332 1.00 50.34 385 ILE A O 1
ATOM 3052 N N . VAL A 1 386 ? -8.239 -10.925 23.359 1.00 43.41 386 VAL A N 1
ATOM 3053 C CA . VAL A 1 386 ? -8.563 -11.683 24.564 1.00 43.41 386 VAL A CA 1
ATOM 3054 C C . VAL A 1 386 ? -8.933 -13.087 24.096 1.00 43.41 386 VAL A C 1
ATOM 3056 O O . VAL A 1 386 ? -10.039 -13.302 23.604 1.00 43.41 386 VAL A O 1
ATOM 3059 N N . GLU A 1 387 ? -8.011 -14.046 24.200 1.00 39.25 387 GLU A N 1
ATOM 3060 C CA . GLU A 1 387 ? -8.413 -15.456 24.158 1.00 39.25 387 GLU A CA 1
ATOM 3061 C C . GLU A 1 387 ? -9.423 -15.697 25.287 1.00 39.25 387 GLU A C 1
ATOM 3063 O O . GLU A 1 387 ? -9.346 -15.043 26.330 1.00 39.25 387 GLU A O 1
ATOM 3068 N N . GLY A 1 388 ? -10.362 -16.634 25.109 1.00 41.06 388 GLY A N 1
ATOM 3069 C CA . GLY A 1 388 ? -11.477 -16.919 26.034 1.00 41.06 388 GLY A CA 1
ATOM 3070 C C . GLY A 1 388 ? -11.107 -17.243 27.496 1.00 41.06 388 GLY A C 1
ATOM 3071 O O . GLY A 1 388 ? -11.977 -17.592 28.285 1.00 41.06 388 GLY A O 1
ATOM 3072 N N . THR A 1 389 ? -9.835 -17.117 27.873 1.00 38.16 389 THR A N 1
ATOM 3073 C CA . THR A 1 389 ? -9.282 -17.184 29.229 1.00 38.16 389 THR A CA 1
ATOM 3074 C C . THR A 1 389 ? -9.073 -15.812 29.893 1.00 38.16 389 THR A C 1
ATOM 3076 O O . THR A 1 389 ? -8.654 -15.759 31.048 1.00 38.16 389 THR A O 1
ATOM 3079 N N . GLY A 1 390 ? -9.347 -14.692 29.210 1.00 33.84 390 GLY A N 1
ATOM 3080 C CA . GLY A 1 390 ? -9.217 -13.352 29.800 1.00 33.84 390 GLY A CA 1
ATOM 3081 C C . GLY A 1 390 ? -7.777 -12.831 29.897 1.00 33.84 390 GLY A C 1
ATOM 3082 O O . GLY A 1 390 ? -7.542 -11.816 30.554 1.00 33.84 390 GLY A O 1
ATOM 3083 N N . ARG A 1 391 ? -6.800 -13.498 29.265 1.00 27.22 391 ARG A N 1
ATOM 3084 C CA . ARG A 1 391 ? -5.417 -13.008 29.195 1.00 27.22 391 ARG A CA 1
ATOM 3085 C C . ARG A 1 391 ? -5.179 -12.208 27.919 1.00 27.22 391 ARG A C 1
ATOM 3087 O O . ARG A 1 391 ? -5.442 -12.674 26.817 1.00 27.22 391 ARG A O 1
ATOM 3094 N N . LEU A 1 392 ? -4.642 -11.006 28.108 1.00 33.75 392 LEU A N 1
ATOM 3095 C CA . LEU A 1 392 ? -4.062 -10.178 27.057 1.00 33.75 392 LEU A CA 1
ATOM 3096 C C . LEU A 1 392 ? -2.777 -10.868 26.577 1.00 33.75 392 LEU A C 1
ATOM 3098 O O . LEU A 1 392 ? -1.879 -11.100 27.389 1.00 33.75 392 LEU A O 1
ATOM 3102 N N . VAL A 1 393 ? -2.683 -11.206 25.292 1.00 35.44 393 VAL A N 1
ATOM 3103 C CA . VAL A 1 393 ? -1.391 -11.554 24.680 1.00 35.44 393 VAL A CA 1
ATOM 3104 C C . VAL A 1 393 ? -0.648 -10.237 24.400 1.00 35.44 393 VAL A C 1
ATOM 3106 O O . VAL A 1 393 ? -1.287 -9.335 23.843 1.00 35.44 393 VAL A O 1
ATOM 3109 N N . PRO A 1 394 ? 0.622 -10.086 24.833 1.00 35.22 394 PRO A N 1
ATOM 3110 C CA . PRO A 1 394 ? 1.403 -8.865 24.624 1.00 35.22 394 PRO A CA 1
ATOM 3111 C C . PRO A 1 394 ? 1.528 -8.461 23.151 1.00 35.22 394 PRO A C 1
ATOM 3113 O O . PRO A 1 394 ? 1.540 -9.360 22.277 1.00 35.22 394 PRO A O 1
#

Foldseek 3Di:
DPPPDDADADDPVPDPLLVQVVLVLLVCLVVCLCPDPALQSNLLLVLLVVVQVVVCVPDPDDRDLSSLLSSLLSLLCCLQPPPDADWDKDAPPDDDDPHDDDADVVNVVVPVPHRIGTCDCVPNVRNRLNRSVVNNVSSVVSSVVSLVVSVVVLVVLLVDPDDDLLLSSLSSLQSSLLSLLRVLLSLVLLVDCPVVPDDDDDDDPPCPVVVVVVVVVVVVVVVVVVVVVVVPPPDDDDDDDDDDDDDDDDDPPVVVVVVVVVVVVPRPDDDSVCDPDDDRSVVRSVVSVVVLVVSLVSSLVSVSFFAWDQDPPLQFIAGDDPVVVPPPDPDDDDVVSNVSRRVSSVSSRDHLVNLVCLCVQDRPSDGSCSNNNNSVSSRNHSQARQDPVRDHDD

InterPro domains:
  IPR052973 Transcription factor kpeA/SAT20-like [PTHR35392] (3-383)
  IPR060413 Transcription factor KpeA/SAT20-like, C-terminal domain [PF27566] (22-203)

Radius of gyration: 29.8 Å; chains: 1; bounding box: 82×44×85 Å

Sequence (394 aa):
MESMQDVEIIDPDVEDIGGKLESYMKRIGPMIYEAETSPFMKPTLVMAHRLSVENKEGIESKESLLSKVLELWVATRVLAEPDLKFQLFFNHTQPPFKDPVIMTPQDLESVPQTSRFPIELATRSEAYRLIDAQILGAMEKRAANLSKFVMNDLERRLLQRQQANPFETFLVSMILLACVERMCWLFKRWENPVHVPARTYSVPPPDLKTELEKSINAANAAATAAENAQNNVDHNVPMPDAPPPQEGTPSMQSTAQAATDAANALFSQPHPNRWPLDKPPASYSQQGERFSDILHMLLKMRGVPPKTTTEPITNIVVPIDNMTNNQTTNATINPKSDALAKEWFAEVKITPMYLAERRNAVFIGNDPREWECFYVSKILVHNGIVEGTGRLVP

Secondary structure (DSSP, 8-state):
-----PPP---TTT--HHHHHHHHHHHHHHHHHHT---TTHHHHHHHHHHHHHHTTTT-TT---HHHHHHHHHHHHHHHH-TT----EEEESSSPPPSSPPP--HHHHHSGGGSSEEEE-TTTSHHHHHHHHHHHHHHHHHHHHHHHHHHHHHHHHHHHSSS---HHHHHHHHHHHHHHHHHHHHHHHHTT-GGGS-----PPPPTTHHHHHHHHHHHHHHHHHHHHHHHTTTTS-------------PPPTHHHHHHHHHHHHHHSSS--TT---SSS-THHHHTHHHHHHHHHHHHHHHTT-SPPEEE-TTT--EEEPPGGG-TTS--PPP-HHHHHHHHHHHHHH---HHHHHHHHTPPP-SS-GGGGTTTTGGGTS-TT--B-TTSPBP-